Protein AF-A0A954SN16-F1 (afdb_monomer_lite)

Sequence (573 aa):
LQLALKFAKQALELSPQDEELQTVYLTGLLEQAVQNEEGIFAIPEGKGTPYEAGLKSGGDKVSRVLEIALEDRRIPAAVAACRILGKVGSSRQLQQRSGHHPALILALNDPSPRVQYEAAQAIVQMNPSAKFPHSNRVVQILARALVSEETSDWNALIADPSLDRGTGLMGMVRALGAESQLATTGEAAFASASSEAPPDFILMNVGIGRWSLTETLSNLRTDVRTANIPVVLFGPPAAEDVIENNLSDQVLDEKLAMADRIKALEDLHSRVRTSGGSMDKSRLRKLSDLIDTMIDKRQRFENMSPENILNFQARALQEKLAAVGINKGDEIIGKGRLIEEKRKLRKQFETDRKLDKQMEAGLRELMSDLVVKSVRAPGQLVRPEKQSGPIDFRKKFQQELADNSTLFYIEEPQSSEDFKEQIQRFQEKIRSAGMSAQERQRQARLAAITLAEVGTGKLSKVFPLEPEEASLLQASHNLEILYDVLTAMSVLPTPAVQNRLAEISVNEGIAVELRTKATEHLTSQVNQAGNRLLPEAVRRLTTLADTATDEKLQSALQALLGSLKPSGADLVK

Foldseek 3Di:
DVVQLVVLVVVCVVPVPDLVSVLSNLLVQQLVQFDQDLNAGDGDDDPPGSLVVLLVVAQVSLQVSLVVCLQVVSLSSLLSSLQSLLPRNACVLLDDDPQDHRSLLLQCQALDLSSVLSSLNSVLSNVDLAAGPPLQSSLVSLLCLLQDDPQPAAEEEEAALDPVLSVVVQVLSVVVSYHYDYHNALVRSLVQCQDPDHGLAYEHECPHDPQHPVRSLVSLCSDSNRNNHFYEYEEAPCVVVVVPVVVVVVVVVVVVVLVVVLVVLVVVLVVVVPPPDDDPPVVNVVSVVVSVVSVVVVVVVVPDDPVRVVVVVVVVVVVVVVVVPDDDDDDDPCPPVVVVVVVVVVVVVVVVVVVVVVVVVVVVVVVVVVPVPDDDDDDDDDDDDDDDDPVVCVVVVVVCVVSGLRYHYDYSAPDSVSVCVRVVVCCPVSDDDDRRPVRSVVSSQVSLQSLLCCQVHSNCNRHPCAVSQVSLLSSCVPLVSVQSSLSNLLNPLDLSSLQSLLVLLLDPVHDNVSNLSSLQSSLSSCQVPNDSYDLVSVQSLVVCLVVPPDPSSNVSSVSSNVSNPDDPVSNPD

Structure (mmCIF, N/CA/C/O backbone):
data_AF-A0A954SN16-F1
#
_entry.id   AF-A0A954SN16-F1
#
loop_
_atom_site.group_PDB
_atom_site.id
_atom_site.type_symbol
_atom_site.label_atom_id
_atom_site.label_alt_id
_atom_site.label_comp_id
_atom_site.label_asym_id
_atom_site.label_entity_id
_atom_site.label_seq_id
_atom_site.pdbx_PDB_ins_code
_atom_site.Cartn_x
_atom_site.Cartn_y
_atom_site.Cartn_z
_atom_site.occupancy
_atom_site.B_iso_or_equiv
_atom_site.auth_seq_id
_atom_site.auth_comp_id
_atom_site.auth_asym_id
_atom_site.auth_atom_id
_atom_site.pdbx_PDB_model_num
ATOM 1 N N . LEU A 1 1 ? -2.891 -2.237 -28.697 1.00 81.06 1 LEU A N 1
ATOM 2 C CA . LEU A 1 1 ? -3.468 -3.363 -27.924 1.00 81.06 1 LEU A CA 1
ATOM 3 C C . LEU A 1 1 ? -4.225 -4.389 -28.779 1.00 81.06 1 LEU A C 1
ATOM 5 O O . LEU A 1 1 ? -3.766 -5.518 -28.862 1.00 81.06 1 LEU A O 1
ATOM 9 N N . GLN A 1 2 ? -5.326 -4.035 -29.459 1.00 82.69 2 GLN A N 1
ATOM 10 C CA . GLN A 1 2 ? -6.165 -5.006 -30.199 1.00 82.69 2 GLN A CA 1
ATOM 11 C C . GLN A 1 2 ? -5.402 -5.864 -31.231 1.00 82.69 2 GLN A C 1
ATOM 13 O O . GLN A 1 2 ? -5.610 -7.072 -31.309 1.00 82.69 2 GLN A O 1
ATOM 18 N N . LEU A 1 3 ? -4.482 -5.259 -31.991 1.00 85.56 3 LEU A N 1
ATOM 19 C CA . LEU A 1 3 ? -3.603 -5.975 -32.929 1.00 85.56 3 LEU A CA 1
ATOM 20 C C . LEU A 1 3 ? -2.656 -6.955 -32.220 1.00 85.56 3 LEU A C 1
ATOM 22 O O . LEU A 1 3 ? -2.513 -8.089 -32.665 1.00 85.56 3 LEU A O 1
ATOM 26 N N . ALA A 1 4 ? -2.058 -6.543 -31.099 1.00 83.06 4 ALA A N 1
ATOM 27 C CA . ALA A 1 4 ? -1.175 -7.399 -30.307 1.00 83.06 4 ALA A CA 1
ATOM 28 C C . ALA A 1 4 ? -1.934 -8.606 -29.736 1.00 83.06 4 ALA A C 1
ATOM 30 O O . ALA A 1 4 ? -1.471 -9.734 -29.861 1.00 83.06 4 ALA A O 1
ATOM 31 N N . LEU A 1 5 ? -3.141 -8.388 -29.204 1.00 88.00 5 LEU A N 1
ATOM 32 C CA . LEU A 1 5 ? -3.998 -9.466 -28.707 1.00 88.00 5 LEU A CA 1
ATOM 33 C C . LEU A 1 5 ? -4.418 -10.430 -29.825 1.00 88.00 5 LEU A C 1
ATOM 35 O O . LEU A 1 5 ? -4.430 -11.642 -29.625 1.00 88.00 5 LEU A O 1
ATOM 39 N N . LYS A 1 6 ? -4.724 -9.906 -31.019 1.00 89.94 6 LYS A N 1
ATOM 40 C CA . LYS A 1 6 ? -5.027 -10.728 -32.196 1.00 89.94 6 LYS A CA 1
ATOM 41 C C . LYS A 1 6 ? -3.846 -11.628 -32.569 1.00 89.94 6 LYS A C 1
ATOM 43 O O . LYS A 1 6 ? -4.057 -12.817 -32.784 1.00 89.94 6 LYS A O 1
ATOM 48 N N . PHE A 1 7 ? -2.627 -11.091 -32.619 1.00 91.62 7 PHE A N 1
ATOM 49 C CA . PHE A 1 7 ? -1.439 -11.889 -32.934 1.00 91.62 7 PHE A CA 1
ATOM 50 C C . PHE A 1 7 ? -1.093 -12.890 -31.832 1.00 91.62 7 PHE A C 1
ATOM 52 O O . PHE A 1 7 ? -0.807 -14.039 -32.148 1.00 91.62 7 PHE A O 1
ATOM 59 N N . ALA A 1 8 ? -1.203 -12.505 -30.557 1.00 89.31 8 ALA A N 1
ATOM 60 C CA . ALA A 1 8 ? -1.020 -13.425 -29.435 1.00 89.31 8 ALA A CA 1
ATOM 61 C C . ALA A 1 8 ? -2.027 -14.585 -29.492 1.00 89.31 8 ALA A C 1
ATOM 63 O O . ALA A 1 8 ? -1.650 -15.739 -29.310 1.00 89.31 8 ALA A O 1
ATOM 64 N N . LYS A 1 9 ? -3.290 -14.299 -29.838 1.00 91.19 9 LYS A N 1
ATOM 65 C CA . LYS A 1 9 ? -4.315 -15.328 -30.043 1.00 91.19 9 LYS A CA 1
ATOM 66 C C . LYS A 1 9 ? -3.955 -16.277 -31.188 1.00 91.19 9 LYS A C 1
ATOM 68 O O . LYS A 1 9 ? -4.023 -17.484 -31.008 1.00 91.19 9 LYS A O 1
ATOM 73 N N . GLN A 1 10 ? -3.561 -15.744 -32.345 1.00 93.75 10 GLN A N 1
ATOM 74 C CA . GLN A 1 10 ? -3.171 -16.559 -33.503 1.00 93.75 10 GLN A CA 1
ATOM 75 C C . GLN A 1 10 ? -1.937 -17.421 -33.209 1.00 93.75 10 GLN A C 1
ATOM 77 O O . GLN A 1 10 ? -1.897 -18.588 -33.582 1.00 93.75 10 GLN A O 1
ATOM 82 N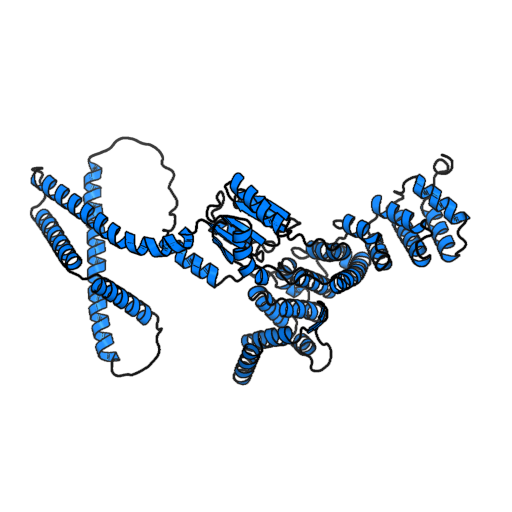 N . ALA A 1 11 ? -0.945 -16.873 -32.505 1.00 92.38 11 ALA A N 1
ATOM 83 C CA . ALA A 1 11 ? 0.228 -17.623 -32.073 1.00 92.38 11 ALA A CA 1
ATOM 84 C C . ALA A 1 11 ? -0.152 -18.751 -31.098 1.00 92.38 11 ALA A C 1
ATOM 86 O O . ALA A 1 11 ? 0.320 -19.876 -31.246 1.00 92.38 11 ALA A O 1
ATOM 87 N N . LEU A 1 12 ? -1.062 -18.480 -30.157 1.00 92.94 12 LEU A N 1
ATOM 88 C CA . LEU A 1 12 ? -1.567 -19.483 -29.222 1.00 92.94 12 LEU A CA 1
ATOM 89 C C . LEU A 1 12 ? -2.403 -20.573 -29.919 1.00 92.94 12 LEU A C 1
ATOM 91 O O . LEU A 1 12 ? -2.331 -21.732 -29.529 1.00 92.94 12 LEU A O 1
ATOM 95 N N . GLU A 1 13 ? -3.158 -20.239 -30.970 1.00 94.19 13 GLU A N 1
ATOM 96 C CA . GLU A 1 13 ? -3.864 -21.226 -31.806 1.00 94.19 13 GLU A CA 1
ATOM 97 C C . GLU A 1 13 ? -2.888 -22.182 -32.517 1.00 94.19 13 GLU A C 1
ATOM 99 O O . GLU A 1 13 ? -3.201 -23.360 -32.688 1.00 94.19 13 GLU A O 1
ATOM 104 N N . LEU A 1 14 ? -1.697 -21.698 -32.892 1.00 95.25 14 LEU A N 1
ATOM 105 C CA . LEU A 1 14 ? -0.639 -22.511 -33.501 1.00 95.25 14 LEU A CA 1
ATOM 106 C C . LEU A 1 14 ? 0.137 -23.348 -32.474 1.00 95.25 14 LEU A C 1
ATOM 108 O O . LEU A 1 14 ? 0.548 -24.463 -32.791 1.00 95.25 14 LEU A O 1
ATOM 112 N N . SER A 1 15 ? 0.334 -22.831 -31.257 1.00 95.25 15 SER A N 1
ATOM 113 C CA . SER A 1 15 ? 1.051 -23.519 -30.176 1.00 95.25 15 SER A CA 1
ATOM 114 C C . SER A 1 15 ? 0.300 -23.418 -28.837 1.00 95.25 15 SER A C 1
ATOM 116 O O . SER A 1 15 ? 0.682 -22.643 -27.958 1.00 95.25 15 SER A O 1
ATOM 118 N N . PRO A 1 16 ? -0.767 -24.217 -28.629 1.00 91.81 16 PRO A N 1
ATOM 119 C CA . PRO A 1 16 ? -1.632 -24.073 -27.455 1.00 91.81 16 PRO A CA 1
ATOM 120 C C . PRO A 1 16 ? -0.971 -24.422 -26.123 1.00 91.81 16 PRO A C 1
ATOM 122 O O . PRO A 1 16 ? -1.492 -24.043 -25.080 1.00 91.81 16 PRO A O 1
ATOM 125 N N . GLN A 1 17 ? 0.132 -25.176 -26.142 1.00 92.62 17 GLN A N 1
ATOM 126 C CA . GLN A 1 17 ? 0.840 -25.642 -24.942 1.00 92.62 17 GLN A CA 1
ATOM 127 C C . GLN A 1 17 ? 1.989 -24.718 -24.522 1.00 92.62 17 GLN A C 1
ATOM 129 O O . GLN A 1 17 ? 2.649 -24.983 -23.523 1.00 92.62 17 GLN A O 1
ATOM 134 N N . ASP A 1 18 ? 2.243 -23.652 -25.280 1.00 93.19 18 ASP A N 1
ATOM 135 C CA . ASP A 1 18 ? 3.298 -22.694 -24.975 1.00 93.19 18 ASP A CA 1
ATOM 136 C C . ASP A 1 18 ? 2.870 -21.776 -23.819 1.00 93.19 18 ASP A C 1
ATOM 138 O O . ASP A 1 18 ? 1.973 -20.938 -23.956 1.00 93.19 18 ASP A O 1
ATOM 142 N N . GLU A 1 19 ? 3.491 -21.963 -22.652 1.00 90.81 19 GLU A N 1
ATOM 143 C CA . GLU A 1 19 ? 3.152 -21.222 -21.434 1.00 90.81 19 GLU A CA 1
ATOM 144 C C . GLU A 1 19 ? 3.455 -19.721 -21.541 1.00 90.81 19 GLU A C 1
ATOM 146 O O . GLU A 1 19 ? 2.725 -18.907 -20.963 1.00 90.81 19 GLU A O 1
ATOM 151 N N . GLU A 1 20 ? 4.482 -19.329 -22.299 1.00 89.88 20 GLU A N 1
ATOM 152 C CA . GLU A 1 20 ? 4.811 -17.918 -22.500 1.00 89.88 20 GLU A CA 1
ATOM 153 C C . GLU A 1 20 ? 3.745 -17.247 -23.364 1.00 89.88 20 GLU A C 1
ATOM 155 O O . GLU A 1 20 ? 3.222 -16.194 -22.989 1.00 89.88 20 GLU A O 1
ATOM 160 N N . LEU A 1 21 ? 3.327 -17.889 -24.461 1.00 91.19 21 LEU A N 1
ATOM 161 C CA . LEU A 1 21 ? 2.246 -17.373 -25.307 1.00 91.19 21 LEU A CA 1
ATOM 162 C C . LEU A 1 21 ? 0.910 -17.302 -24.563 1.00 91.19 21 LEU A C 1
ATOM 164 O O . LEU A 1 21 ? 0.181 -16.317 -24.706 1.00 91.19 21 LEU A O 1
ATOM 168 N N . GLN A 1 22 ? 0.596 -18.303 -23.736 1.00 92.56 22 GLN A N 1
ATOM 169 C CA . GLN A 1 22 ? -0.584 -18.264 -22.867 1.00 92.56 22 GLN A CA 1
ATOM 170 C C . GLN A 1 22 ? -0.538 -17.063 -21.918 1.00 92.56 22 GLN A C 1
ATOM 172 O O . GLN A 1 22 ? -1.554 -16.392 -21.728 1.00 92.56 22 GLN A O 1
ATOM 177 N N . THR A 1 23 ? 0.630 -16.784 -21.337 1.00 94.12 23 THR A N 1
ATOM 178 C CA . THR A 1 23 ? 0.822 -15.667 -20.407 1.00 94.12 23 THR A CA 1
ATOM 179 C C . THR A 1 23 ? 0.676 -14.329 -21.125 1.00 94.12 23 THR A C 1
ATOM 181 O O . THR A 1 23 ? -0.124 -13.505 -20.697 1.00 94.12 23 THR A O 1
ATOM 184 N N . VAL A 1 24 ? 1.364 -14.123 -22.253 1.00 92.31 24 VAL A N 1
ATOM 185 C CA . VAL A 1 24 ? 1.273 -12.884 -23.047 1.00 92.31 24 VAL A CA 1
ATOM 186 C C . VAL A 1 24 ? -0.161 -12.631 -23.517 1.00 92.31 24 VAL A C 1
ATOM 188 O O . VAL A 1 24 ? -0.654 -11.500 -23.447 1.00 92.31 24 VAL A O 1
ATOM 191 N N . TYR A 1 25 ? -0.857 -13.680 -23.963 1.00 94.00 25 TYR A N 1
ATOM 192 C CA . TYR A 1 25 ? -2.262 -13.582 -24.341 1.00 94.00 25 TYR A CA 1
ATOM 193 C C . TYR A 1 25 ? -3.140 -13.177 -23.152 1.00 94.00 25 TYR A C 1
ATOM 195 O O . TYR A 1 25 ? -3.950 -12.257 -23.283 1.00 94.00 25 TYR A O 1
ATOM 203 N N . LEU A 1 26 ? -2.953 -13.806 -21.985 1.00 94.62 26 LEU A N 1
ATOM 204 C CA . LEU A 1 26 ? -3.688 -13.471 -20.766 1.00 94.62 26 LEU A CA 1
ATOM 205 C C . LEU A 1 26 ? -3.407 -12.032 -20.303 1.00 94.62 26 LEU A C 1
ATOM 207 O O . LEU A 1 26 ? -4.351 -11.339 -19.929 1.00 94.62 26 LEU A O 1
ATOM 211 N N . THR A 1 27 ? -2.164 -11.547 -20.394 1.00 94.69 27 THR A N 1
ATOM 212 C CA . THR A 1 27 ? -1.809 -10.151 -20.085 1.00 94.69 27 THR A CA 1
ATOM 213 C C . THR A 1 27 ? -2.628 -9.181 -20.929 1.00 94.69 27 THR A C 1
ATOM 215 O O . THR A 1 27 ? -3.302 -8.309 -20.386 1.00 94.69 27 THR A O 1
ATOM 218 N N . GLY A 1 28 ? -2.631 -9.359 -22.255 1.00 92.56 28 GLY A N 1
ATOM 219 C CA . GLY A 1 28 ? -3.402 -8.494 -23.150 1.00 92.56 28 GLY A CA 1
ATOM 220 C C . GLY A 1 28 ? -4.915 -8.611 -22.939 1.00 92.56 28 GLY A C 1
ATOM 221 O O . GLY A 1 28 ? -5.629 -7.616 -23.059 1.00 92.56 28 GLY A O 1
ATOM 222 N N . LEU A 1 29 ? -5.406 -9.814 -22.615 1.00 93.06 29 LEU A N 1
ATOM 223 C CA . LEU A 1 29 ? -6.821 -10.070 -22.344 1.00 93.06 29 LEU A CA 1
ATOM 224 C C . LEU A 1 29 ? -7.285 -9.303 -21.103 1.00 93.06 29 LEU A C 1
ATOM 226 O O . LEU A 1 29 ? -8.327 -8.655 -21.141 1.00 93.06 29 LEU A O 1
ATOM 230 N N . LEU A 1 30 ? -6.505 -9.359 -20.021 1.00 93.62 30 LEU A N 1
ATOM 231 C CA . LEU A 1 30 ? -6.787 -8.630 -18.787 1.00 93.62 30 LEU A CA 1
ATOM 232 C C . LEU A 1 30 ? -6.655 -7.119 -18.979 1.00 93.62 30 LEU A C 1
ATOM 234 O O . LEU A 1 30 ? -7.520 -6.382 -18.518 1.00 93.62 30 LEU A O 1
ATOM 238 N N . GLU A 1 31 ? -5.635 -6.662 -19.710 1.00 92.31 31 GLU A N 1
ATOM 239 C CA . GLU A 1 31 ? -5.460 -5.245 -20.050 1.00 92.31 31 GLU A CA 1
ATOM 240 C C . GLU A 1 31 ? -6.684 -4.687 -20.783 1.00 92.31 31 GLU A C 1
ATOM 242 O O . GLU A 1 31 ? -7.197 -3.632 -20.425 1.00 92.31 31 GLU A O 1
ATOM 247 N N . GLN A 1 32 ? -7.185 -5.420 -21.784 1.00 90.44 32 GLN A N 1
ATOM 248 C CA . GLN A 1 32 ? -8.358 -5.020 -22.558 1.00 90.44 32 GLN A CA 1
ATOM 249 C C . GLN A 1 32 ? -9.654 -5.077 -21.736 1.00 90.44 32 GLN A C 1
ATOM 251 O O . GLN A 1 32 ? -10.593 -4.337 -22.023 1.00 90.44 32 GLN A O 1
ATOM 256 N N . ALA A 1 33 ? -9.725 -5.978 -20.754 1.00 87.94 33 ALA A N 1
ATOM 257 C CA . ALA A 1 33 ? -10.898 -6.152 -19.905 1.00 87.94 33 ALA A CA 1
ATOM 258 C C . ALA A 1 33 ? -11.076 -5.021 -18.896 1.00 87.94 33 ALA A C 1
ATOM 260 O O . ALA A 1 33 ? -12.192 -4.809 -18.426 1.00 87.94 33 ALA A O 1
ATOM 261 N N . VAL A 1 34 ? -9.988 -4.338 -18.533 1.00 86.62 34 VAL A N 1
ATOM 262 C CA . VAL A 1 34 ? -10.045 -3.237 -17.580 1.00 86.62 34 VAL A CA 1
ATOM 263 C C . VAL A 1 34 ? -10.777 -2.073 -18.231 1.00 86.62 34 VAL A C 1
ATOM 265 O O . VAL A 1 34 ? -10.285 -1.419 -19.149 1.00 86.62 34 VAL A O 1
ATOM 268 N N . GLN A 1 35 ? -11.978 -1.828 -17.737 1.00 80.25 35 GLN A N 1
ATOM 269 C CA . GLN A 1 35 ? -12.776 -0.670 -18.076 1.00 80.25 35 GLN A CA 1
ATOM 270 C C . GLN A 1 35 ? -12.317 0.497 -17.209 1.00 80.25 35 GLN A C 1
ATOM 272 O O . GLN A 1 35 ? -12.055 0.334 -16.017 1.00 80.25 35 GLN A O 1
ATOM 277 N N . ASN A 1 36 ? -12.212 1.670 -17.823 1.00 72.19 36 ASN A N 1
ATOM 278 C CA . ASN A 1 36 ? -11.944 2.919 -17.130 1.00 72.19 36 ASN A CA 1
ATOM 279 C C . ASN A 1 36 ? -13.200 3.792 -17.210 1.00 72.19 36 ASN A C 1
ATOM 281 O O . ASN A 1 36 ? -13.313 4.651 -18.084 1.00 72.19 36 ASN A O 1
ATOM 285 N N . GLU A 1 37 ? -14.170 3.508 -16.343 1.00 66.25 37 GLU A N 1
ATOM 286 C CA . GLU A 1 37 ? -15.398 4.296 -16.214 1.00 66.25 37 GLU A CA 1
ATOM 287 C C . GLU A 1 37 ? -15.196 5.325 -15.098 1.00 66.25 37 GLU A C 1
ATOM 289 O O . GLU A 1 37 ? -14.835 4.968 -13.980 1.00 66.25 37 GLU A O 1
ATOM 294 N N . GLU A 1 38 ? -15.352 6.614 -15.414 1.00 60.09 38 GLU A N 1
ATOM 295 C CA . GLU A 1 38 ? -15.194 7.728 -14.454 1.00 60.09 38 GLU A CA 1
ATOM 296 C C . GLU A 1 38 ? -13.833 7.753 -13.709 1.00 60.09 38 GLU A C 1
ATOM 298 O O . GLU A 1 38 ? -13.692 8.284 -12.603 1.00 60.09 38 GLU A O 1
ATOM 303 N N . GLY A 1 39 ? -12.785 7.198 -14.329 1.00 61.62 39 GLY A N 1
ATOM 304 C CA . GLY A 1 39 ? -11.447 7.109 -13.737 1.00 61.62 39 GLY A CA 1
ATOM 305 C C . GLY A 1 39 ? -11.225 5.868 -12.869 1.00 61.62 39 GLY A C 1
ATOM 306 O O . GLY A 1 39 ? -10.119 5.684 -12.371 1.00 61.62 39 GLY A O 1
ATOM 307 N N . ILE A 1 40 ? -12.238 5.015 -12.688 1.00 69.06 40 ILE A N 1
ATOM 308 C CA . ILE A 1 40 ? -12.167 3.804 -11.871 1.00 69.06 40 ILE A CA 1
ATOM 309 C C . ILE A 1 40 ? -11.788 2.621 -12.754 1.00 69.06 40 ILE A C 1
ATOM 311 O O . ILE A 1 40 ? -12.492 2.276 -13.701 1.00 69.06 40 ILE A O 1
ATOM 315 N N . PHE A 1 41 ? -10.701 1.941 -12.391 1.00 77.38 41 PHE A N 1
ATOM 316 C CA . PHE A 1 41 ? -10.310 0.707 -13.065 1.00 77.38 41 PHE A CA 1
ATOM 317 C C . PHE A 1 41 ? -11.218 -0.418 -12.570 1.00 77.38 41 PHE A C 1
ATOM 319 O O . PHE A 1 41 ? -11.060 -0.904 -11.449 1.00 77.38 41 PHE A O 1
ATOM 326 N N . ALA A 1 42 ? -12.178 -0.836 -13.386 1.00 81.62 42 ALA A N 1
ATOM 327 C CA . ALA A 1 42 ? -13.091 -1.943 -13.119 1.00 81.62 42 ALA A CA 1
ATOM 328 C C . ALA A 1 42 ? -12.789 -3.109 -14.063 1.00 81.62 42 ALA A C 1
ATOM 330 O O . ALA A 1 42 ? -12.325 -2.910 -15.180 1.00 81.62 42 ALA A O 1
ATOM 331 N N . ILE A 1 43 ? -13.014 -4.341 -13.612 1.00 86.06 43 ILE A N 1
ATOM 332 C CA . ILE A 1 43 ? -12.797 -5.534 -14.437 1.00 86.06 43 ILE A CA 1
ATOM 333 C C . ILE A 1 43 ? -14.068 -6.368 -14.355 1.00 86.06 43 ILE A C 1
ATOM 335 O O . ILE A 1 43 ? -14.469 -6.703 -13.241 1.00 86.06 43 ILE A O 1
ATOM 339 N N . PRO A 1 44 ? -14.699 -6.714 -15.487 1.00 87.25 44 PRO A N 1
ATOM 340 C CA . PRO A 1 44 ? -15.892 -7.545 -15.486 1.00 87.25 44 PRO A CA 1
ATOM 341 C C . PRO A 1 44 ? -15.642 -8.903 -14.821 1.00 87.25 44 PRO A C 1
ATOM 343 O O . PRO A 1 44 ? -14.808 -9.698 -15.267 1.00 87.25 44 PRO A O 1
ATOM 346 N N . GLU A 1 45 ? -16.402 -9.186 -13.769 1.00 88.62 45 GLU A N 1
ATOM 347 C CA . GLU A 1 45 ? -16.396 -10.468 -13.067 1.00 88.62 45 GLU A CA 1
ATOM 348 C C . GLU A 1 45 ? -17.526 -11.380 -13.568 1.00 88.62 45 GLU A C 1
ATOM 350 O O . GLU A 1 45 ? -18.519 -10.925 -14.136 1.00 88.62 45 GLU A O 1
ATOM 355 N N . GLY A 1 46 ? -17.381 -12.686 -13.343 1.00 87.75 46 GLY A N 1
ATOM 356 C CA . GLY A 1 46 ? -18.395 -13.684 -13.680 1.00 87.75 46 GLY A CA 1
ATOM 357 C C . GLY A 1 46 ? -17.986 -14.644 -14.794 1.00 87.75 46 GLY A C 1
ATOM 358 O O . GLY A 1 46 ? -16.862 -14.641 -15.293 1.00 87.75 46 GLY A O 1
ATOM 359 N N . LYS A 1 47 ? -18.912 -15.534 -15.157 1.00 89.56 47 LYS A N 1
ATOM 360 C CA . LYS A 1 47 ? -18.630 -16.622 -16.095 1.00 89.56 47 LYS A CA 1
ATOM 361 C C . LYS A 1 47 ? -18.349 -16.088 -17.501 1.00 89.56 47 LYS A C 1
ATOM 363 O O . LYS A 1 47 ? -19.139 -15.325 -18.047 1.00 89.56 47 LYS A O 1
ATOM 368 N N . GLY A 1 48 ? -17.264 -16.558 -18.106 1.00 87.94 48 GLY A N 1
ATOM 369 C CA . GLY A 1 48 ? -16.836 -16.186 -19.452 1.00 87.94 48 GLY A CA 1
ATOM 370 C C . GLY A 1 48 ? -16.054 -14.875 -19.527 1.00 87.94 48 GLY A C 1
ATOM 371 O O . GLY A 1 48 ? -15.712 -14.459 -20.633 1.00 87.94 48 GLY A O 1
ATOM 372 N N . THR A 1 49 ? -15.753 -14.228 -18.397 1.00 93.12 49 THR A N 1
ATOM 373 C CA . THR A 1 49 ? -14.964 -12.993 -18.403 1.00 93.12 49 THR A CA 1
ATOM 374 C C . THR A 1 49 ? -13.456 -13.269 -18.349 1.00 93.12 49 THR A C 1
ATOM 376 O O . THR A 1 49 ? -13.020 -14.329 -17.883 1.00 93.12 49 THR A O 1
ATOM 379 N N . PRO A 1 50 ? -12.621 -12.304 -18.778 1.00 92.75 50 PRO A N 1
ATOM 380 C CA . PRO A 1 50 ? -11.170 -12.356 -18.590 1.00 92.75 50 PRO A CA 1
ATOM 381 C C . PRO A 1 50 ? -10.737 -12.558 -17.134 1.00 92.75 50 PRO A C 1
ATOM 383 O O . PRO A 1 50 ? -9.747 -13.241 -16.879 1.00 92.75 50 PRO A O 1
ATOM 386 N N . TYR A 1 51 ? -11.512 -12.037 -16.178 1.00 93.81 51 TYR A N 1
ATOM 387 C CA . TYR A 1 51 ? -11.278 -12.255 -14.753 1.00 93.81 51 TYR A CA 1
ATOM 388 C C . TYR A 1 51 ? -11.369 -13.742 -14.382 1.00 93.81 51 TYR A C 1
ATOM 390 O O . TYR A 1 51 ? -10.444 -14.288 -13.783 1.00 93.81 51 TYR A O 1
ATOM 398 N N . GLU A 1 52 ? -12.431 -14.440 -14.809 1.00 95.06 52 GLU A N 1
ATOM 399 C CA . GLU A 1 52 ? -12.574 -15.884 -14.574 1.00 95.06 52 GLU A CA 1
ATOM 400 C C . GLU A 1 52 ? -11.459 -16.690 -15.260 1.00 95.06 52 GLU A C 1
ATOM 402 O O . GLU A 1 52 ? -10.959 -17.664 -14.692 1.00 95.06 52 GLU A O 1
ATOM 407 N N . ALA A 1 53 ? -11.034 -16.282 -16.460 1.00 93.56 53 ALA A N 1
ATOM 408 C CA . ALA A 1 53 ? -9.908 -16.912 -17.150 1.00 93.56 53 ALA A CA 1
ATOM 409 C C . ALA A 1 53 ? -8.602 -16.795 -16.343 1.00 93.56 53 ALA A C 1
ATOM 411 O O . ALA A 1 53 ? -7.856 -17.773 -16.231 1.00 93.56 53 ALA A O 1
ATOM 412 N N . GLY A 1 54 ? -8.353 -15.638 -15.724 1.00 94.62 54 GLY A N 1
ATOM 413 C CA . GLY A 1 54 ? -7.227 -15.454 -14.811 1.00 94.62 54 GLY A CA 1
ATOM 414 C C . GLY A 1 54 ? -7.343 -16.306 -13.545 1.00 94.62 54 GLY A C 1
ATOM 415 O O . GLY A 1 54 ? -6.379 -16.979 -13.187 1.00 94.62 54 GLY A O 1
ATOM 416 N N . LEU A 1 55 ? -8.527 -16.385 -12.921 1.00 95.69 55 LEU A N 1
ATOM 417 C CA . LEU A 1 55 ? -8.744 -17.263 -11.760 1.00 95.69 55 LEU A CA 1
ATOM 418 C C . LEU A 1 55 ? -8.425 -18.733 -12.091 1.00 95.69 55 LEU A C 1
ATOM 420 O O . LEU A 1 55 ? -7.709 -19.405 -11.351 1.00 95.69 55 LEU A O 1
ATOM 424 N N . LYS A 1 56 ? -8.913 -19.228 -13.236 1.00 95.31 56 LYS A N 1
ATOM 425 C CA . LYS A 1 56 ? -8.677 -20.608 -13.700 1.00 95.31 56 LYS A CA 1
ATOM 426 C C . LYS A 1 56 ? -7.218 -20.888 -14.055 1.00 95.31 56 LYS A C 1
ATOM 428 O O . LYS A 1 56 ? -6.799 -22.041 -14.017 1.00 95.31 56 LYS A O 1
ATOM 433 N N . SER A 1 57 ? -6.457 -19.853 -14.401 1.00 93.56 57 SER A N 1
ATOM 434 C CA . SER A 1 57 ? -5.041 -19.967 -14.762 1.00 93.56 57 SER A CA 1
ATOM 435 C C . SER A 1 57 ? -4.127 -20.218 -13.557 1.00 93.56 57 SER A C 1
ATOM 437 O O . SER A 1 57 ? -3.015 -20.714 -13.740 1.00 93.56 57 SER A O 1
ATOM 439 N N . GLY A 1 58 ? -4.599 -19.920 -12.341 1.00 94.12 58 GLY A N 1
ATOM 440 C CA . GLY A 1 58 ? -3.877 -20.146 -11.089 1.00 94.12 58 GLY A CA 1
ATOM 441 C C . GLY A 1 58 ? -2.829 -19.077 -10.761 1.00 94.12 58 GLY A C 1
ATOM 442 O O . GLY A 1 58 ? -2.374 -18.324 -11.622 1.00 94.12 58 GLY A O 1
ATOM 443 N N . GLY A 1 59 ? -2.432 -19.019 -9.485 1.00 94.12 59 GLY A N 1
ATOM 444 C CA . GLY A 1 59 ? -1.586 -17.948 -8.947 1.00 94.12 59 GLY A CA 1
ATOM 445 C C . GLY A 1 59 ? -0.229 -17.782 -9.639 1.00 94.12 59 GLY A C 1
ATOM 446 O O . GLY A 1 59 ? 0.160 -16.657 -9.914 1.00 94.12 59 GLY A O 1
ATOM 447 N N . ASP A 1 60 ? 0.472 -18.869 -9.981 1.00 92.75 60 ASP A N 1
ATOM 448 C CA . ASP A 1 60 ? 1.811 -18.778 -10.593 1.00 92.75 60 ASP A CA 1
ATOM 449 C C . ASP A 1 60 ? 1.770 -18.116 -11.987 1.00 92.75 60 ASP A C 1
ATOM 451 O O . ASP A 1 60 ? 2.597 -17.254 -12.287 1.00 92.75 60 ASP A O 1
ATOM 455 N N . LYS A 1 61 ? 0.764 -18.433 -12.815 1.00 94.25 61 LYS A N 1
ATOM 456 C CA . LYS A 1 61 ? 0.611 -17.811 -14.141 1.00 94.25 61 LYS A CA 1
ATOM 457 C C . LYS A 1 61 ? 0.213 -16.343 -14.033 1.00 94.25 61 LYS A C 1
ATOM 459 O O . LYS A 1 61 ? 0.744 -15.508 -14.757 1.00 94.25 61 LYS A O 1
ATOM 464 N N . VAL A 1 62 ? -0.681 -16.010 -13.101 1.00 96.69 62 VAL A N 1
ATOM 465 C CA . VAL A 1 62 ? -1.087 -14.615 -12.867 1.00 96.69 62 VAL A CA 1
ATOM 466 C C . VAL A 1 62 ? 0.066 -13.795 -12.270 1.00 96.69 62 VAL A C 1
ATOM 468 O O . VAL A 1 62 ? 0.206 -12.624 -12.607 1.00 96.69 62 VAL A O 1
ATOM 471 N N . SER A 1 63 ? 0.950 -14.394 -11.462 1.00 95.50 63 SER A N 1
ATOM 472 C CA . SER A 1 63 ? 2.198 -13.740 -11.044 1.00 95.50 63 SER A CA 1
ATOM 473 C C . SER A 1 63 ? 3.084 -13.408 -12.238 1.00 95.50 63 SER A C 1
ATOM 475 O O . SER A 1 63 ? 3.552 -12.278 -12.320 1.00 95.50 63 SER A O 1
ATOM 477 N N . ARG A 1 64 ? 3.239 -14.320 -13.207 1.00 94.62 64 ARG A N 1
ATOM 478 C CA . ARG A 1 64 ? 3.999 -14.023 -14.431 1.00 94.62 64 ARG A CA 1
ATOM 479 C C . ARG A 1 64 ? 3.338 -12.933 -15.283 1.00 94.62 64 ARG A C 1
ATOM 481 O O . ARG A 1 64 ? 4.035 -12.096 -15.846 1.00 94.62 64 ARG A O 1
ATOM 488 N N . VAL A 1 65 ? 2.003 -12.893 -15.337 1.00 96.31 65 VAL A N 1
ATOM 489 C CA . VAL A 1 65 ? 1.267 -11.778 -15.962 1.00 96.31 65 VAL A CA 1
ATOM 490 C C . VAL A 1 65 ? 1.578 -10.451 -15.267 1.00 96.31 65 VAL A C 1
ATOM 492 O O . VAL A 1 65 ? 1.808 -9.460 -15.956 1.00 96.31 65 VAL A O 1
ATOM 495 N N . LEU A 1 66 ? 1.611 -10.424 -13.928 1.00 96.50 66 LEU A N 1
ATOM 496 C CA . LEU A 1 66 ? 1.978 -9.226 -13.171 1.00 96.50 66 LEU A CA 1
ATOM 497 C C . LEU A 1 66 ? 3.416 -8.789 -13.479 1.00 96.50 66 LEU A C 1
ATOM 499 O O . LEU A 1 66 ? 3.629 -7.607 -13.702 1.00 96.50 66 LEU A O 1
ATOM 503 N N . GLU A 1 67 ? 4.378 -9.712 -13.552 1.00 93.12 67 GLU A N 1
ATOM 504 C CA . GLU A 1 67 ? 5.771 -9.395 -13.919 1.00 93.12 67 GLU A CA 1
ATOM 505 C C . GLU A 1 67 ? 5.848 -8.696 -15.280 1.00 93.12 67 GLU A C 1
ATOM 507 O O . GLU A 1 67 ? 6.349 -7.578 -15.358 1.00 93.12 67 GLU A O 1
ATOM 512 N N . ILE A 1 68 ? 5.254 -9.296 -16.319 1.00 91.56 68 ILE A N 1
ATOM 513 C CA . ILE A 1 68 ? 5.210 -8.701 -17.665 1.00 91.56 68 ILE A CA 1
ATOM 514 C C . ILE A 1 68 ? 4.510 -7.337 -17.629 1.00 91.56 68 ILE A C 1
ATOM 516 O O . ILE A 1 68 ? 4.943 -6.392 -18.281 1.00 91.56 68 ILE A O 1
ATOM 520 N N . ALA A 1 69 ? 3.416 -7.211 -16.873 1.00 92.94 69 ALA A N 1
ATOM 521 C CA . ALA A 1 69 ? 2.679 -5.958 -16.781 1.00 92.94 69 ALA A CA 1
ATOM 522 C C . ALA A 1 69 ? 3.483 -4.840 -16.098 1.00 92.94 69 ALA A C 1
ATOM 524 O O . ALA A 1 69 ? 3.372 -3.690 -16.518 1.00 92.94 69 ALA A O 1
ATOM 525 N N . LEU A 1 70 ? 4.282 -5.159 -15.076 1.00 89.44 70 LEU A N 1
ATOM 526 C CA . LEU A 1 70 ? 5.170 -4.202 -14.412 1.00 89.44 70 LEU A CA 1
ATOM 527 C C . LEU A 1 70 ? 6.339 -3.806 -15.329 1.00 89.44 70 LEU A C 1
ATOM 529 O O . LEU A 1 70 ? 6.603 -2.616 -15.490 1.00 89.44 70 LEU A O 1
ATOM 533 N N . GLU A 1 71 ? 6.981 -4.782 -15.980 1.00 85.19 71 GLU A N 1
ATOM 534 C CA . GLU A 1 71 ? 8.081 -4.563 -16.936 1.00 85.19 71 GLU A CA 1
ATOM 535 C C . GLU A 1 71 ? 7.646 -3.652 -18.102 1.00 85.19 71 GLU A C 1
ATOM 537 O O . GLU A 1 71 ? 8.305 -2.651 -18.406 1.00 85.19 71 GLU A O 1
ATOM 542 N N . ASP A 1 72 ? 6.480 -3.935 -18.693 1.00 84.56 72 ASP A N 1
ATOM 543 C CA . ASP A 1 72 ? 5.911 -3.180 -19.816 1.00 84.56 72 ASP A CA 1
ATOM 544 C C . ASP A 1 72 ? 5.152 -1.903 -19.387 1.00 84.56 72 ASP A C 1
ATOM 546 O O . ASP A 1 72 ? 4.612 -1.194 -20.241 1.00 84.56 72 ASP A O 1
ATOM 550 N N . ARG A 1 73 ? 5.047 -1.609 -18.082 1.00 82.19 73 ARG A N 1
ATOM 551 C CA . ARG A 1 73 ? 4.226 -0.512 -17.515 1.00 82.19 73 ARG A CA 1
ATOM 552 C C . ARG A 1 73 ? 2.752 -0.530 -17.945 1.00 82.19 73 ARG A C 1
ATOM 554 O O . ARG A 1 73 ? 2.106 0.507 -18.122 1.00 82.19 73 ARG A O 1
ATOM 561 N N . ARG A 1 74 ? 2.171 -1.719 -18.072 1.00 86.69 74 ARG A N 1
ATOM 562 C CA . ARG A 1 74 ? 0.749 -1.924 -18.379 1.00 86.69 74 ARG A CA 1
ATOM 563 C C . ARG A 1 74 ? -0.080 -1.853 -17.103 1.00 86.69 74 ARG A C 1
ATOM 565 O O . ARG A 1 74 ? -0.547 -2.870 -16.594 1.00 86.69 74 ARG A O 1
ATOM 572 N N . ILE A 1 75 ? -0.298 -0.633 -16.607 1.00 87.75 75 ILE A N 1
ATOM 573 C CA . ILE A 1 75 ? -1.051 -0.358 -15.367 1.00 87.75 75 ILE A CA 1
ATOM 574 C C . ILE A 1 75 ? -2.391 -1.119 -15.304 1.00 87.75 75 ILE A C 1
ATOM 576 O O . ILE A 1 75 ? -2.645 -1.754 -14.278 1.00 87.75 75 ILE A O 1
ATOM 580 N N . PRO A 1 76 ? -3.241 -1.139 -16.356 1.00 90.25 76 PRO A N 1
ATOM 581 C CA . PRO A 1 76 ? -4.509 -1.868 -16.293 1.00 90.25 76 PRO A CA 1
ATOM 582 C C . PRO A 1 76 ? -4.310 -3.375 -16.072 1.00 90.25 76 PRO A C 1
ATOM 584 O O . PRO A 1 76 ? -4.969 -3.970 -15.220 1.00 90.25 76 PRO A O 1
ATOM 587 N N . ALA A 1 77 ? -3.354 -3.984 -16.779 1.00 93.19 77 ALA A N 1
ATOM 588 C CA . ALA A 1 77 ? -3.028 -5.400 -16.624 1.00 93.19 77 ALA A CA 1
ATOM 589 C C . ALA A 1 77 ? -2.443 -5.710 -15.238 1.00 93.19 77 ALA A C 1
ATOM 591 O O . ALA A 1 77 ? -2.807 -6.721 -14.641 1.00 93.19 77 ALA A O 1
ATOM 592 N N . ALA A 1 78 ? -1.585 -4.835 -14.704 1.00 94.88 78 ALA A N 1
ATOM 593 C CA . ALA A 1 78 ? -0.997 -4.992 -13.375 1.00 94.88 78 ALA A CA 1
ATOM 594 C C . ALA A 1 78 ? -2.072 -4.929 -12.276 1.00 94.88 78 ALA A C 1
ATOM 596 O O . ALA A 1 78 ? -2.143 -5.819 -11.430 1.00 94.88 78 ALA A O 1
ATOM 597 N N . VAL A 1 79 ? -2.976 -3.943 -12.344 1.00 93.62 79 VAL A N 1
ATOM 598 C CA . VAL A 1 79 ? -4.149 -3.838 -11.456 1.00 93.62 79 VAL A CA 1
ATOM 599 C C . VAL A 1 79 ? -5.004 -5.107 -11.526 1.00 93.62 79 VAL A C 1
ATOM 601 O O . VAL A 1 79 ? -5.384 -5.661 -10.492 1.00 93.62 79 VAL A O 1
ATOM 604 N N . ALA A 1 80 ? -5.269 -5.610 -12.734 1.00 95.25 80 ALA A N 1
ATOM 605 C CA . ALA A 1 80 ? -6.021 -6.844 -12.930 1.00 95.25 80 ALA A CA 1
ATOM 606 C C . ALA A 1 80 ? -5.345 -8.065 -12.314 1.00 95.25 80 ALA A C 1
ATOM 608 O O . ALA A 1 80 ? -5.991 -8.844 -11.609 1.00 95.25 80 ALA A O 1
ATOM 609 N N . ALA A 1 81 ? -4.046 -8.216 -12.551 1.00 97.19 81 ALA A N 1
ATOM 610 C CA . ALA A 1 81 ? -3.271 -9.322 -12.027 1.00 97.19 81 ALA A CA 1
ATOM 611 C C . ALA A 1 81 ? -3.222 -9.297 -10.493 1.00 97.19 81 ALA A C 1
ATOM 613 O O . ALA A 1 81 ? -3.463 -10.334 -9.878 1.00 97.19 81 ALA A O 1
ATOM 614 N N . CYS A 1 82 ? -3.019 -8.130 -9.866 1.00 97.25 82 CYS A N 1
ATOM 615 C CA . CYS A 1 82 ? -3.085 -7.977 -8.409 1.00 97.25 82 CYS A CA 1
ATOM 616 C C . CYS A 1 82 ? -4.442 -8.433 -7.853 1.00 97.25 82 CYS A C 1
ATOM 618 O O . CYS A 1 82 ? -4.489 -9.301 -6.982 1.00 97.25 82 CYS A O 1
ATOM 620 N N . ARG A 1 83 ? -5.559 -7.939 -8.404 1.00 95.62 83 ARG A N 1
ATOM 621 C CA . ARG A 1 83 ? -6.909 -8.333 -7.953 1.00 95.62 83 ARG A CA 1
ATOM 622 C C . ARG A 1 83 ? -7.158 -9.833 -8.038 1.00 95.62 83 ARG A C 1
ATOM 624 O O . ARG A 1 83 ? -7.744 -10.417 -7.128 1.00 95.62 83 ARG A O 1
ATOM 631 N N . ILE A 1 84 ? -6.726 -10.456 -9.130 1.00 96.75 84 ILE A N 1
ATOM 632 C CA . ILE A 1 84 ? -6.877 -11.899 -9.339 1.00 96.75 84 ILE A CA 1
ATOM 633 C C . ILE A 1 84 ? -5.973 -12.667 -8.365 1.00 96.75 84 ILE A C 1
ATOM 635 O O . ILE A 1 84 ? -6.430 -13.623 -7.737 1.00 96.75 84 ILE A O 1
ATOM 639 N N . LEU A 1 85 ? -4.727 -12.223 -8.156 1.00 97.25 85 LEU A N 1
ATOM 640 C CA . LEU A 1 85 ? -3.811 -12.804 -7.166 1.00 97.25 85 LEU A CA 1
ATOM 641 C C . LEU A 1 85 ? -4.359 -12.732 -5.740 1.00 97.25 85 LEU A C 1
ATOM 643 O O . LEU A 1 85 ? -4.146 -13.672 -4.982 1.00 97.25 85 LEU A O 1
ATOM 647 N N . GLY A 1 86 ? -5.134 -11.705 -5.390 1.00 95.88 86 GLY A N 1
ATOM 648 C CA . GLY A 1 86 ? -5.838 -11.657 -4.105 1.00 95.88 86 GLY A CA 1
ATOM 649 C C . GLY A 1 86 ? -6.802 -12.831 -3.883 1.00 95.88 86 GLY A C 1
ATOM 650 O O . GLY A 1 86 ? -7.054 -13.207 -2.742 1.00 95.88 86 GLY A O 1
ATOM 651 N N . LYS A 1 87 ? -7.322 -13.445 -4.958 1.00 95.81 87 LYS A N 1
ATOM 652 C CA . LYS A 1 87 ? -8.266 -14.576 -4.892 1.00 95.81 87 LYS A CA 1
ATOM 653 C C . LYS A 1 87 ? -7.622 -15.947 -5.073 1.00 95.81 87 LYS A C 1
ATOM 655 O O . LYS A 1 87 ? -8.080 -16.902 -4.452 1.00 95.81 87 LYS A O 1
ATOM 660 N N . VAL A 1 88 ? -6.616 -16.069 -5.942 1.00 95.25 88 VAL A N 1
ATOM 661 C CA . VAL A 1 88 ? -5.993 -17.371 -6.284 1.00 95.25 88 VAL A CA 1
ATOM 662 C C . VAL A 1 88 ? -4.532 -17.497 -5.863 1.00 95.25 88 VAL A C 1
ATOM 664 O O . VAL A 1 88 ? -3.925 -18.554 -6.042 1.00 95.25 88 VAL A O 1
ATOM 667 N N . GLY A 1 89 ? -3.946 -16.423 -5.340 1.00 92.00 89 GLY A N 1
ATOM 668 C CA . GLY A 1 89 ? -2.585 -16.401 -4.828 1.00 92.00 89 GLY A CA 1
ATOM 669 C C . GLY A 1 89 ? -2.456 -17.099 -3.475 1.00 92.00 89 GLY A C 1
ATOM 670 O O . GLY A 1 89 ? -3.423 -17.327 -2.754 1.00 92.00 89 GLY A O 1
ATOM 671 N N . SER A 1 90 ? -1.218 -17.434 -3.123 1.00 91.38 90 SER A N 1
ATOM 672 C CA . SER A 1 90 ? -0.843 -18.033 -1.842 1.00 91.38 90 SER A CA 1
ATOM 673 C C . SER A 1 90 ? 0.403 -17.352 -1.271 1.00 91.38 90 SER A C 1
ATOM 675 O O . SER A 1 90 ? 1.121 -16.641 -1.974 1.00 91.38 90 SER A O 1
ATOM 677 N N . SER A 1 91 ? 0.756 -17.617 -0.012 1.00 87.31 91 SER A N 1
ATOM 678 C CA . SER A 1 91 ? 1.974 -17.040 0.583 1.00 87.31 91 SER A CA 1
ATOM 679 C C . SER A 1 91 ? 3.266 -17.392 -0.177 1.00 87.31 91 SER A C 1
ATOM 681 O O . SER A 1 91 ? 4.265 -16.692 -0.036 1.00 87.31 91 SER A O 1
ATOM 683 N N . ARG A 1 92 ? 3.259 -18.428 -1.032 1.00 88.94 92 ARG A N 1
ATOM 684 C CA . ARG A 1 92 ? 4.391 -18.800 -1.897 1.00 88.94 92 ARG A CA 1
ATOM 685 C C . ARG A 1 92 ? 4.747 -17.705 -2.913 1.00 88.94 92 ARG A C 1
ATOM 687 O O . ARG A 1 92 ? 5.909 -17.611 -3.298 1.00 88.94 92 ARG A O 1
ATOM 694 N N . GLN A 1 93 ? 3.779 -16.893 -3.341 1.00 90.19 93 GLN A N 1
ATOM 695 C CA . GLN A 1 93 ? 3.986 -15.755 -4.247 1.00 90.19 93 GLN A CA 1
ATOM 696 C C . GLN A 1 93 ? 4.583 -14.523 -3.540 1.00 90.19 93 GLN A C 1
ATOM 698 O O . GLN A 1 93 ? 4.935 -13.557 -4.204 1.00 90.19 93 GLN A O 1
ATOM 703 N N . LEU A 1 94 ? 4.722 -14.551 -2.209 1.00 90.00 94 LEU A N 1
ATOM 704 C CA . LEU A 1 94 ? 5.366 -13.489 -1.418 1.00 90.00 94 LEU A CA 1
ATOM 705 C C . LEU A 1 94 ? 6.801 -13.848 -1.011 1.00 90.00 94 LEU A C 1
ATOM 707 O O . LEU A 1 94 ? 7.522 -13.024 -0.454 1.00 90.00 94 LEU A O 1
ATOM 711 N N . GLN A 1 95 ? 7.219 -15.090 -1.259 1.00 85.06 95 GLN A N 1
ATOM 712 C CA . GLN A 1 95 ? 8.544 -15.584 -0.907 1.00 85.06 95 GLN A CA 1
ATOM 713 C C . GLN A 1 95 ? 9.514 -15.363 -2.063 1.00 85.06 95 GLN A C 1
ATOM 715 O O . GLN A 1 95 ? 9.252 -15.779 -3.192 1.00 85.06 95 GLN A O 1
ATOM 720 N N . GLN A 1 96 ? 10.655 -14.742 -1.767 1.00 77.25 96 GLN A N 1
ATOM 721 C CA . GLN A 1 96 ? 11.727 -14.548 -2.736 1.00 77.25 96 GLN A CA 1
ATOM 722 C C . GLN A 1 96 ? 12.246 -15.903 -3.235 1.00 77.25 96 GLN A C 1
ATOM 724 O O . GLN A 1 96 ? 12.543 -16.800 -2.442 1.00 77.25 96 GLN A O 1
ATOM 729 N N . ARG A 1 97 ? 12.372 -16.047 -4.558 1.00 70.12 97 ARG A N 1
ATOM 730 C CA . ARG A 1 97 ? 13.025 -17.193 -5.202 1.00 70.12 97 ARG A CA 1
ATOM 731 C C . ARG A 1 97 ? 14.271 -16.696 -5.924 1.00 70.12 97 ARG A C 1
ATOM 733 O O . ARG A 1 97 ? 14.279 -15.585 -6.438 1.00 70.12 97 ARG A O 1
ATOM 740 N N . SER A 1 98 ? 15.321 -17.511 -5.912 1.00 59.34 98 SER A N 1
ATOM 741 C CA . SER A 1 98 ? 16.656 -17.276 -6.481 1.00 59.34 98 SER A CA 1
ATOM 742 C C . SER A 1 98 ? 16.774 -16.079 -7.441 1.00 59.34 98 SER A C 1
ATOM 744 O O . SER A 1 98 ? 16.414 -16.168 -8.615 1.00 59.34 98 SER A O 1
ATOM 746 N N . GLY A 1 99 ? 17.310 -14.965 -6.934 1.00 63.41 99 GLY A N 1
ATOM 747 C CA . GLY A 1 99 ? 17.710 -13.801 -7.733 1.00 63.41 99 GLY A CA 1
ATOM 748 C C . GLY A 1 99 ? 16.592 -12.889 -8.251 1.00 63.41 99 GLY A C 1
ATOM 749 O O . GLY A 1 99 ? 16.926 -11.871 -8.842 1.00 63.41 99 GLY A O 1
ATOM 750 N N . HIS A 1 100 ? 15.310 -13.196 -8.019 1.00 71.19 100 HIS A N 1
ATOM 751 C CA . HIS A 1 100 ? 14.189 -12.380 -8.503 1.00 71.19 100 HIS A CA 1
ATOM 752 C C . HIS A 1 100 ? 13.259 -11.966 -7.358 1.00 71.19 100 HIS A C 1
ATOM 754 O O . HIS A 1 100 ? 12.912 -12.769 -6.484 1.00 71.19 100 HIS A O 1
ATOM 760 N N . HIS A 1 101 ? 12.860 -10.693 -7.357 1.00 81.81 101 HIS A N 1
ATOM 761 C CA . HIS A 1 101 ? 11.879 -10.165 -6.410 1.00 81.81 101 HIS A CA 1
ATOM 762 C C . HIS A 1 101 ? 10.477 -10.643 -6.804 1.00 81.81 101 HIS A C 1
ATOM 764 O O . HIS A 1 101 ? 10.148 -10.609 -7.989 1.00 81.81 101 HIS A O 1
ATOM 770 N N . PRO A 1 102 ? 9.628 -11.085 -5.857 1.00 90.31 102 PRO A N 1
ATOM 771 C CA . PRO A 1 102 ? 8.282 -11.515 -6.208 1.00 90.31 102 PRO A CA 1
ATOM 772 C C . PRO A 1 102 ? 7.464 -10.360 -6.794 1.00 90.31 102 PRO A C 1
ATOM 774 O O . PRO A 1 102 ? 7.506 -9.244 -6.276 1.00 90.31 102 PRO A O 1
ATOM 777 N N . ALA A 1 103 ? 6.669 -10.646 -7.825 1.00 92.44 103 ALA A N 1
ATOM 778 C CA . ALA A 1 103 ? 5.913 -9.644 -8.579 1.00 92.44 103 ALA A CA 1
ATOM 779 C C . ALA A 1 103 ? 5.035 -8.735 -7.700 1.00 92.44 103 ALA A C 1
ATOM 781 O O . ALA A 1 103 ? 4.988 -7.526 -7.897 1.00 92.44 103 ALA A O 1
ATOM 782 N N . LEU A 1 104 ? 4.386 -9.297 -6.672 1.00 93.81 104 LEU A N 1
ATOM 783 C CA . LEU A 1 104 ? 3.578 -8.522 -5.722 1.00 93.81 104 LEU A CA 1
ATOM 784 C C . LEU A 1 104 ? 4.421 -7.570 -4.864 1.00 93.81 104 LEU A C 1
ATOM 786 O O . LEU A 1 104 ? 3.961 -6.482 -4.536 1.00 93.81 104 LEU A O 1
ATOM 790 N N . ILE A 1 105 ? 5.656 -7.947 -4.521 1.00 92.00 105 ILE A N 1
ATOM 791 C CA . ILE A 1 105 ? 6.568 -7.082 -3.759 1.00 92.00 105 ILE A CA 1
ATOM 792 C C . ILE A 1 105 ? 7.084 -5.945 -4.646 1.00 92.00 105 ILE A C 1
ATOM 794 O O . ILE A 1 105 ? 7.175 -4.811 -4.184 1.00 92.00 105 ILE A O 1
ATOM 798 N N . LEU A 1 106 ? 7.351 -6.219 -5.926 1.00 89.44 106 LEU A N 1
ATOM 799 C CA . LEU A 1 106 ? 7.660 -5.180 -6.913 1.00 89.44 106 LEU A CA 1
ATOM 800 C C . LEU A 1 106 ? 6.478 -4.219 -7.108 1.00 89.44 106 LEU A C 1
ATOM 802 O O . LEU A 1 106 ? 6.680 -3.008 -7.152 1.00 89.44 106 LEU A O 1
ATOM 806 N N . ALA A 1 107 ? 5.250 -4.742 -7.148 1.00 93.12 107 ALA A N 1
ATOM 807 C CA . ALA A 1 107 ? 4.033 -3.947 -7.297 1.00 93.12 107 ALA A CA 1
ATOM 808 C C . ALA A 1 107 ? 3.768 -3.003 -6.105 1.00 93.12 107 ALA A C 1
ATOM 810 O O . ALA A 1 107 ? 3.272 -1.896 -6.303 1.00 93.12 107 ALA A O 1
ATOM 811 N N . LEU A 1 108 ? 4.148 -3.377 -4.873 1.00 91.50 108 LEU A N 1
ATOM 812 C CA . LEU A 1 108 ? 4.077 -2.480 -3.703 1.00 91.50 108 LEU A CA 1
ATOM 813 C C . LEU A 1 108 ? 4.967 -1.229 -3.836 1.00 91.50 108 LEU A C 1
ATOM 815 O O . LEU A 1 108 ? 4.723 -0.227 -3.159 1.00 91.50 108 LEU A O 1
ATOM 819 N N . ASN A 1 109 ? 5.988 -1.284 -4.693 1.00 85.75 109 ASN A N 1
ATOM 820 C CA . ASN A 1 109 ? 6.903 -0.178 -4.979 1.00 85.75 109 ASN A CA 1
ATOM 821 C C . ASN A 1 109 ? 6.738 0.347 -6.417 1.00 85.75 109 ASN A C 1
ATOM 823 O O . ASN A 1 109 ? 7.611 1.050 -6.921 1.00 85.75 109 ASN A O 1
ATOM 827 N N . ASP A 1 110 ? 5.639 0.000 -7.093 1.00 85.62 110 ASP A N 1
ATOM 828 C CA . ASP A 1 110 ? 5.350 0.504 -8.436 1.00 85.62 110 ASP A CA 1
ATOM 829 C C . ASP A 1 110 ? 5.092 2.019 -8.405 1.00 85.62 110 ASP A C 1
ATOM 831 O O . ASP A 1 110 ? 4.471 2.490 -7.457 1.00 85.62 110 ASP A O 1
ATOM 835 N N . PRO A 1 111 ? 5.497 2.809 -9.411 1.00 76.69 111 PRO A N 1
ATOM 836 C CA . PRO A 1 111 ? 5.232 4.250 -9.423 1.00 76.69 111 PRO A CA 1
ATOM 837 C C . PRO A 1 111 ? 3.739 4.604 -9.457 1.00 76.69 111 PRO A C 1
ATOM 839 O O . PRO A 1 111 ? 3.360 5.711 -9.089 1.00 76.69 111 PRO A O 1
ATOM 842 N N . SER A 1 112 ? 2.865 3.695 -9.902 1.00 81.31 112 SER A N 1
ATOM 843 C CA . SER A 1 112 ? 1.427 3.928 -9.915 1.00 81.31 112 SER A CA 1
ATOM 844 C C . SER A 1 112 ? 0.795 3.657 -8.544 1.00 81.31 112 SER A C 1
ATOM 846 O O . SER A 1 112 ? 0.766 2.506 -8.094 1.00 81.31 112 SER A O 1
ATOM 848 N N . PRO A 1 113 ? 0.134 4.654 -7.919 1.00 83.44 113 PRO A N 1
ATOM 849 C CA . PRO A 1 113 ? -0.610 4.442 -6.678 1.00 83.44 113 PRO A CA 1
ATOM 850 C C . PRO A 1 113 ? -1.715 3.386 -6.809 1.00 83.44 113 PRO A C 1
ATOM 852 O O . PRO A 1 113 ? -1.999 2.682 -5.843 1.00 83.44 113 PRO A O 1
ATOM 855 N N . ARG A 1 114 ? -2.303 3.226 -8.007 1.00 87.75 114 ARG A N 1
ATOM 856 C CA . ARG A 1 114 ? -3.301 2.179 -8.282 1.00 87.75 114 ARG A CA 1
ATOM 857 C C . ARG A 1 114 ? -2.702 0.783 -8.150 1.00 87.75 114 ARG A C 1
ATOM 859 O O . ARG A 1 114 ? -3.301 -0.077 -7.516 1.00 87.75 114 ARG A O 1
ATOM 866 N N . VAL A 1 115 ? -1.524 0.562 -8.731 1.00 91.56 115 VAL A N 1
ATOM 867 C CA . VAL A 1 115 ? -0.842 -0.738 -8.666 1.00 91.56 115 VAL A CA 1
ATOM 868 C C . VAL A 1 115 ? -0.414 -1.033 -7.232 1.00 91.56 115 VAL A C 1
ATOM 870 O O . VAL A 1 115 ? -0.696 -2.123 -6.738 1.00 91.56 115 VAL A O 1
ATOM 873 N N . GLN A 1 116 ? 0.162 -0.043 -6.539 1.00 91.69 116 GLN A N 1
ATOM 874 C CA . GLN A 1 116 ? 0.526 -0.155 -5.123 1.00 91.69 116 GLN A CA 1
ATOM 875 C C . GLN A 1 116 ? -0.680 -0.552 -4.259 1.00 91.69 116 GLN A C 1
ATOM 877 O O . GLN A 1 116 ? -0.600 -1.498 -3.474 1.00 91.69 116 GLN A O 1
ATOM 882 N N . TYR A 1 117 ? -1.805 0.155 -4.417 1.00 93.25 117 TYR A N 1
ATOM 883 C CA . TYR A 1 117 ? -3.032 -0.089 -3.661 1.00 93.25 117 TYR A CA 1
ATOM 884 C C . TYR A 1 117 ? -3.582 -1.498 -3.893 1.00 93.25 117 TYR A C 1
ATOM 886 O O . TYR A 1 117 ? -3.867 -2.228 -2.943 1.00 93.25 117 TYR A O 1
ATOM 894 N N . GLU A 1 118 ? -3.695 -1.905 -5.156 1.00 95.12 118 GLU A N 1
ATOM 895 C CA . GLU A 1 118 ? -4.237 -3.214 -5.522 1.00 95.12 118 GLU A CA 1
ATOM 896 C C . GLU A 1 118 ? -3.304 -4.353 -5.094 1.00 95.12 118 GLU A C 1
ATOM 898 O O . GLU A 1 118 ? -3.776 -5.411 -4.682 1.00 95.12 118 GLU A O 1
ATOM 903 N N . ALA A 1 119 ? -1.985 -4.137 -5.113 1.00 96.56 119 ALA A N 1
ATOM 904 C CA . ALA A 1 119 ? -1.020 -5.081 -4.558 1.00 96.56 119 ALA A CA 1
ATOM 905 C C . ALA A 1 119 ? -1.183 -5.230 -3.038 1.00 96.56 119 ALA A C 1
ATOM 907 O O . ALA A 1 119 ? -1.224 -6.353 -2.535 1.00 96.56 119 ALA A O 1
ATOM 908 N N . ALA A 1 120 ? -1.334 -4.123 -2.302 1.00 96.81 120 ALA A N 1
ATOM 909 C CA . ALA A 1 120 ? -1.566 -4.155 -0.858 1.00 96.81 120 ALA A CA 1
ATOM 910 C C . ALA A 1 120 ? -2.869 -4.898 -0.509 1.00 96.81 120 ALA A C 1
ATOM 912 O O . ALA A 1 120 ? -2.862 -5.789 0.342 1.00 96.81 120 ALA A O 1
ATOM 913 N N . GLN A 1 121 ? -3.959 -4.602 -1.224 1.00 96.62 121 GLN A N 1
ATOM 914 C CA . GLN A 1 121 ? -5.241 -5.305 -1.107 1.00 96.62 121 GLN A CA 1
ATOM 915 C C . GLN A 1 121 ? -5.105 -6.808 -1.371 1.00 96.62 121 GLN A C 1
ATOM 917 O O . GLN A 1 121 ? -5.555 -7.628 -0.569 1.00 96.62 121 GLN A O 1
ATOM 922 N N . ALA A 1 122 ? -4.449 -7.182 -2.472 1.00 96.62 122 ALA A N 1
ATOM 923 C CA . ALA A 1 122 ? -4.234 -8.576 -2.836 1.00 96.62 122 ALA A CA 1
ATOM 924 C C . ALA A 1 122 ? -3.484 -9.340 -1.740 1.00 96.62 122 ALA A C 1
ATOM 926 O O . ALA A 1 122 ? -3.891 -10.431 -1.346 1.00 96.62 122 ALA A O 1
ATOM 927 N N . ILE A 1 123 ? -2.424 -8.739 -1.201 1.00 96.44 123 ILE A N 1
ATOM 928 C CA . ILE A 1 123 ? -1.597 -9.348 -0.162 1.00 96.44 123 ILE A CA 1
ATOM 929 C C . ILE A 1 123 ? -2.378 -9.564 1.139 1.00 96.44 123 ILE A C 1
ATOM 931 O O . ILE A 1 123 ? -2.219 -10.616 1.760 1.00 96.44 123 ILE A O 1
ATOM 935 N N . VAL A 1 124 ? -3.233 -8.622 1.551 1.00 95.69 124 VAL A N 1
ATOM 936 C CA . VAL A 1 124 ? -4.097 -8.819 2.728 1.00 95.69 124 VAL A CA 1
ATOM 937 C C . VAL A 1 124 ? -5.100 -9.949 2.479 1.00 95.69 124 VAL A C 1
ATOM 939 O O . VAL A 1 124 ? -5.231 -10.838 3.321 1.00 95.69 124 VAL A O 1
ATOM 942 N N . GLN A 1 125 ? -5.736 -9.982 1.301 1.00 94.69 125 GLN A N 1
ATOM 943 C CA . GLN A 1 125 ? -6.706 -11.024 0.930 1.00 94.69 125 GLN A CA 1
ATOM 944 C C . GLN A 1 125 ? -6.093 -12.431 0.873 1.00 94.69 125 GLN A C 1
ATOM 946 O O . GLN A 1 125 ? -6.752 -13.404 1.238 1.00 94.69 125 GLN A O 1
ATOM 951 N N . MET A 1 126 ? -4.816 -12.547 0.498 1.00 94.19 126 MET A N 1
ATOM 952 C CA . MET A 1 126 ? -4.072 -13.813 0.536 1.00 94.19 126 MET A CA 1
ATOM 953 C C . MET A 1 126 ? -3.860 -14.352 1.961 1.00 94.19 126 MET A C 1
ATOM 955 O O . MET A 1 126 ? -3.439 -15.500 2.116 1.00 94.19 126 MET A O 1
ATOM 959 N N . ASN A 1 127 ? -4.132 -13.542 2.991 1.00 93.06 127 ASN A N 1
ATOM 960 C CA . ASN A 1 127 ? -4.077 -13.895 4.409 1.00 93.06 127 ASN A CA 1
ATOM 961 C C . ASN A 1 127 ? -2.764 -14.602 4.820 1.00 93.06 127 ASN A C 1
ATOM 963 O O . ASN A 1 127 ? -2.782 -15.753 5.275 1.00 93.06 127 ASN A O 1
ATOM 967 N N . PRO A 1 128 ? -1.595 -13.959 4.625 1.00 93.06 128 PRO A N 1
ATOM 968 C CA . PRO A 1 128 ? -0.310 -14.567 4.939 1.00 93.06 128 PRO A CA 1
ATOM 969 C C . PRO A 1 128 ? -0.190 -14.882 6.431 1.00 93.06 128 PRO A C 1
ATOM 971 O O . PRO A 1 128 ? -0.535 -14.077 7.291 1.00 93.06 128 PRO A O 1
ATOM 974 N N . SER A 1 129 ? 0.366 -16.052 6.751 1.00 89.25 129 SER A N 1
ATOM 975 C CA . SER A 1 129 ? 0.542 -16.498 8.139 1.00 89.25 129 SER A CA 1
ATOM 976 C C . SER A 1 129 ? 1.842 -16.015 8.792 1.00 89.25 129 SER A C 1
ATOM 978 O O . SER A 1 129 ? 2.041 -16.226 9.988 1.00 89.25 129 SER A O 1
ATOM 980 N N . ALA A 1 130 ? 2.756 -15.424 8.020 1.00 89.06 130 ALA A N 1
ATOM 981 C CA . ALA A 1 130 ? 4.066 -14.978 8.480 1.00 89.06 130 ALA A CA 1
ATOM 982 C C . ALA A 1 130 ? 4.479 -13.672 7.792 1.00 89.06 130 ALA A C 1
ATOM 984 O O . ALA A 1 130 ? 4.047 -13.385 6.674 1.00 89.06 130 ALA A O 1
ATOM 985 N N . LYS A 1 131 ? 5.348 -12.905 8.462 1.00 89.50 131 LYS A N 1
ATOM 986 C CA . LYS A 1 131 ? 5.980 -11.718 7.876 1.00 89.50 131 LYS A CA 1
ATOM 987 C C . LYS A 1 131 ? 6.831 -12.104 6.668 1.00 89.50 131 LYS A C 1
ATOM 989 O O . LYS A 1 131 ? 7.452 -13.165 6.637 1.00 89.50 131 LYS A O 1
ATOM 994 N N . PHE A 1 132 ? 6.875 -11.200 5.705 1.00 88.12 132 PHE A N 1
ATOM 995 C CA . PHE A 1 132 ? 7.675 -11.290 4.490 1.00 88.12 132 PHE A CA 1
ATOM 996 C C . PHE A 1 132 ? 8.371 -9.935 4.264 1.00 88.12 132 PHE A C 1
ATOM 998 O O . PHE A 1 132 ? 7.999 -8.947 4.912 1.00 88.12 132 PHE A O 1
ATOM 1005 N N . PRO A 1 133 ? 9.400 -9.862 3.401 1.00 81.81 133 PRO A N 1
ATOM 1006 C CA . PRO A 1 133 ? 10.081 -8.604 3.109 1.00 81.81 133 PRO A CA 1
ATOM 1007 C C . PRO A 1 133 ? 9.086 -7.506 2.717 1.00 81.81 133 PRO A C 1
ATOM 1009 O O . PRO A 1 133 ? 8.210 -7.732 1.890 1.00 81.81 133 PRO A O 1
ATOM 1012 N N . HIS A 1 134 ? 9.224 -6.317 3.306 1.00 80.06 134 HIS A N 1
ATOM 1013 C CA . HIS A 1 134 ? 8.348 -5.164 3.051 1.00 80.06 134 HIS A CA 1
ATOM 1014 C C . HIS A 1 134 ? 6.881 -5.332 3.488 1.00 80.06 134 HIS A C 1
ATOM 1016 O O . HIS A 1 134 ? 6.028 -4.569 3.042 1.00 80.06 134 HIS A O 1
ATOM 1022 N N . SER A 1 135 ? 6.563 -6.243 4.419 1.00 87.31 135 SER A N 1
ATOM 1023 C CA . SER A 1 135 ? 5.187 -6.388 4.931 1.00 87.31 135 SER A CA 1
ATOM 1024 C C . SER A 1 135 ? 4.612 -5.097 5.533 1.00 87.31 135 SER A C 1
ATOM 1026 O O . SER A 1 135 ? 3.416 -4.857 5.414 1.00 87.31 135 SER A O 1
ATOM 1028 N N . ASN A 1 136 ? 5.448 -4.227 6.114 1.00 88.00 136 ASN A N 1
ATOM 1029 C CA . ASN A 1 136 ? 5.014 -2.930 6.654 1.00 88.00 136 ASN A CA 1
ATOM 1030 C C . ASN A 1 136 ? 4.488 -1.974 5.565 1.00 88.00 136 ASN A C 1
ATOM 1032 O O . ASN A 1 136 ? 3.576 -1.193 5.823 1.00 88.00 136 ASN A O 1
ATOM 1036 N N . ARG A 1 137 ? 5.009 -2.070 4.332 1.00 90.44 137 ARG A N 1
ATOM 1037 C CA . ARG A 1 137 ? 4.606 -1.211 3.205 1.00 90.44 137 ARG A CA 1
ATOM 1038 C C . ARG A 1 137 ? 3.132 -1.398 2.842 1.00 90.44 137 ARG A C 1
ATOM 1040 O O . ARG A 1 137 ? 2.497 -0.461 2.374 1.00 90.44 137 ARG A O 1
ATOM 1047 N N . VAL A 1 138 ? 2.578 -2.586 3.097 1.00 94.81 138 VAL A N 1
ATOM 1048 C CA . VAL A 1 138 ? 1.154 -2.886 2.891 1.00 94.81 138 VAL A CA 1
ATOM 1049 C C . VAL A 1 138 ? 0.278 -1.946 3.717 1.00 94.81 138 VAL A C 1
ATOM 1051 O O . VAL A 1 138 ? -0.613 -1.305 3.167 1.00 94.81 138 VAL A O 1
ATOM 1054 N N . VAL A 1 139 ? 0.556 -1.823 5.018 1.00 94.50 139 VAL A N 1
ATOM 1055 C CA . VAL A 1 139 ? -0.228 -0.962 5.916 1.00 94.50 139 VAL A CA 1
ATOM 1056 C C . VAL A 1 139 ? -0.035 0.500 5.545 1.00 94.50 139 VAL A C 1
ATOM 1058 O O . VAL A 1 139 ? -1.021 1.218 5.442 1.00 94.50 139 VAL A O 1
ATOM 1061 N N . GLN A 1 140 ? 1.196 0.910 5.239 1.00 92.06 140 GLN A N 1
ATOM 1062 C CA . GLN A 1 140 ? 1.506 2.273 4.808 1.00 92.06 140 GLN A CA 1
ATOM 1063 C C . GLN A 1 140 ? 0.705 2.695 3.564 1.00 92.06 140 GLN A C 1
ATOM 1065 O O . GLN A 1 140 ? 0.129 3.781 3.520 1.00 92.06 140 GLN A O 1
ATOM 1070 N N . ILE A 1 141 ? 0.618 1.829 2.547 1.00 92.44 141 ILE A N 1
ATOM 1071 C CA . ILE A 1 141 ? -0.153 2.106 1.325 1.00 92.44 141 ILE A CA 1
ATOM 1072 C C . ILE A 1 141 ? -1.647 2.241 1.632 1.00 92.44 141 ILE A C 1
ATOM 1074 O O . ILE A 1 141 ? -2.293 3.160 1.123 1.00 92.44 141 ILE A O 1
ATOM 1078 N N . LEU A 1 142 ? -2.196 1.341 2.454 1.00 95.75 142 LEU A N 1
ATOM 1079 C CA . LEU A 1 142 ? -3.607 1.373 2.842 1.00 95.75 142 LEU A CA 1
ATOM 1080 C C . LEU A 1 142 ? -3.923 2.604 3.701 1.00 95.75 142 LEU A C 1
ATOM 1082 O O . LEU A 1 142 ? -4.922 3.273 3.460 1.00 95.75 142 LEU A O 1
ATOM 1086 N N . ALA A 1 143 ? -3.057 2.941 4.655 1.00 93.31 143 ALA A N 1
ATOM 1087 C CA . ALA A 1 143 ? -3.195 4.105 5.521 1.00 93.31 143 ALA A CA 1
ATOM 1088 C C . ALA A 1 143 ? -3.140 5.413 4.723 1.00 93.31 143 ALA A C 1
ATOM 1090 O O . ALA A 1 143 ? -3.996 6.279 4.898 1.00 93.31 143 ALA A O 1
ATOM 1091 N N . ARG A 1 144 ? -2.216 5.521 3.761 1.00 90.56 144 ARG A N 1
ATOM 1092 C CA . ARG A 1 144 ? -2.157 6.655 2.828 1.00 90.56 144 ARG A CA 1
ATOM 1093 C C . ARG A 1 144 ? -3.457 6.812 2.034 1.00 90.56 144 ARG A C 1
ATOM 1095 O O . ARG A 1 144 ? -3.901 7.936 1.814 1.00 90.56 144 ARG A O 1
ATOM 1102 N N . ALA A 1 145 ? -4.093 5.710 1.631 1.00 91.75 145 ALA A N 1
ATOM 1103 C CA . ALA A 1 145 ? -5.370 5.763 0.920 1.00 91.75 145 ALA A CA 1
ATOM 1104 C C . ALA A 1 145 ? -6.525 6.315 1.781 1.00 91.75 145 ALA A C 1
ATOM 1106 O O . ALA A 1 145 ? -7.485 6.826 1.214 1.00 91.75 145 ALA A O 1
ATOM 1107 N N . LEU A 1 146 ? -6.436 6.269 3.119 1.00 92.31 146 LEU A N 1
ATOM 1108 C CA . LEU A 1 146 ? -7.435 6.882 4.010 1.00 92.31 146 LEU A CA 1
ATOM 1109 C C . LEU A 1 146 ? -7.381 8.413 4.006 1.00 92.31 146 LEU A C 1
ATOM 1111 O O . LEU A 1 146 ? -8.394 9.067 4.244 1.00 92.31 146 LEU A O 1
ATOM 1115 N N . VAL A 1 147 ? -6.183 8.959 3.800 1.00 85.00 147 VAL A N 1
ATOM 1116 C CA . VAL A 1 147 ? -5.858 10.373 4.024 1.00 85.00 147 VAL A CA 1
ATOM 1117 C C . VAL A 1 147 ? -5.742 11.157 2.716 1.00 85.00 147 VAL A C 1
ATOM 1119 O O . VAL A 1 147 ? -5.687 12.380 2.743 1.00 85.00 147 VAL A O 1
ATOM 1122 N N . SER A 1 148 ? -5.700 10.477 1.566 1.00 67.88 148 SER A N 1
ATOM 1123 C CA . SER A 1 148 ? -5.406 11.094 0.268 1.00 67.88 148 SER A CA 1
ATOM 1124 C C . SER A 1 148 ? -6.443 12.151 -0.144 1.00 67.88 148 SER A C 1
ATOM 1126 O O . SER A 1 148 ? -7.411 11.875 -0.855 1.00 67.88 148 SER A O 1
ATOM 1128 N N . GLU A 1 149 ? -6.186 13.394 0.252 1.00 59.94 149 GLU A N 1
ATOM 1129 C CA . GLU A 1 149 ? -6.801 14.592 -0.304 1.00 59.94 149 GLU A CA 1
ATOM 1130 C C . GLU A 1 149 ? -6.199 14.923 -1.676 1.00 59.94 149 GLU A C 1
ATOM 1132 O O . GLU A 1 149 ? -5.355 14.210 -2.220 1.00 59.94 149 GLU A O 1
ATOM 1137 N N . GLU A 1 150 ? -6.739 15.961 -2.306 1.00 51.62 150 GLU A N 1
ATOM 1138 C CA . GLU A 1 150 ? -6.426 16.413 -3.660 1.00 51.62 150 GLU A CA 1
ATOM 1139 C C . GLU A 1 150 ? -5.098 17.174 -3.717 1.00 51.62 150 GLU A C 1
ATOM 1141 O O . GLU A 1 150 ? -5.011 18.238 -4.310 1.00 51.62 150 GLU A O 1
ATOM 1146 N N . THR A 1 151 ? -4.047 16.647 -3.097 1.00 47.53 151 THR A N 1
ATOM 1147 C CA . THR A 1 151 ? -2.695 17.170 -3.284 1.00 47.53 151 THR A CA 1
ATOM 1148 C C . THR A 1 151 ? -2.015 16.353 -4.362 1.00 47.53 151 THR A C 1
ATOM 1150 O O . THR A 1 151 ? -1.386 15.318 -4.142 1.00 47.53 151 THR A O 1
ATOM 1153 N N . SER A 1 152 ? -2.212 16.816 -5.593 1.00 51.94 152 SER A N 1
ATOM 1154 C CA . SER A 1 152 ? -1.347 16.476 -6.708 1.00 51.94 152 SER A CA 1
ATOM 1155 C C . SER A 1 152 ? 0.007 17.152 -6.508 1.00 51.94 152 SER A C 1
ATOM 1157 O O . SER A 1 152 ? 0.287 18.130 -7.187 1.00 51.94 152 SER A O 1
ATOM 1159 N N . ASP A 1 153 ? 0.830 16.644 -5.601 1.00 61.09 153 ASP A N 1
ATOM 1160 C CA . ASP A 1 153 ? 2.247 16.981 -5.574 1.00 61.09 153 ASP A CA 1
ATOM 1161 C C . ASP A 1 153 ? 3.014 15.667 -5.686 1.00 61.09 153 ASP A C 1
ATOM 1163 O O . ASP A 1 153 ? 3.105 14.863 -4.763 1.00 61.09 153 ASP A O 1
ATOM 1167 N N . TRP A 1 154 ? 3.457 15.401 -6.906 1.00 72.44 154 TRP A N 1
ATOM 1168 C CA . TRP A 1 154 ? 4.368 14.317 -7.217 1.00 72.44 154 TRP A CA 1
ATOM 1169 C C . TRP A 1 154 ? 5.725 14.690 -6.622 1.00 72.44 154 TRP A C 1
ATOM 1171 O O . TRP A 1 154 ? 6.134 15.848 -6.666 1.00 72.44 154 TRP A O 1
ATOM 1181 N N . ASN A 1 155 ? 6.411 13.722 -6.032 1.00 81.69 155 ASN A N 1
ATOM 1182 C CA . ASN A 1 155 ? 7.671 13.937 -5.341 1.00 81.69 155 ASN A CA 1
ATOM 1183 C C . ASN A 1 155 ? 8.826 13.565 -6.263 1.00 81.69 155 ASN A C 1
ATOM 1185 O O . ASN A 1 155 ? 9.008 12.400 -6.611 1.00 81.69 155 ASN A O 1
ATOM 1189 N N . ALA A 1 156 ? 9.639 14.543 -6.644 1.00 88.62 156 ALA A N 1
ATOM 1190 C CA . ALA A 1 156 ? 10.852 14.308 -7.410 1.00 88.62 156 ALA A CA 1
ATOM 1191 C C . ALA A 1 156 ? 12.075 14.193 -6.495 1.00 88.62 156 ALA A C 1
ATOM 1193 O O . ALA A 1 156 ? 12.224 14.928 -5.517 1.00 88.62 156 ALA A O 1
ATOM 1194 N N . LEU A 1 157 ? 13.024 13.346 -6.870 1.00 93.44 157 LEU A N 1
ATOM 1195 C CA . LEU A 1 157 ? 14.382 13.425 -6.342 1.00 93.44 157 LEU A CA 1
ATOM 1196 C C . LEU A 1 157 ? 15.310 13.946 -7.430 1.00 93.44 157 LEU A C 1
ATOM 1198 O O . LEU A 1 157 ? 15.468 13.316 -8.469 1.00 93.44 157 LEU A O 1
ATOM 1202 N N . ILE A 1 158 ? 15.951 15.080 -7.187 1.00 95.69 158 ILE A N 1
ATOM 1203 C CA . ILE A 1 158 ? 16.980 15.626 -8.065 1.00 95.69 158 ILE A CA 1
ATOM 1204 C C . ILE A 1 158 ? 18.332 15.156 -7.536 1.00 95.69 158 ILE A C 1
ATOM 1206 O O . ILE A 1 158 ? 18.696 15.442 -6.401 1.00 95.69 158 ILE A O 1
ATOM 1210 N N . ALA A 1 159 ? 19.071 14.416 -8.352 1.00 96.25 159 ALA A N 1
ATOM 1211 C CA . ALA A 1 159 ? 20.418 13.944 -8.083 1.00 96.25 159 ALA A CA 1
ATOM 1212 C C . ALA A 1 159 ? 21.405 14.726 -8.959 1.00 96.25 159 ALA A C 1
ATOM 1214 O O . ALA A 1 159 ? 21.599 14.395 -10.130 1.00 96.25 159 ALA A O 1
ATOM 1215 N N . ASP A 1 160 ? 22.020 15.775 -8.410 1.00 95.44 160 ASP A N 1
ATOM 1216 C CA . ASP A 1 160 ? 22.911 16.668 -9.156 1.00 95.44 160 ASP A CA 1
ATOM 1217 C C . ASP A 1 160 ? 24.120 17.110 -8.310 1.00 95.44 160 ASP A C 1
ATOM 1219 O O . ASP A 1 160 ? 23.930 17.612 -7.202 1.00 95.44 160 ASP A O 1
ATOM 1223 N N . PRO A 1 161 ? 25.369 16.972 -8.805 1.00 92.31 161 PRO A N 1
ATOM 1224 C CA . PRO A 1 161 ? 26.555 17.408 -8.064 1.00 92.31 161 PRO A CA 1
ATOM 1225 C C . PRO A 1 161 ? 26.635 18.932 -7.837 1.00 92.31 161 PRO A C 1
ATOM 1227 O O . PRO A 1 161 ? 27.353 19.377 -6.942 1.00 92.31 161 PRO A O 1
ATOM 1230 N N . SER A 1 162 ? 25.934 19.743 -8.634 1.00 94.69 162 SER A N 1
ATOM 1231 C CA . SER A 1 162 ? 25.844 21.199 -8.495 1.00 94.69 162 SER A CA 1
ATOM 1232 C C . SER A 1 162 ? 24.620 21.588 -7.667 1.00 94.69 162 SER A C 1
ATOM 1234 O O . SER A 1 162 ? 23.479 21.415 -8.095 1.00 94.69 162 SER A O 1
ATOM 1236 N N . LEU A 1 163 ? 24.862 22.188 -6.499 1.00 94.75 163 LEU A N 1
ATOM 1237 C CA . LEU A 1 163 ? 23.801 22.716 -5.636 1.00 94.75 163 LEU A CA 1
ATOM 1238 C C . LEU A 1 163 ? 22.977 23.810 -6.327 1.00 94.75 163 LEU A C 1
ATOM 1240 O O . LEU A 1 163 ? 21.751 23.814 -6.215 1.00 94.75 163 LEU A O 1
ATOM 1244 N N . ASP A 1 164 ? 23.636 24.705 -7.063 1.00 93.75 164 ASP A N 1
ATOM 1245 C CA . ASP A 1 164 ? 22.980 25.840 -7.716 1.00 93.75 164 ASP A CA 1
ATOM 1246 C C . ASP A 1 164 ? 22.029 25.366 -8.820 1.00 93.75 164 ASP A C 1
ATOM 1248 O O . ASP A 1 164 ? 20.849 25.725 -8.830 1.00 93.75 164 ASP A O 1
ATOM 1252 N N . ARG A 1 165 ? 22.507 24.487 -9.712 1.00 92.38 165 ARG A N 1
ATOM 1253 C CA . ARG A 1 165 ? 21.666 23.911 -10.770 1.00 92.38 165 ARG A CA 1
ATOM 1254 C C . ARG A 1 165 ? 20.571 23.021 -10.202 1.00 92.38 165 ARG A C 1
ATOM 1256 O O . ARG A 1 165 ? 19.424 23.138 -10.627 1.00 92.38 165 ARG A O 1
ATOM 1263 N N . GLY A 1 166 ? 20.903 22.174 -9.227 1.00 93.50 166 GLY A N 1
ATOM 1264 C CA . GLY A 1 166 ? 19.928 21.337 -8.535 1.00 93.50 166 GLY A CA 1
ATOM 1265 C C . GLY A 1 166 ? 18.784 22.165 -7.948 1.00 93.50 166 GLY A C 1
ATOM 1266 O O . GLY A 1 166 ? 17.620 21.843 -8.164 1.00 93.50 166 GLY A O 1
ATOM 1267 N N . THR A 1 167 ? 19.097 23.293 -7.304 1.00 94.50 167 THR A N 1
ATOM 1268 C CA . THR A 1 167 ? 18.092 24.231 -6.771 1.00 94.50 167 THR A CA 1
ATOM 1269 C C . THR A 1 167 ? 17.260 24.882 -7.881 1.00 94.50 167 THR A C 1
ATOM 1271 O O . THR A 1 167 ? 16.046 25.032 -7.736 1.00 94.50 167 THR A O 1
ATOM 1274 N N . GLY A 1 168 ? 17.877 25.227 -9.016 1.00 93.31 168 GLY A N 1
ATOM 1275 C CA . GLY A 1 168 ? 17.158 25.704 -10.202 1.00 93.31 168 GLY A CA 1
ATOM 1276 C C . GLY A 1 168 ? 16.137 24.684 -10.718 1.00 93.31 168 GLY A C 1
ATOM 1277 O O . GLY A 1 168 ? 14.972 25.026 -10.925 1.00 93.31 168 GLY A O 1
ATOM 1278 N N . LEU A 1 169 ? 16.543 23.415 -10.834 1.00 92.81 169 LEU A N 1
ATOM 1279 C CA . LEU A 1 169 ? 15.667 22.307 -11.229 1.00 92.81 169 LEU A CA 1
ATOM 1280 C C . LEU A 1 169 ? 14.528 22.080 -10.230 1.00 92.81 169 LEU A C 1
ATOM 1282 O O . LEU A 1 169 ? 13.401 21.843 -10.655 1.00 92.81 169 LEU A O 1
ATOM 1286 N N . MET A 1 170 ? 14.773 22.222 -8.921 1.00 92.50 170 MET A N 1
ATOM 1287 C CA . MET A 1 170 ? 13.706 22.157 -7.908 1.00 92.50 170 MET A CA 1
ATOM 1288 C C . MET A 1 170 ? 12.630 23.221 -8.164 1.00 92.50 170 MET A C 1
ATOM 1290 O O . MET A 1 170 ? 11.437 22.946 -8.046 1.00 92.50 170 MET A O 1
ATOM 1294 N N . GLY A 1 171 ? 13.038 24.435 -8.551 1.00 91.06 171 GLY A N 1
ATOM 1295 C CA . GLY A 1 171 ? 12.114 25.503 -8.938 1.00 91.06 171 GLY A CA 1
ATOM 1296 C C . GLY A 1 171 ? 11.279 25.151 -10.173 1.00 91.06 171 GLY A C 1
ATOM 1297 O O . GLY A 1 171 ? 10.076 25.416 -10.194 1.00 91.06 171 GLY A O 1
ATOM 1298 N N . MET A 1 172 ? 11.889 24.512 -11.176 1.00 90.44 172 MET A N 1
ATOM 1299 C CA . MET A 1 172 ? 11.193 24.061 -12.389 1.00 90.44 172 MET A CA 1
ATOM 1300 C C . MET A 1 172 ? 10.204 22.928 -12.095 1.00 90.44 172 MET A C 1
ATOM 1302 O O . MET A 1 172 ? 9.062 22.985 -12.539 1.00 90.44 172 MET A O 1
ATOM 1306 N N . VAL A 1 173 ? 10.610 21.936 -11.300 1.00 87.94 173 VAL A N 1
ATOM 1307 C CA . VAL A 1 173 ? 9.746 20.835 -10.850 1.00 87.94 173 VAL A CA 1
ATOM 1308 C C . VAL A 1 173 ? 8.555 21.375 -10.051 1.00 87.94 173 VAL A C 1
ATOM 1310 O O . VAL A 1 173 ? 7.413 21.022 -10.338 1.00 87.94 173 VAL A O 1
ATOM 1313 N N . ARG A 1 174 ? 8.788 22.329 -9.142 1.00 86.31 174 ARG A N 1
ATOM 1314 C CA . ARG A 1 174 ? 7.717 23.008 -8.397 1.00 86.31 174 ARG A CA 1
ATOM 1315 C C . ARG A 1 174 ? 6.746 23.764 -9.295 1.00 86.31 174 ARG A C 1
ATOM 1317 O O . ARG A 1 174 ? 5.546 23.745 -9.036 1.00 86.31 174 ARG A O 1
ATOM 1324 N N . ALA A 1 175 ? 7.224 24.392 -10.368 1.00 83.81 175 ALA A N 1
ATOM 1325 C CA . ALA A 1 175 ? 6.354 25.059 -11.339 1.00 83.81 175 ALA A CA 1
ATOM 1326 C C . ALA A 1 175 ? 5.404 24.086 -12.068 1.00 83.81 175 ALA A C 1
ATOM 1328 O O . ALA A 1 175 ? 4.381 24.515 -12.599 1.00 83.81 175 ALA A O 1
ATOM 1329 N N . LEU A 1 176 ? 5.710 22.785 -12.064 1.00 78.38 176 LEU A N 1
ATOM 1330 C CA . LEU A 1 176 ? 4.841 21.726 -12.576 1.00 78.38 176 LEU A CA 1
ATOM 1331 C C . LEU A 1 176 ? 3.934 21.101 -11.495 1.00 78.38 176 LEU A C 1
ATOM 1333 O O . LEU A 1 176 ? 3.302 20.074 -11.756 1.00 78.38 176 LEU A O 1
ATOM 1337 N N . GLY A 1 177 ? 3.869 21.697 -10.299 1.00 77.75 177 GLY A N 1
ATOM 1338 C CA . GLY A 1 177 ? 3.084 21.187 -9.171 1.00 77.75 177 GLY A CA 1
ATOM 1339 C C . GLY A 1 177 ? 3.675 19.913 -8.574 1.00 77.75 177 GLY A C 1
ATOM 1340 O O . GLY A 1 177 ? 2.953 18.947 -8.373 1.00 77.75 177 GLY A O 1
ATOM 1341 N N . ALA A 1 178 ? 5.001 19.853 -8.433 1.00 79.62 178 ALA A N 1
ATOM 1342 C CA . ALA A 1 178 ? 5.697 18.769 -7.747 1.00 79.62 178 ALA A CA 1
ATOM 1343 C C . ALA A 1 178 ? 6.549 19.304 -6.600 1.00 79.62 178 ALA A C 1
ATOM 1345 O O . ALA A 1 178 ? 7.217 20.335 -6.724 1.00 79.62 178 ALA A O 1
ATOM 1346 N N . GLU A 1 179 ? 6.612 18.557 -5.507 1.00 85.50 179 GLU A N 1
ATOM 1347 C CA . GLU A 1 179 ? 7.659 18.763 -4.518 1.00 85.50 179 GLU A CA 1
ATOM 1348 C C . GLU A 1 179 ? 8.940 18.052 -4.956 1.00 85.50 179 GLU A C 1
ATOM 1350 O O . GLU A 1 179 ? 8.938 17.135 -5.777 1.00 85.50 179 GLU A O 1
ATOM 1355 N N . SER A 1 180 ? 10.080 18.501 -4.438 1.00 90.25 180 SER A N 1
ATOM 1356 C CA . SER A 1 180 ? 11.355 17.893 -4.801 1.00 90.25 180 SER A CA 1
ATOM 1357 C C . SER A 1 180 ? 12.362 17.941 -3.669 1.00 90.25 180 SER A C 1
ATOM 1359 O O . SER A 1 180 ? 12.380 18.900 -2.896 1.00 90.25 180 SER A O 1
ATOM 1361 N N . GLN A 1 181 ? 13.228 16.935 -3.623 1.00 93.31 181 GLN A N 1
ATOM 1362 C CA . GLN A 1 181 ? 14.409 16.880 -2.764 1.00 93.31 181 GLN A CA 1
ATOM 1363 C C . GLN A 1 181 ? 15.676 16.904 -3.622 1.00 93.31 181 GLN A C 1
ATOM 1365 O O . GLN A 1 181 ? 15.655 16.461 -4.768 1.00 93.31 181 GLN A O 1
ATOM 1370 N N . LEU A 1 182 ? 16.785 17.398 -3.065 1.00 95.81 182 LEU A N 1
ATOM 1371 C CA . LEU A 1 182 ? 18.084 17.439 -3.737 1.00 95.81 182 LEU A CA 1
ATOM 1372 C C . LEU A 1 182 ? 19.080 16.506 -3.042 1.00 95.81 182 LEU A C 1
ATOM 1374 O O . LEU A 1 182 ? 19.301 16.605 -1.836 1.00 95.81 182 LEU A O 1
ATOM 1378 N N . ALA A 1 183 ? 19.725 15.645 -3.822 1.00 96.62 183 ALA A N 1
ATOM 1379 C CA . ALA A 1 183 ? 20.864 14.831 -3.432 1.00 96.62 183 ALA A CA 1
ATOM 1380 C C . ALA A 1 183 ? 22.071 15.183 -4.310 1.00 96.62 183 ALA A C 1
ATOM 1382 O O . ALA A 1 183 ? 21.970 15.236 -5.531 1.00 96.62 183 ALA A O 1
ATOM 1383 N N . THR A 1 184 ? 23.236 15.402 -3.701 1.00 96.12 184 THR A N 1
ATOM 1384 C CA . THR A 1 184 ? 24.440 15.832 -4.437 1.00 96.12 184 THR A CA 1
ATOM 1385 C C . THR A 1 184 ? 25.365 14.696 -4.861 1.00 96.12 184 THR A C 1
ATOM 1387 O O . THR A 1 184 ? 26.370 14.925 -5.534 1.00 96.12 184 THR A O 1
ATOM 1390 N N . THR A 1 185 ? 25.051 13.459 -4.474 1.00 94.81 185 THR A N 1
ATOM 1391 C CA . THR A 1 185 ? 25.856 12.268 -4.765 1.00 94.81 185 THR A CA 1
ATOM 1392 C C . THR A 1 185 ? 24.976 11.068 -5.085 1.00 94.81 185 THR A C 1
ATOM 1394 O O . THR A 1 185 ? 23.809 11.031 -4.689 1.00 94.81 185 THR A O 1
ATOM 1397 N N . GLY A 1 186 ? 25.537 10.066 -5.765 1.00 90.25 186 GLY A N 1
ATOM 1398 C CA . GLY A 1 186 ? 24.824 8.824 -6.079 1.00 90.25 186 GLY A CA 1
ATOM 1399 C C . GLY A 1 186 ? 24.412 8.052 -4.821 1.00 90.25 186 GLY A C 1
ATOM 1400 O O . GLY A 1 186 ? 23.272 7.606 -4.702 1.00 90.25 186 GLY A O 1
ATOM 1401 N N . GLU A 1 187 ? 25.307 7.982 -3.833 1.00 94.88 187 GLU A N 1
ATOM 1402 C CA . GLU A 1 187 ? 25.039 7.411 -2.504 1.00 94.88 187 GLU A CA 1
ATOM 1403 C C . GLU A 1 187 ? 23.860 8.107 -1.792 1.00 94.88 187 GLU A C 1
ATOM 1405 O O . GLU A 1 187 ? 22.946 7.445 -1.297 1.00 94.88 187 GLU A O 1
ATOM 1410 N N . ALA A 1 188 ? 23.837 9.447 -1.777 1.00 94.94 188 ALA A N 1
ATOM 1411 C CA . ALA A 1 188 ? 22.760 10.214 -1.149 1.00 94.94 188 ALA A CA 1
ATOM 1412 C C . ALA A 1 188 ? 21.438 10.080 -1.916 1.00 94.94 188 ALA A C 1
ATOM 1414 O O . ALA A 1 188 ? 20.374 9.999 -1.301 1.00 94.94 188 ALA A O 1
ATOM 1415 N N . ALA A 1 189 ? 21.504 10.015 -3.249 1.00 94.50 189 ALA A N 1
ATOM 1416 C CA . ALA A 1 189 ? 20.333 9.797 -4.083 1.00 94.50 189 ALA A CA 1
ATOM 1417 C C . ALA A 1 189 ? 19.701 8.431 -3.788 1.00 94.50 189 ALA A C 1
ATOM 1419 O O . ALA A 1 189 ? 18.495 8.343 -3.579 1.00 94.50 189 ALA A O 1
ATOM 1420 N N . PHE A 1 190 ? 20.506 7.373 -3.673 1.00 94.56 190 PHE A N 1
ATOM 1421 C CA . PHE A 1 190 ? 20.013 6.057 -3.272 1.00 94.56 190 PHE A CA 1
ATOM 1422 C C . PHE A 1 190 ? 19.407 6.063 -1.860 1.00 94.56 190 PHE A C 1
ATOM 1424 O O . PHE A 1 190 ? 18.332 5.501 -1.646 1.00 94.56 190 PHE A O 1
ATOM 1431 N N . ALA A 1 191 ? 20.059 6.714 -0.893 1.00 92.75 191 ALA A N 1
ATOM 1432 C CA . ALA A 1 191 ? 19.548 6.811 0.474 1.00 92.75 191 ALA A CA 1
ATOM 1433 C C . ALA A 1 191 ? 18.185 7.529 0.538 1.00 92.75 191 ALA A C 1
ATOM 1435 O O . ALA A 1 191 ? 17.275 7.047 1.208 1.00 92.75 191 ALA A O 1
ATOM 1436 N N . SER A 1 192 ? 18.019 8.634 -0.197 1.00 90.50 192 SER A N 1
ATOM 1437 C CA . SER A 1 192 ? 16.740 9.355 -0.294 1.00 90.50 192 SER A CA 1
ATOM 1438 C C . SER A 1 192 ? 15.680 8.531 -1.034 1.00 90.50 192 SER A C 1
ATOM 1440 O O . SER A 1 192 ? 14.570 8.355 -0.528 1.00 90.50 192 SER A O 1
ATOM 1442 N N . ALA A 1 193 ? 16.036 7.935 -2.177 1.00 90.25 193 ALA A N 1
ATOM 1443 C CA . ALA A 1 193 ? 15.117 7.129 -2.978 1.00 90.25 193 ALA A CA 1
ATOM 1444 C C . ALA A 1 193 ? 14.601 5.891 -2.233 1.00 90.25 193 ALA A C 1
ATOM 1446 O O . ALA A 1 193 ? 13.477 5.454 -2.454 1.00 90.25 193 ALA A O 1
ATOM 1447 N N . SER A 1 194 ? 15.416 5.331 -1.341 1.00 89.12 194 SER A N 1
ATOM 1448 C CA . SER A 1 194 ? 15.084 4.138 -0.559 1.00 89.12 194 SER A CA 1
ATOM 1449 C C . SER A 1 194 ? 14.410 4.435 0.791 1.00 89.12 194 SER A C 1
ATOM 1451 O O . SER A 1 194 ? 14.196 3.512 1.586 1.00 89.12 194 SER A O 1
ATOM 1453 N N . SER A 1 195 ? 14.074 5.702 1.056 1.00 82.62 195 SER A N 1
ATOM 1454 C CA . SER A 1 195 ? 13.387 6.144 2.275 1.00 82.62 195 SER A CA 1
ATOM 1455 C C . SER A 1 195 ? 11.909 5.713 2.322 1.00 82.62 195 SER A C 1
ATOM 1457 O O . SER A 1 195 ? 11.388 5.086 1.401 1.00 82.62 195 SER A O 1
ATOM 1459 N N . GLU A 1 196 ? 11.217 6.027 3.422 1.00 65.31 196 GLU A N 1
ATOM 1460 C CA . GLU A 1 196 ? 9.802 5.663 3.618 1.00 65.31 196 GLU A CA 1
ATOM 1461 C C . GLU A 1 196 ? 8.843 6.401 2.669 1.00 65.31 196 GLU A C 1
ATOM 1463 O O . GLU A 1 196 ? 7.762 5.886 2.363 1.00 65.31 196 GLU A O 1
ATOM 1468 N N . ALA A 1 197 ? 9.255 7.567 2.166 1.00 69.81 197 ALA A N 1
ATOM 1469 C CA . ALA A 1 197 ? 8.551 8.352 1.159 1.00 69.81 197 ALA A CA 1
ATOM 1470 C C . ALA A 1 197 ? 9.385 8.383 -0.137 1.00 69.81 197 ALA A C 1
ATOM 1472 O O . ALA A 1 197 ? 10.048 9.385 -0.415 1.00 69.81 197 ALA A O 1
ATOM 1473 N N . PRO A 1 198 ? 9.410 7.280 -0.911 1.00 76.19 198 PRO A N 1
ATOM 1474 C CA . PRO A 1 198 ? 10.181 7.223 -2.145 1.00 76.19 198 PRO A CA 1
ATOM 1475 C C . PRO A 1 198 ? 9.650 8.247 -3.161 1.00 76.19 198 PRO A C 1
ATOM 1477 O O . PRO A 1 198 ? 8.441 8.503 -3.191 1.00 76.19 198 PRO A O 1
ATOM 1480 N N . PRO A 1 199 ? 10.527 8.822 -3.998 1.00 85.00 199 PRO A N 1
ATOM 1481 C CA . PRO A 1 199 ? 10.121 9.740 -5.048 1.00 85.00 199 PRO A CA 1
ATOM 1482 C C . PRO A 1 199 ? 9.366 8.999 -6.158 1.00 85.00 199 PRO A C 1
ATOM 1484 O O . PRO A 1 199 ? 9.654 7.840 -6.464 1.00 85.00 199 PRO A O 1
ATOM 1487 N N . ASP A 1 200 ? 8.452 9.704 -6.816 1.00 79.81 200 ASP A N 1
ATOM 1488 C CA . ASP A 1 200 ? 7.728 9.212 -7.988 1.00 79.81 200 ASP A CA 1
ATOM 1489 C C . ASP A 1 200 ? 8.643 9.089 -9.213 1.00 79.81 200 ASP A C 1
ATOM 1491 O O . ASP A 1 200 ? 8.371 8.296 -10.111 1.00 79.81 200 ASP A O 1
ATOM 1495 N N . PHE A 1 201 ? 9.725 9.873 -9.262 1.00 85.94 201 PHE A N 1
ATOM 1496 C CA . PHE A 1 201 ? 10.782 9.794 -10.270 1.00 85.94 201 PHE A CA 1
ATOM 1497 C C . PHE A 1 201 ? 12.073 10.471 -9.786 1.00 85.94 201 PHE A C 1
ATOM 1499 O O . PHE A 1 201 ? 12.062 11.330 -8.902 1.00 85.94 201 PHE A O 1
ATOM 1506 N N . ILE A 1 202 ? 13.198 10.101 -10.397 1.00 91.25 202 ILE A N 1
ATOM 1507 C CA . ILE A 1 202 ? 14.515 10.679 -10.118 1.00 91.25 202 ILE A CA 1
ATOM 1508 C C . ILE A 1 202 ? 14.991 11.449 -11.349 1.00 91.25 202 ILE A C 1
ATOM 1510 O O . ILE A 1 202 ? 15.087 10.868 -12.424 1.00 91.25 202 ILE A O 1
ATOM 1514 N N . LEU A 1 203 ? 15.339 12.725 -11.197 1.00 92.75 203 LEU A N 1
ATOM 1515 C CA . LEU A 1 203 ? 16.097 13.496 -12.184 1.00 92.75 203 LEU A CA 1
ATOM 1516 C C . LEU A 1 203 ? 17.573 13.374 -11.844 1.00 92.75 203 LEU A C 1
ATOM 1518 O O . LEU A 1 203 ? 17.996 13.896 -10.820 1.00 92.75 203 LEU A O 1
ATOM 1522 N N . MET A 1 204 ? 18.367 12.701 -12.667 1.00 93.50 204 MET A N 1
ATOM 1523 C CA . MET A 1 204 ? 19.763 12.415 -12.347 1.00 93.50 204 MET A CA 1
ATOM 1524 C C . MET A 1 204 ? 20.717 12.977 -13.389 1.00 93.50 204 MET A C 1
ATOM 1526 O O . MET A 1 204 ? 20.660 12.637 -14.569 1.00 93.50 204 MET A O 1
ATOM 1530 N N . ASN A 1 205 ? 21.640 13.813 -12.928 1.00 92.62 205 ASN A N 1
ATOM 1531 C CA . ASN A 1 205 ? 22.693 14.349 -13.766 1.00 92.62 205 ASN A CA 1
ATOM 1532 C C . ASN A 1 205 ? 23.662 13.228 -14.166 1.00 92.62 205 ASN A C 1
ATOM 1534 O O . ASN A 1 205 ? 24.123 12.461 -13.316 1.00 92.62 205 ASN A O 1
ATOM 1538 N N . VAL A 1 206 ? 24.037 13.158 -15.442 1.00 84.88 206 VAL A N 1
ATOM 1539 C CA . VAL A 1 206 ? 25.010 12.162 -15.933 1.00 84.88 206 VAL A CA 1
ATOM 1540 C C . VAL A 1 206 ? 26.397 12.288 -15.287 1.00 84.88 206 VAL A C 1
ATOM 1542 O O . VAL A 1 206 ? 27.150 11.319 -15.244 1.00 84.88 206 VAL A O 1
ATOM 1545 N N . GLY A 1 207 ? 26.730 13.467 -14.757 1.00 82.38 207 GLY A N 1
ATOM 1546 C CA . GLY A 1 207 ? 27.959 13.766 -14.027 1.00 82.38 207 GLY A CA 1
ATOM 1547 C C . GLY A 1 207 ? 27.903 13.486 -12.522 1.00 82.38 207 GLY A C 1
ATOM 1548 O O . GLY A 1 207 ? 28.787 13.954 -11.803 1.00 82.38 207 GLY A O 1
ATOM 1549 N N . ILE A 1 208 ? 26.882 12.777 -12.020 1.00 86.75 208 ILE A N 1
ATOM 1550 C CA . ILE A 1 208 ? 26.778 12.425 -10.597 1.00 86.75 208 ILE A CA 1
ATOM 1551 C C . ILE A 1 208 ? 28.025 11.656 -10.120 1.00 86.75 208 ILE A C 1
ATOM 1553 O O . ILE A 1 208 ? 28.549 10.776 -10.807 1.00 86.75 208 ILE A O 1
ATOM 1557 N N . GLY A 1 209 ? 28.522 12.026 -8.938 1.00 78.06 209 GLY A N 1
ATOM 1558 C CA . GLY A 1 209 ? 29.725 11.453 -8.334 1.00 78.06 209 GLY A CA 1
ATOM 1559 C C . GLY A 1 209 ? 29.468 10.830 -6.962 1.00 78.06 209 GLY A C 1
ATOM 1560 O O . GLY A 1 209 ? 28.377 10.955 -6.406 1.00 78.06 209 GLY A O 1
ATOM 1561 N N . ARG A 1 210 ? 30.517 10.199 -6.402 1.00 72.12 210 ARG A N 1
ATOM 1562 C CA . ARG A 1 210 ? 30.486 9.413 -5.150 1.00 72.12 210 ARG A CA 1
ATOM 1563 C C . ARG A 1 210 ? 29.374 8.346 -5.214 1.00 72.12 210 ARG A C 1
ATOM 1565 O O . ARG A 1 210 ? 28.264 8.538 -4.722 1.00 72.12 210 ARG A O 1
ATOM 1572 N N . TRP A 1 211 ? 29.768 7.228 -5.827 1.00 84.81 211 TRP A N 1
ATOM 1573 C CA . TRP A 1 211 ? 29.037 6.377 -6.778 1.00 84.81 211 TRP A CA 1
ATOM 1574 C C . TRP A 1 211 ? 28.935 6.994 -8.171 1.00 84.81 211 TRP A C 1
ATOM 1576 O O . TRP A 1 211 ? 28.461 8.114 -8.340 1.00 84.81 211 TRP A O 1
ATOM 1586 N N . SER A 1 212 ? 29.436 6.264 -9.170 1.00 79.75 212 SER A N 1
ATOM 1587 C CA . SER A 1 212 ? 29.278 6.642 -10.584 1.00 79.75 212 SER A CA 1
ATOM 1588 C C . SER A 1 212 ? 27.816 6.512 -11.025 1.00 79.75 212 SER A C 1
ATOM 1590 O O . SER A 1 212 ? 27.022 5.866 -10.338 1.00 79.75 212 SER A O 1
ATOM 1592 N N . LEU A 1 213 ? 27.451 7.056 -12.191 1.00 80.00 213 LEU A N 1
ATOM 1593 C CA . LEU A 1 213 ? 26.106 6.878 -12.754 1.00 80.00 213 LEU A CA 1
ATOM 1594 C C . LEU A 1 213 ? 25.714 5.393 -12.844 1.00 80.00 213 LEU A C 1
ATOM 1596 O O . LEU A 1 213 ? 24.669 5.001 -12.336 1.00 80.00 213 LEU A O 1
ATOM 1600 N N . THR A 1 214 ? 26.572 4.553 -13.431 1.00 77.62 214 THR A N 1
ATOM 1601 C CA . THR A 1 214 ? 26.308 3.113 -13.597 1.00 77.62 214 THR A CA 1
ATOM 1602 C C . THR A 1 214 ? 26.185 2.394 -12.258 1.00 77.62 214 THR A C 1
ATOM 1604 O O . THR A 1 214 ? 25.306 1.558 -12.089 1.00 77.62 214 THR A O 1
ATOM 1607 N N . GLU A 1 215 ? 27.034 2.731 -11.287 1.00 80.06 215 GLU A N 1
ATOM 1608 C CA . GLU A 1 215 ? 26.962 2.160 -9.938 1.00 80.06 215 GLU A CA 1
ATOM 1609 C C . GLU A 1 215 ? 25.671 2.575 -9.222 1.00 80.06 215 GLU A C 1
ATOM 1611 O O . GLU A 1 215 ? 24.987 1.737 -8.639 1.00 80.06 215 GLU A O 1
ATOM 1616 N N . THR A 1 216 ? 25.287 3.847 -9.337 1.00 84.81 216 THR A N 1
ATOM 1617 C CA . THR A 1 216 ? 24.046 4.379 -8.761 1.00 84.81 216 THR A CA 1
ATOM 1618 C C . THR A 1 216 ? 22.828 3.699 -9.378 1.00 84.81 216 THR A C 1
ATOM 1620 O O . THR A 1 216 ? 21.969 3.209 -8.648 1.00 84.81 216 THR A O 1
ATOM 1623 N N . LEU A 1 217 ? 22.772 3.599 -10.711 1.00 84.62 217 LEU A N 1
ATOM 1624 C CA . LEU A 1 217 ? 21.706 2.892 -11.420 1.00 84.62 217 LEU A CA 1
ATOM 1625 C C . LEU A 1 217 ? 21.671 1.409 -11.037 1.00 84.62 217 LEU A C 1
ATOM 1627 O O . LEU A 1 217 ? 20.601 0.894 -10.735 1.00 84.62 217 LEU A O 1
ATOM 1631 N N . SER A 1 218 ? 22.820 0.733 -10.972 1.00 81.12 218 SER A N 1
ATOM 1632 C CA . SER A 1 218 ? 22.898 -0.670 -10.550 1.00 81.12 218 SER A CA 1
ATOM 1633 C C . SER A 1 218 ? 22.344 -0.866 -9.137 1.00 81.12 218 SER A C 1
ATOM 1635 O O . SER A 1 218 ? 21.562 -1.789 -8.907 1.00 81.12 218 SER A O 1
ATOM 1637 N N . ASN A 1 219 ? 22.702 0.008 -8.193 1.00 86.31 219 ASN A N 1
ATOM 1638 C CA . ASN A 1 219 ? 22.209 -0.061 -6.817 1.00 86.31 219 ASN A CA 1
ATOM 1639 C C . ASN A 1 219 ? 20.702 0.216 -6.742 1.00 86.31 219 ASN A C 1
ATOM 1641 O O . ASN A 1 219 ? 19.983 -0.543 -6.094 1.00 86.31 219 ASN A O 1
ATOM 1645 N N . LEU A 1 220 ? 20.208 1.231 -7.463 1.00 86.62 220 LEU A N 1
ATOM 1646 C CA . LEU A 1 220 ? 18.773 1.514 -7.568 1.00 86.62 220 LEU A CA 1
ATOM 1647 C C . LEU A 1 220 ? 18.002 0.324 -8.159 1.00 86.62 220 LEU A C 1
ATOM 1649 O O . LEU A 1 220 ? 16.970 -0.063 -7.634 1.00 86.62 220 LEU A O 1
ATOM 1653 N N . ARG A 1 221 ? 18.506 -0.309 -9.224 1.00 83.81 221 ARG A N 1
ATOM 1654 C CA . ARG A 1 221 ? 17.835 -1.458 -9.859 1.00 83.81 221 ARG A CA 1
ATOM 1655 C C . ARG A 1 221 ? 17.906 -2.745 -9.037 1.00 83.81 221 ARG A C 1
ATOM 1657 O O . ARG A 1 221 ? 17.058 -3.614 -9.204 1.00 83.81 221 ARG A O 1
ATOM 1664 N N . THR A 1 222 ? 18.890 -2.871 -8.150 1.00 82.62 222 THR A N 1
ATOM 1665 C CA . THR A 1 222 ? 19.047 -4.054 -7.290 1.00 82.62 222 THR A CA 1
ATOM 1666 C C . THR A 1 222 ? 18.117 -4.007 -6.071 1.00 82.62 222 THR A C 1
ATOM 1668 O O . THR A 1 222 ? 17.611 -5.048 -5.635 1.00 82.62 222 THR A O 1
ATOM 1671 N N . ASP A 1 223 ? 17.870 -2.817 -5.515 1.00 84.25 223 ASP A N 1
ATOM 1672 C CA . ASP A 1 223 ? 17.002 -2.637 -4.348 1.00 84.25 223 ASP A CA 1
ATOM 1673 C C . ASP A 1 223 ? 15.525 -2.581 -4.758 1.00 84.25 223 ASP A C 1
ATOM 1675 O O . ASP A 1 223 ? 15.096 -1.729 -5.527 1.00 84.25 223 ASP A O 1
ATOM 1679 N N . VAL A 1 224 ? 14.709 -3.478 -4.203 1.00 81.38 224 VAL A N 1
ATOM 1680 C CA . VAL A 1 224 ? 13.285 -3.613 -4.555 1.00 81.38 224 VAL A CA 1
ATOM 1681 C C . VAL A 1 224 ? 12.453 -2.351 -4.299 1.00 81.38 224 VAL A C 1
ATOM 1683 O O . VAL A 1 224 ? 11.407 -2.183 -4.924 1.00 81.38 224 VAL A O 1
ATOM 1686 N N . ARG A 1 225 ? 12.896 -1.461 -3.399 1.00 82.81 225 ARG A N 1
ATOM 1687 C CA . ARG A 1 225 ? 12.211 -0.193 -3.096 1.00 82.81 225 ARG A CA 1
ATOM 1688 C C . ARG A 1 225 ? 12.409 0.843 -4.195 1.00 82.81 225 ARG A C 1
ATOM 1690 O O . ARG A 1 225 ? 11.562 1.710 -4.363 1.00 82.81 225 ARG A O 1
ATOM 1697 N N . THR A 1 226 ? 13.526 0.764 -4.914 1.00 86.00 226 THR A N 1
ATOM 1698 C CA . THR A 1 226 ? 13.932 1.765 -5.906 1.00 86.00 226 THR A CA 1
ATOM 1699 C C . THR A 1 226 ? 13.988 1.216 -7.329 1.00 86.00 226 THR A C 1
ATOM 1701 O O . THR A 1 226 ? 14.007 1.996 -8.282 1.00 86.00 226 THR A O 1
ATOM 1704 N N . ALA A 1 227 ? 13.906 -0.108 -7.495 1.00 82.12 227 ALA A N 1
ATOM 1705 C CA . ALA A 1 227 ? 14.069 -0.795 -8.771 1.00 82.12 227 ALA A CA 1
ATOM 1706 C C . ALA A 1 227 ? 13.097 -0.340 -9.860 1.00 82.12 227 ALA A C 1
ATOM 1708 O O . ALA A 1 227 ? 13.484 -0.298 -11.027 1.00 82.12 227 ALA A O 1
ATOM 1709 N N . ASN A 1 228 ? 11.879 0.055 -9.483 1.00 77.88 228 ASN A N 1
ATOM 1710 C CA . ASN A 1 228 ? 10.841 0.484 -10.420 1.00 77.88 228 ASN A CA 1
ATOM 1711 C C . ASN A 1 228 ? 10.712 2.008 -10.539 1.00 77.88 228 ASN A C 1
ATOM 1713 O O . ASN A 1 228 ? 9.927 2.485 -11.363 1.00 77.88 228 ASN A O 1
ATOM 1717 N N . ILE A 1 229 ? 11.492 2.780 -9.771 1.00 83.81 229 ILE A N 1
ATOM 1718 C CA . ILE A 1 229 ? 11.431 4.240 -9.837 1.00 83.81 229 ILE A CA 1
ATOM 1719 C C . ILE A 1 229 ? 11.903 4.683 -11.238 1.00 83.81 229 ILE A C 1
ATOM 1721 O O . ILE A 1 229 ? 12.970 4.252 -11.700 1.00 83.81 229 ILE A O 1
ATOM 1725 N N . PRO A 1 230 ? 11.115 5.502 -11.960 1.00 83.44 230 PRO A N 1
ATOM 1726 C CA . PRO A 1 230 ? 11.535 6.112 -13.208 1.00 83.44 230 PRO A CA 1
ATOM 1727 C C . PRO A 1 230 ? 12.747 7.013 -12.968 1.00 83.44 230 PRO A C 1
ATOM 1729 O O . PRO A 1 230 ? 12.729 7.858 -12.076 1.00 83.44 230 PRO A O 1
ATOM 1732 N N . VAL A 1 231 ? 13.783 6.866 -13.785 1.00 87.00 231 VAL A N 1
ATOM 1733 C CA . VAL A 1 231 ? 14.973 7.715 -13.740 1.00 87.00 231 VAL A CA 1
ATOM 1734 C C . VAL A 1 231 ? 15.059 8.488 -15.048 1.00 87.00 231 VAL A C 1
ATOM 1736 O O . VAL A 1 231 ? 15.140 7.901 -16.122 1.00 87.00 231 VAL A O 1
ATOM 1739 N N . VAL A 1 232 ? 15.028 9.810 -14.956 1.00 88.25 232 VAL A N 1
ATOM 1740 C CA . VAL A 1 232 ? 15.232 10.746 -16.056 1.00 88.25 232 VAL A CA 1
ATOM 1741 C C . VAL A 1 232 ? 16.653 11.272 -15.946 1.00 88.25 232 VAL A C 1
ATOM 1743 O O . VAL A 1 232 ? 16.996 12.010 -15.025 1.00 88.25 232 VAL A O 1
ATOM 1746 N N . LEU A 1 233 ? 17.498 10.857 -16.873 1.00 88.38 233 LEU A N 1
ATOM 1747 C CA . LEU A 1 233 ? 18.868 11.314 -16.970 1.00 88.38 233 LEU A CA 1
ATOM 1748 C C . LEU A 1 233 ? 18.916 12.649 -17.694 1.00 88.38 233 LEU A C 1
ATOM 1750 O O . LEU A 1 233 ? 18.209 12.836 -18.680 1.00 88.38 233 LEU A O 1
ATOM 1754 N N . PHE A 1 234 ? 19.754 13.561 -17.215 1.00 87.75 234 PHE A N 1
ATOM 1755 C CA . PHE A 1 234 ? 19.966 14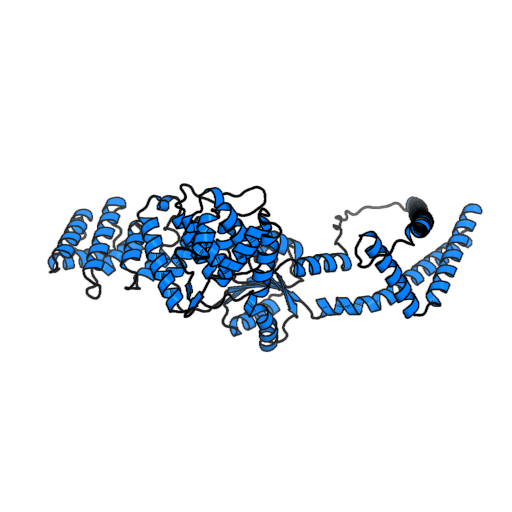.838 -17.882 1.00 87.75 234 PHE A CA 1
ATOM 1756 C C . PHE A 1 234 ? 21.437 15.232 -17.925 1.00 87.75 234 PHE A C 1
ATOM 1758 O O . PHE A 1 234 ? 22.240 14.863 -17.061 1.00 87.75 234 PHE A O 1
ATOM 1765 N N . GLY A 1 235 ? 21.797 15.971 -18.964 1.00 82.62 235 GLY A N 1
ATOM 1766 C CA . GLY A 1 235 ? 23.163 16.390 -19.228 1.00 82.62 235 GLY A CA 1
ATOM 1767 C C . GLY A 1 235 ? 23.235 17.349 -20.411 1.00 82.62 235 GLY A C 1
ATOM 1768 O O . GLY A 1 235 ? 22.213 17.637 -21.033 1.00 82.62 235 GLY A O 1
ATOM 1769 N N . PRO A 1 236 ? 24.430 17.868 -20.729 1.00 73.12 236 PRO A N 1
ATOM 1770 C CA . PRO A 1 236 ? 24.585 18.827 -21.814 1.00 73.12 236 PRO A CA 1
ATOM 1771 C C . PRO A 1 236 ? 24.054 18.247 -23.143 1.00 73.12 236 PRO A C 1
ATOM 1773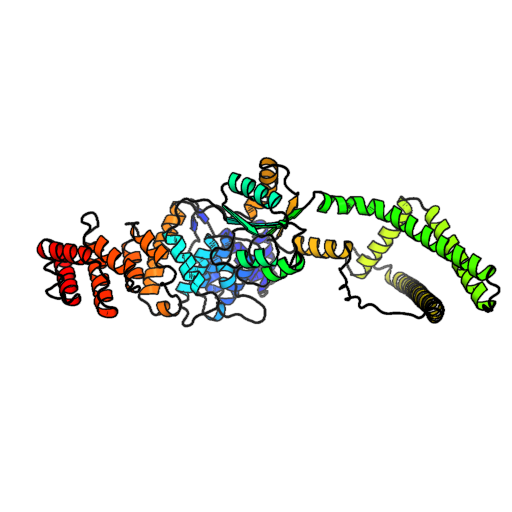 O O . PRO A 1 236 ? 24.171 17.037 -23.345 1.00 73.12 236 PRO A O 1
ATOM 1776 N N . PRO A 1 237 ? 23.537 19.080 -24.074 1.00 51.84 237 PRO A N 1
ATOM 1777 C CA . PRO A 1 237 ? 22.993 18.652 -25.386 1.00 51.84 237 PRO A CA 1
ATOM 1778 C C . PRO A 1 237 ? 23.984 17.777 -26.179 1.00 51.84 237 PRO A C 1
ATOM 1780 O O . PRO A 1 237 ? 23.654 16.845 -26.907 1.00 51.84 237 PRO A O 1
ATOM 1783 N N . ALA A 1 238 ? 25.259 17.997 -25.884 1.00 46.00 238 ALA A N 1
ATOM 1784 C CA . ALA A 1 238 ? 26.398 17.171 -26.216 1.00 46.00 238 ALA A CA 1
ATOM 1785 C C . ALA A 1 238 ? 26.321 15.678 -25.821 1.00 46.00 238 ALA A C 1
ATOM 1787 O O . ALA A 1 238 ? 27.169 14.930 -26.288 1.00 46.00 238 ALA A O 1
ATOM 1788 N N . ALA A 1 239 ? 25.395 15.168 -25.005 1.00 44.59 239 ALA A N 1
ATOM 1789 C CA . ALA A 1 239 ? 25.352 13.718 -24.791 1.00 44.59 239 ALA A CA 1
ATOM 1790 C C . ALA A 1 239 ? 24.917 12.970 -26.058 1.00 44.59 239 ALA A C 1
ATOM 1792 O O . ALA A 1 239 ? 25.405 11.857 -26.237 1.00 44.59 239 ALA A O 1
ATOM 1793 N N . GLU A 1 240 ? 24.108 13.601 -26.928 1.00 37.88 240 GLU A N 1
ATOM 1794 C CA . GLU A 1 240 ? 23.736 13.145 -28.280 1.00 37.88 240 GLU A CA 1
ATOM 1795 C C . GLU A 1 240 ? 24.633 13.771 -29.384 1.00 37.88 240 GLU A C 1
ATOM 1797 O O . GLU A 1 240 ? 25.110 13.063 -30.271 1.00 37.88 240 GLU A O 1
ATOM 1802 N N . ASP A 1 241 ? 25.045 15.038 -29.266 1.00 34.94 241 ASP A N 1
ATOM 1803 C CA . ASP A 1 241 ? 25.866 15.692 -30.310 1.00 34.94 241 ASP A CA 1
ATOM 1804 C C . ASP A 1 241 ? 27.388 15.480 -30.196 1.00 34.94 241 ASP A C 1
ATOM 1806 O O . ASP A 1 241 ? 28.103 15.508 -31.200 1.00 34.94 241 ASP A O 1
ATOM 1810 N N . VAL A 1 242 ? 27.924 15.157 -29.013 1.00 40.31 242 VAL A N 1
ATOM 1811 C CA . VAL A 1 242 ? 29.292 14.600 -28.879 1.00 40.31 242 VAL A CA 1
ATOM 1812 C C . VAL A 1 242 ? 29.286 13.127 -29.315 1.00 40.31 242 VAL A C 1
ATOM 1814 O O . VAL A 1 242 ? 30.335 12.474 -29.328 1.00 40.31 242 VAL A O 1
ATOM 1817 N N . ILE A 1 243 ? 28.123 12.544 -29.668 1.00 38.19 243 ILE A N 1
ATOM 1818 C CA . ILE A 1 243 ? 28.047 11.233 -30.334 1.00 38.19 243 ILE A CA 1
ATOM 1819 C C . ILE A 1 243 ? 28.339 11.331 -31.806 1.00 38.19 243 ILE A C 1
ATOM 1821 O O . ILE A 1 243 ? 29.166 10.561 -32.299 1.00 38.19 243 ILE A O 1
ATOM 1825 N N . GLU A 1 244 ? 27.710 12.281 -32.475 1.00 34.00 244 GLU A N 1
ATOM 1826 C CA . GLU A 1 244 ? 27.817 12.390 -33.920 1.00 34.00 244 GLU A CA 1
ATOM 1827 C C . GLU A 1 244 ? 29.022 13.235 -34.347 1.00 34.00 244 GLU A C 1
ATOM 1829 O O . GLU A 1 244 ? 29.740 12.839 -35.264 1.00 34.00 244 GLU A O 1
ATOM 1834 N N . ASN A 1 245 ? 29.367 14.310 -33.629 1.00 34.59 245 ASN A N 1
ATOM 1835 C CA . ASN A 1 245 ? 30.480 15.175 -34.045 1.00 34.59 245 ASN A CA 1
ATOM 1836 C C . ASN A 1 245 ? 31.878 14.619 -33.704 1.00 34.59 245 ASN A C 1
ATOM 1838 O O . ASN A 1 245 ? 32.841 14.908 -34.414 1.00 34.59 245 ASN A O 1
ATOM 1842 N N . ASN A 1 246 ? 32.005 13.712 -32.725 1.00 34.94 246 ASN A N 1
ATOM 1843 C CA . ASN A 1 246 ? 33.280 13.020 -32.458 1.00 34.94 246 ASN A CA 1
ATOM 1844 C C . ASN A 1 246 ? 33.607 11.897 -33.458 1.00 34.94 246 ASN A C 1
ATOM 1846 O O . ASN A 1 246 ? 34.732 11.400 -33.458 1.00 34.94 246 ASN A O 1
ATOM 1850 N N . LEU A 1 247 ? 32.669 11.496 -34.324 1.00 34.19 247 LEU A N 1
ATOM 1851 C CA . LEU A 1 247 ? 32.979 10.607 -35.451 1.00 34.19 247 LEU A CA 1
ATOM 1852 C C . LEU A 1 247 ? 33.730 11.347 -36.566 1.00 34.19 247 LEU A C 1
ATOM 1854 O O . LEU A 1 247 ? 34.493 10.721 -37.300 1.00 34.19 247 LEU A O 1
ATOM 1858 N N . SER A 1 248 ? 33.563 12.669 -36.664 1.00 33.94 248 SER A N 1
ATOM 1859 C CA . SER A 1 248 ? 34.275 13.486 -37.647 1.00 33.94 248 SER A CA 1
ATOM 1860 C C . SER A 1 248 ? 35.676 13.880 -37.157 1.00 33.94 248 SER A C 1
ATOM 1862 O O . SER A 1 248 ? 36.628 13.845 -37.939 1.00 33.94 248 SER A O 1
ATOM 1864 N N . ASP A 1 249 ? 35.838 14.130 -35.853 1.00 36.84 249 ASP A N 1
ATOM 1865 C CA . ASP A 1 249 ? 37.144 14.453 -35.262 1.00 36.84 249 ASP A CA 1
ATOM 1866 C C . ASP A 1 249 ? 38.023 13.216 -34.998 1.00 36.84 249 ASP A C 1
ATOM 1868 O O . ASP A 1 249 ? 39.248 13.317 -35.068 1.00 36.84 249 ASP A O 1
ATOM 1872 N N . GLN A 1 250 ? 37.459 12.007 -34.845 1.00 38.84 250 GLN A N 1
ATOM 1873 C CA . GLN A 1 250 ? 38.269 10.776 -34.775 1.00 38.84 250 GLN A CA 1
ATOM 1874 C C . GLN A 1 250 ? 39.004 10.438 -36.083 1.00 38.84 250 GLN A C 1
ATOM 1876 O O . GLN A 1 250 ? 40.052 9.791 -36.044 1.00 38.84 250 GLN A O 1
ATOM 1881 N N . VAL A 1 251 ? 38.511 10.902 -37.236 1.00 38.31 251 VAL A N 1
ATOM 1882 C CA . VAL A 1 251 ? 39.219 10.748 -38.520 1.00 38.31 251 VAL A CA 1
ATOM 1883 C C . VAL A 1 251 ? 40.396 11.730 -38.622 1.00 38.31 251 VAL A C 1
ATOM 1885 O O . VAL A 1 251 ? 41.392 11.436 -39.292 1.00 38.31 251 VAL A O 1
ATOM 1888 N N . LEU A 1 252 ? 40.328 12.874 -37.930 1.00 35.41 252 LEU A N 1
ATOM 1889 C CA . LEU A 1 252 ? 41.454 13.802 -37.804 1.00 35.41 252 LEU A CA 1
ATOM 1890 C C . LEU A 1 252 ? 42.465 13.353 -36.736 1.00 35.41 252 LEU A C 1
ATOM 1892 O O . LEU A 1 252 ? 43.668 13.467 -36.974 1.00 35.41 252 LEU A O 1
ATOM 1896 N N . ASP A 1 253 ? 42.018 12.765 -35.626 1.00 39.97 253 ASP A N 1
ATOM 1897 C CA . ASP A 1 253 ? 42.908 12.307 -34.551 1.00 39.97 253 ASP A CA 1
ATOM 1898 C C . ASP A 1 253 ? 43.667 11.010 -34.886 1.00 39.97 253 ASP A C 1
ATOM 1900 O O . ASP A 1 253 ? 44.813 10.851 -34.461 1.00 39.97 253 ASP A O 1
ATOM 1904 N N . GLU A 1 254 ? 43.133 10.109 -35.725 1.00 41.03 254 GLU A N 1
ATOM 1905 C CA . GLU A 1 254 ? 43.937 9.000 -36.275 1.00 41.03 254 GLU A CA 1
ATOM 1906 C C . GLU A 1 254 ? 45.007 9.492 -37.266 1.00 41.03 254 GLU A C 1
ATOM 1908 O O . GLU A 1 254 ? 46.117 8.946 -37.296 1.00 41.03 254 GLU A O 1
ATOM 1913 N N . LYS A 1 255 ? 44.731 10.569 -38.020 1.00 38.72 255 LYS A N 1
ATOM 1914 C CA . LYS A 1 255 ? 45.746 11.237 -38.854 1.00 38.72 255 LYS A CA 1
ATOM 1915 C C . LYS A 1 255 ? 46.844 11.876 -38.000 1.00 38.72 255 LYS A C 1
ATOM 1917 O O . LYS A 1 255 ? 48.019 11.752 -38.350 1.00 38.72 255 LYS A O 1
ATOM 1922 N N . LEU A 1 256 ? 46.484 12.503 -36.878 1.00 39.09 256 LEU A N 1
ATOM 1923 C CA . LEU A 1 256 ? 47.430 13.138 -35.955 1.00 39.09 256 LEU A CA 1
ATOM 1924 C C . LEU A 1 256 ? 48.279 12.096 -35.198 1.00 39.09 256 LEU A C 1
ATOM 1926 O O . LEU A 1 256 ? 49.506 12.188 -35.175 1.00 39.09 256 LEU A O 1
ATOM 1930 N N . ALA A 1 257 ? 47.657 11.027 -34.690 1.00 49.69 257 ALA A N 1
ATOM 1931 C CA . ALA A 1 257 ? 48.343 9.966 -33.951 1.00 49.69 257 ALA A CA 1
ATOM 1932 C C . ALA A 1 257 ? 49.269 9.099 -34.828 1.00 49.69 257 ALA A C 1
ATOM 1934 O O . ALA A 1 257 ? 50.277 8.576 -34.341 1.00 49.69 257 ALA A O 1
ATOM 1935 N N . MET A 1 258 ? 48.963 8.929 -36.121 1.00 48.94 258 MET A N 1
ATOM 1936 C CA . MET A 1 258 ? 49.850 8.236 -37.064 1.00 48.94 258 MET A CA 1
ATOM 1937 C C . MET A 1 258 ? 51.041 9.116 -37.470 1.00 48.94 258 MET A C 1
ATOM 1939 O O . MET A 1 258 ? 52.161 8.609 -37.560 1.00 48.94 258 MET A O 1
ATOM 1943 N N . ALA A 1 259 ? 50.832 10.427 -37.639 1.00 49.78 259 ALA A N 1
ATOM 1944 C CA . ALA A 1 259 ? 51.901 11.385 -37.915 1.00 49.78 259 ALA A CA 1
ATOM 1945 C C . ALA A 1 259 ? 52.909 11.475 -36.755 1.00 49.78 259 ALA A C 1
ATOM 1947 O O . ALA A 1 259 ? 54.117 11.402 -36.990 1.00 49.78 259 ALA A O 1
ATOM 1948 N N . ASP A 1 260 ? 52.433 11.519 -35.508 1.00 50.66 260 ASP A N 1
ATOM 1949 C CA . ASP A 1 260 ? 53.301 11.557 -34.325 1.00 50.66 260 ASP A CA 1
ATOM 1950 C C . ASP A 1 260 ? 54.071 10.245 -34.108 1.00 50.66 260 ASP A C 1
ATOM 1952 O O . ASP A 1 260 ? 55.244 10.263 -33.728 1.00 50.66 260 ASP A O 1
ATOM 1956 N N . ARG A 1 261 ? 53.463 9.087 -34.411 1.00 53.53 261 ARG A N 1
ATOM 1957 C CA . ARG A 1 261 ? 54.144 7.778 -34.356 1.00 53.53 261 ARG A CA 1
ATOM 1958 C C . ARG A 1 261 ? 55.224 7.630 -35.425 1.00 53.53 261 ARG A C 1
ATOM 1960 O O . ARG A 1 261 ? 56.271 7.052 -35.144 1.00 53.53 261 ARG A O 1
ATOM 1967 N N . ILE A 1 262 ? 54.987 8.151 -36.629 1.00 54.09 262 ILE A N 1
ATOM 1968 C CA . ILE A 1 262 ? 55.981 8.159 -37.712 1.00 54.09 262 ILE A CA 1
ATOM 1969 C C . ILE A 1 262 ? 57.134 9.091 -37.352 1.00 54.09 262 ILE A C 1
ATOM 1971 O O . ILE A 1 262 ? 58.284 8.674 -37.426 1.00 54.09 262 ILE A O 1
ATOM 1975 N N . LYS A 1 263 ? 56.840 10.293 -36.848 1.00 60.91 263 LYS A N 1
ATOM 1976 C CA . LYS A 1 263 ? 57.862 11.235 -36.385 1.00 60.91 263 LYS A CA 1
ATOM 1977 C C . LYS A 1 263 ? 58.709 10.654 -35.249 1.00 60.91 263 LYS A C 1
ATOM 1979 O O . LYS A 1 263 ? 59.930 10.748 -35.284 1.00 60.91 263 LYS A O 1
ATOM 1984 N N . ALA A 1 264 ? 58.089 9.965 -34.289 1.00 53.62 264 ALA A N 1
ATOM 1985 C CA . ALA A 1 264 ? 58.808 9.267 -33.223 1.00 53.62 264 ALA A CA 1
ATOM 1986 C C . ALA A 1 264 ? 59.707 8.129 -33.750 1.00 53.62 264 ALA A C 1
ATOM 1988 O O . ALA A 1 264 ? 60.786 7.896 -33.206 1.00 53.62 264 ALA A O 1
ATOM 1989 N N . LEU A 1 265 ? 59.293 7.431 -34.813 1.00 52.84 265 LEU A N 1
ATOM 1990 C CA . LEU A 1 265 ? 60.090 6.387 -35.466 1.00 52.84 265 LEU A CA 1
ATOM 1991 C C . LEU A 1 265 ? 61.218 6.956 -36.339 1.00 52.84 265 LEU A C 1
ATOM 1993 O O . LEU A 1 265 ? 62.304 6.381 -36.356 1.00 52.84 265 LEU A O 1
ATOM 1997 N N . GLU A 1 266 ? 61.008 8.087 -37.011 1.00 59.62 266 GLU A N 1
ATOM 1998 C CA . GLU A 1 266 ? 62.041 8.829 -37.748 1.00 59.62 266 GLU A CA 1
ATOM 1999 C C . GLU A 1 266 ? 63.094 9.417 -36.796 1.00 59.62 266 GLU A C 1
ATOM 2001 O O . GLU A 1 266 ? 64.301 9.302 -37.040 1.00 59.62 266 GLU A O 1
ATOM 2006 N N . ASP A 1 267 ? 62.658 9.963 -35.660 1.00 59.94 267 ASP A N 1
ATOM 2007 C CA . ASP A 1 267 ? 63.527 10.430 -34.578 1.00 59.94 267 ASP A CA 1
ATOM 2008 C C . ASP A 1 267 ? 64.302 9.266 -33.945 1.00 59.94 267 ASP A C 1
ATOM 2010 O O . ASP A 1 267 ? 65.495 9.386 -33.663 1.00 59.94 267 ASP A O 1
ATOM 2014 N N . LEU A 1 268 ? 63.670 8.104 -33.758 1.00 55.28 268 LEU A N 1
ATOM 2015 C CA . LEU A 1 268 ? 64.351 6.899 -33.282 1.00 55.28 268 LEU A CA 1
ATOM 2016 C C . LEU A 1 268 ? 65.374 6.394 -34.313 1.00 55.28 268 LEU A C 1
ATOM 2018 O O . LEU A 1 268 ? 66.508 6.089 -33.952 1.00 55.28 268 LEU A O 1
ATOM 2022 N N . HIS A 1 269 ? 65.015 6.350 -35.596 1.00 58.16 269 HIS A N 1
ATOM 2023 C CA . HIS A 1 269 ? 65.894 5.911 -36.679 1.00 58.16 269 HIS A CA 1
ATOM 2024 C C . HIS A 1 269 ? 67.109 6.837 -36.847 1.00 58.16 269 HIS A C 1
ATOM 2026 O O . HIS A 1 269 ? 68.241 6.363 -36.966 1.00 58.16 269 HIS A O 1
ATOM 2032 N N . SER A 1 270 ? 66.907 8.155 -36.788 1.00 62.12 270 SER A N 1
ATOM 2033 C CA . SER A 1 270 ? 67.986 9.148 -36.855 1.00 62.12 270 SER A CA 1
ATOM 2034 C C . SER A 1 270 ? 68.903 9.099 -35.628 1.00 62.12 270 SER A C 1
ATOM 2036 O O . SER A 1 270 ? 70.128 9.141 -35.779 1.00 62.12 270 SER A O 1
ATOM 2038 N N . ARG A 1 271 ? 68.348 8.913 -34.421 1.00 57.44 271 ARG A N 1
ATOM 2039 C CA . ARG A 1 271 ? 69.123 8.702 -33.185 1.00 57.44 271 ARG A CA 1
ATOM 2040 C C . ARG A 1 271 ? 69.952 7.425 -33.233 1.00 57.44 271 ARG A C 1
ATOM 2042 O O . ARG A 1 271 ? 71.122 7.463 -32.875 1.00 57.44 271 ARG A O 1
ATOM 2049 N N . VAL A 1 272 ? 69.400 6.320 -33.733 1.00 54.69 272 VAL A N 1
ATOM 2050 C CA . VAL A 1 272 ? 70.128 5.046 -33.863 1.00 54.69 272 VAL A CA 1
ATOM 2051 C C . VAL A 1 272 ? 71.249 5.135 -34.910 1.00 54.69 272 VAL A C 1
ATOM 2053 O O . VAL A 1 272 ? 72.296 4.518 -34.739 1.00 54.69 272 VAL A O 1
ATOM 2056 N N . ARG A 1 273 ? 71.074 5.930 -35.973 1.00 56.72 273 ARG A N 1
ATOM 2057 C CA . ARG A 1 273 ? 72.093 6.142 -37.018 1.00 56.72 273 ARG A CA 1
ATOM 2058 C C . ARG A 1 273 ? 73.243 7.051 -36.566 1.00 56.72 273 ARG A C 1
ATOM 2060 O O . ARG A 1 273 ? 74.349 6.929 -37.086 1.00 56.72 273 ARG A O 1
ATOM 2067 N N . THR A 1 274 ? 72.977 7.963 -35.630 1.00 53.28 274 THR A N 1
ATOM 2068 C CA . THR A 1 274 ? 73.944 8.947 -35.107 1.00 53.28 274 THR A CA 1
ATOM 2069 C C . THR A 1 274 ? 74.630 8.486 -33.824 1.00 53.28 274 THR A C 1
ATOM 2071 O O . THR A 1 274 ? 75.805 8.784 -33.616 1.00 53.28 274 THR A O 1
ATOM 2074 N N . SER A 1 275 ? 73.953 7.700 -32.983 1.00 48.38 275 SER A N 1
ATOM 2075 C CA . SER A 1 275 ? 74.602 6.976 -31.898 1.00 48.38 275 SER A CA 1
ATOM 2076 C C . SER A 1 275 ? 75.416 5.841 -32.516 1.00 48.38 275 SER A C 1
ATOM 2078 O O . SER A 1 275 ? 74.841 4.858 -32.971 1.00 48.38 275 SER A O 1
ATOM 2080 N N . GLY A 1 276 ? 76.745 5.944 -32.545 1.00 49.00 276 GLY A N 1
ATOM 2081 C CA . GLY A 1 276 ? 77.657 4.884 -33.012 1.00 49.00 276 GLY A CA 1
ATOM 2082 C C . GLY A 1 276 ? 77.653 3.609 -32.147 1.00 49.00 276 GLY A C 1
ATOM 2083 O O . GLY A 1 276 ? 78.697 3.002 -31.930 1.00 49.00 276 GLY A O 1
ATOM 2084 N N . GLY A 1 277 ? 76.502 3.233 -31.590 1.00 52.56 277 GLY A N 1
ATOM 2085 C CA . GLY A 1 277 ? 76.288 2.065 -30.757 1.00 52.56 277 GLY A CA 1
ATOM 2086 C C . GLY A 1 277 ? 76.054 0.809 -31.590 1.00 52.56 277 GLY A C 1
ATOM 2087 O O . GLY A 1 277 ? 75.363 0.826 -32.605 1.00 52.56 277 GLY A O 1
ATOM 2088 N N . SER A 1 278 ? 76.635 -0.290 -31.113 1.00 48.62 278 SER A N 1
ATOM 2089 C CA . SER A 1 278 ? 76.581 -1.654 -31.646 1.00 48.62 278 SER A CA 1
ATOM 2090 C C . SER A 1 278 ? 75.150 -2.217 -31.731 1.00 48.62 278 SER A C 1
ATOM 2092 O O . SER A 1 278 ? 74.768 -3.098 -30.961 1.00 48.62 278 SER A O 1
ATOM 2094 N N . MET A 1 279 ? 74.341 -1.730 -32.668 1.00 56.09 279 MET A N 1
ATOM 2095 C CA . MET A 1 279 ? 73.109 -2.397 -33.077 1.00 56.09 279 MET A CA 1
ATOM 2096 C C . MET A 1 279 ? 73.420 -3.276 -34.292 1.00 56.09 279 MET A C 1
ATOM 2098 O O . MET A 1 279 ? 73.973 -2.808 -35.287 1.00 56.09 279 MET A O 1
ATOM 2102 N N . ASP A 1 280 ? 73.112 -4.570 -34.196 1.00 58.25 280 ASP A N 1
ATOM 2103 C CA . ASP A 1 280 ? 73.355 -5.537 -35.271 1.00 58.25 280 ASP A CA 1
ATOM 2104 C C . ASP A 1 280 ? 72.673 -5.084 -36.582 1.00 58.25 280 ASP A C 1
ATOM 2106 O O . ASP A 1 280 ? 71.495 -4.709 -36.590 1.00 58.25 280 ASP A O 1
ATOM 2110 N N . LYS A 1 281 ? 73.402 -5.141 -37.708 1.00 57.81 281 LYS A N 1
ATOM 2111 C CA . LYS A 1 281 ? 72.940 -4.720 -39.046 1.00 57.81 281 LYS A CA 1
ATOM 2112 C C . LYS A 1 281 ? 71.627 -5.395 -39.453 1.00 57.81 281 LYS A C 1
ATOM 2114 O O . LYS A 1 281 ? 70.840 -4.801 -40.187 1.00 57.81 281 LYS A O 1
ATOM 2119 N N . SER A 1 282 ? 71.378 -6.613 -38.970 1.00 55.56 282 SER A N 1
ATOM 2120 C CA . SER A 1 282 ? 70.124 -7.344 -39.197 1.00 55.56 282 SER A CA 1
ATOM 2121 C C . SER A 1 282 ? 68.911 -6.651 -38.560 1.00 55.56 282 SER A C 1
ATOM 2123 O O . SER A 1 282 ? 67.839 -6.573 -39.160 1.00 55.56 282 SER A O 1
ATOM 2125 N N . ARG A 1 283 ? 69.081 -6.078 -37.362 1.00 54.06 283 ARG A N 1
ATOM 2126 C CA . ARG A 1 283 ? 68.016 -5.377 -36.626 1.00 54.06 283 ARG A CA 1
ATOM 2127 C C . ARG A 1 283 ? 67.740 -3.992 -37.208 1.00 54.06 283 ARG A C 1
ATOM 2129 O O . ARG A 1 283 ? 66.582 -3.607 -37.319 1.00 54.06 283 ARG A O 1
ATOM 2136 N N . LEU A 1 284 ? 68.785 -3.301 -37.663 1.00 57.38 284 LEU A N 1
ATOM 2137 C CA . LEU A 1 284 ? 68.665 -2.033 -38.388 1.00 57.38 284 LEU A CA 1
ATOM 2138 C C . LEU A 1 284 ? 67.878 -2.174 -39.695 1.00 57.38 284 LEU A C 1
ATOM 2140 O O . LEU A 1 284 ? 67.022 -1.342 -39.976 1.00 57.38 284 LEU A O 1
ATOM 2144 N N . ARG A 1 285 ? 68.117 -3.247 -40.464 1.00 63.22 285 ARG A N 1
ATOM 2145 C CA . ARG A 1 285 ? 67.328 -3.527 -41.675 1.00 63.22 285 ARG A CA 1
ATOM 2146 C C . ARG A 1 285 ? 65.862 -3.783 -41.353 1.00 63.22 285 ARG A C 1
ATOM 2148 O O . ARG A 1 285 ? 65.011 -3.152 -41.954 1.00 63.22 285 ARG A O 1
ATOM 2155 N N . LYS A 1 286 ? 65.568 -4.610 -40.344 1.00 59.91 286 LYS A N 1
ATOM 2156 C CA . LYS A 1 286 ? 64.180 -4.866 -39.919 1.00 59.91 286 LYS A CA 1
ATOM 2157 C C . LYS A 1 286 ? 63.448 -3.601 -39.472 1.00 59.91 286 LYS A C 1
ATOM 2159 O O . LYS A 1 286 ? 62.260 -3.479 -39.736 1.00 59.91 286 LYS A O 1
ATOM 2164 N N . LEU A 1 287 ? 64.136 -2.675 -38.799 1.00 55.31 287 LEU A N 1
ATOM 2165 C CA . LEU A 1 287 ? 63.556 -1.388 -38.410 1.00 55.31 287 LEU A CA 1
ATOM 2166 C C . LEU A 1 287 ? 63.292 -0.501 -39.638 1.00 55.31 287 LEU A C 1
ATOM 2168 O O . LEU A 1 287 ? 62.226 0.096 -39.724 1.00 55.31 287 LEU A O 1
ATOM 2172 N N . SER A 1 288 ? 64.225 -0.463 -40.595 1.00 61.66 288 SER A N 1
ATOM 2173 C CA . SER A 1 288 ? 64.061 0.265 -41.862 1.00 61.66 288 SER A CA 1
ATOM 2174 C C . SER A 1 288 ? 62.889 -0.280 -42.681 1.00 61.66 288 SER A C 1
ATOM 2176 O O . SER A 1 288 ? 62.006 0.484 -43.047 1.00 61.66 288 SER A O 1
ATOM 2178 N N . ASP A 1 289 ? 62.817 -1.600 -42.874 1.00 66.81 289 ASP A N 1
ATOM 2179 C CA . ASP A 1 289 ? 61.742 -2.253 -43.633 1.00 66.81 289 ASP A CA 1
ATOM 2180 C C . ASP A 1 289 ? 60.363 -1.984 -42.998 1.00 66.81 289 ASP A C 1
ATOM 2182 O O . ASP A 1 289 ? 59.352 -1.828 -43.688 1.00 66.81 289 ASP A O 1
ATOM 2186 N N . LEU A 1 290 ? 60.310 -1.900 -41.664 1.00 53.94 290 LEU A N 1
ATOM 2187 C CA . LEU A 1 290 ? 59.091 -1.597 -40.917 1.00 53.94 290 LEU A CA 1
ATOM 2188 C C . LEU A 1 290 ? 58.662 -0.130 -41.082 1.00 53.94 290 LEU A C 1
ATOM 2190 O O . LEU A 1 290 ? 57.468 0.140 -41.221 1.00 53.94 290 LEU A O 1
ATOM 2194 N N . ILE A 1 291 ? 59.622 0.799 -41.108 1.00 56.97 291 ILE A N 1
ATOM 2195 C CA . ILE A 1 291 ? 59.382 2.219 -41.403 1.00 56.97 291 ILE A CA 1
ATOM 2196 C C . ILE A 1 291 ? 58.860 2.372 -42.838 1.00 56.97 291 ILE A C 1
ATOM 2198 O O . ILE A 1 291 ? 57.823 3.002 -43.039 1.00 56.97 291 ILE A O 1
ATOM 2202 N N . ASP A 1 292 ? 59.490 1.713 -43.811 1.00 64.06 292 ASP A N 1
ATOM 2203 C CA . ASP A 1 292 ? 59.085 1.771 -45.220 1.00 64.06 292 ASP A CA 1
ATOM 2204 C C . ASP A 1 292 ? 57.673 1.197 -45.434 1.00 64.06 292 ASP A C 1
ATOM 2206 O O . ASP A 1 292 ? 56.846 1.781 -46.138 1.00 64.06 292 ASP A O 1
ATOM 2210 N N . THR A 1 293 ? 57.337 0.103 -44.743 1.00 65.56 293 THR A N 1
ATOM 2211 C CA . THR A 1 293 ? 55.991 -0.496 -44.785 1.00 65.56 293 THR A CA 1
ATOM 2212 C C . THR A 1 293 ? 54.923 0.435 -44.192 1.00 65.56 293 THR A C 1
ATOM 2214 O O . THR A 1 293 ? 53.782 0.469 -44.661 1.00 65.56 293 THR A O 1
ATOM 2217 N N . MET A 1 294 ? 55.267 1.200 -43.153 1.00 55.62 294 MET A N 1
ATOM 2218 C CA . MET A 1 294 ? 54.357 2.166 -42.526 1.00 55.62 294 MET A CA 1
ATOM 2219 C C . MET A 1 294 ? 54.142 3.405 -43.401 1.00 55.62 294 MET A C 1
ATOM 2221 O O . MET A 1 294 ? 53.019 3.909 -43.477 1.00 55.62 294 MET A O 1
ATOM 2225 N N . ILE A 1 295 ? 55.186 3.856 -44.100 1.00 61.59 295 ILE A N 1
ATOM 2226 C CA . ILE A 1 295 ? 55.108 4.953 -45.072 1.00 61.59 295 ILE A CA 1
ATOM 2227 C C . ILE A 1 295 ? 54.234 4.549 -46.272 1.00 61.59 295 ILE A C 1
ATOM 2229 O O . ILE A 1 295 ? 53.351 5.316 -46.656 1.00 61.59 295 ILE A O 1
ATOM 2233 N N . ASP A 1 296 ? 54.386 3.329 -46.804 1.00 64.31 296 ASP A N 1
ATOM 2234 C CA . ASP A 1 296 ? 53.539 2.817 -47.898 1.00 64.31 296 ASP A CA 1
ATOM 2235 C C . ASP A 1 296 ? 52.063 2.695 -47.470 1.00 64.31 296 ASP A C 1
ATOM 2237 O O . ASP A 1 296 ? 51.155 3.124 -48.184 1.00 64.31 296 ASP A O 1
ATOM 2241 N N . LYS A 1 297 ? 51.789 2.199 -46.252 1.00 57.28 297 LYS A N 1
ATOM 2242 C CA . LYS A 1 297 ? 50.419 2.180 -45.704 1.00 57.28 297 LYS A CA 1
ATOM 2243 C C . LYS A 1 297 ? 49.823 3.586 -45.604 1.00 57.28 297 LYS A C 1
ATOM 2245 O O . LYS A 1 297 ? 48.675 3.773 -46.001 1.00 57.28 297 LYS A O 1
ATOM 2250 N N . ARG A 1 298 ? 50.589 4.575 -45.131 1.00 56.91 298 ARG A N 1
ATOM 2251 C CA . ARG A 1 298 ? 50.148 5.976 -45.054 1.00 56.91 298 ARG A CA 1
ATOM 2252 C C . ARG A 1 298 ? 49.793 6.535 -46.431 1.00 56.91 298 ARG A C 1
ATOM 2254 O O . ARG A 1 298 ? 48.709 7.084 -46.587 1.00 56.91 298 ARG A O 1
ATOM 2261 N N . GLN A 1 299 ? 50.651 6.344 -47.432 1.00 60.00 299 GLN A N 1
ATOM 2262 C CA . GLN A 1 299 ? 50.398 6.833 -48.792 1.00 60.00 299 GLN A CA 1
ATOM 2263 C C . GLN A 1 299 ? 49.158 6.189 -49.426 1.00 60.00 299 GLN A C 1
ATOM 2265 O O . GLN A 1 299 ? 48.427 6.841 -50.170 1.00 60.00 299 GLN A O 1
ATOM 2270 N N . ARG A 1 300 ? 48.866 4.922 -49.110 1.00 58.00 300 ARG A N 1
ATOM 2271 C CA . ARG A 1 300 ? 47.631 4.259 -49.560 1.00 58.00 300 ARG A CA 1
ATOM 2272 C C . ARG A 1 300 ? 46.380 4.839 -48.903 1.00 58.00 300 ARG A C 1
ATOM 2274 O O . ARG A 1 300 ? 45.373 4.984 -49.585 1.00 58.00 300 ARG A O 1
ATOM 2281 N N . PHE A 1 301 ? 46.451 5.194 -47.621 1.00 50.50 301 PHE A N 1
ATOM 2282 C CA . PHE A 1 301 ? 45.349 5.844 -46.906 1.00 50.50 301 PHE A CA 1
ATOM 2283 C C . PHE A 1 301 ? 45.158 7.315 -47.312 1.00 50.50 301 PHE A C 1
ATOM 2285 O O . PHE A 1 301 ? 44.023 7.762 -47.433 1.00 50.50 301 PHE A O 1
ATOM 2292 N N . GLU A 1 302 ? 46.237 8.059 -47.575 1.00 48.88 302 GLU A N 1
ATOM 2293 C CA . GLU A 1 302 ? 46.181 9.467 -48.007 1.00 48.88 302 GLU A CA 1
ATOM 2294 C C . GLU A 1 302 ? 45.598 9.643 -49.422 1.00 48.88 302 GLU A C 1
ATOM 2296 O O . GLU A 1 302 ? 45.014 10.684 -49.709 1.00 48.88 302 GLU A O 1
ATOM 2301 N N . ASN A 1 303 ? 45.690 8.620 -50.280 1.00 51.03 303 ASN A N 1
ATOM 2302 C CA . ASN A 1 303 ? 45.159 8.642 -51.649 1.00 51.03 303 ASN A CA 1
ATOM 2303 C C . ASN A 1 303 ? 43.734 8.064 -51.786 1.00 51.03 303 ASN A C 1
ATOM 2305 O O . ASN A 1 303 ? 43.203 7.989 -52.897 1.00 51.03 303 ASN A O 1
ATOM 2309 N N . MET A 1 304 ? 43.099 7.633 -50.691 1.00 51.47 304 MET A N 1
ATOM 2310 C CA . MET A 1 304 ? 41.717 7.146 -50.713 1.00 51.47 304 MET A CA 1
ATOM 2311 C C . MET A 1 304 ? 40.723 8.301 -50.557 1.00 51.47 304 MET A C 1
ATOM 2313 O O . MET A 1 304 ? 40.836 9.115 -49.642 1.00 51.47 304 MET A O 1
ATOM 2317 N N . SER A 1 305 ? 39.707 8.355 -51.425 1.00 47.97 305 SER A N 1
ATOM 2318 C CA . SER A 1 305 ? 38.591 9.285 -51.237 1.00 47.97 305 SER A CA 1
ATOM 2319 C C . SER A 1 305 ? 37.797 8.935 -49.964 1.00 47.97 305 SER A C 1
ATOM 2321 O O . SER A 1 305 ? 37.714 7.754 -49.604 1.00 47.97 305 SER A O 1
ATOM 2323 N N . PRO A 1 306 ? 37.169 9.920 -49.296 1.00 41.66 306 PRO A N 1
ATOM 2324 C CA . PRO A 1 306 ? 36.341 9.684 -48.109 1.00 41.66 306 PRO A CA 1
ATOM 2325 C C . PRO A 1 306 ? 35.258 8.608 -48.311 1.00 41.66 306 PRO A C 1
ATOM 2327 O O . PRO A 1 306 ? 35.061 7.766 -47.438 1.00 41.66 306 PRO A O 1
ATOM 2330 N N . GLU A 1 307 ? 34.634 8.549 -49.494 1.00 41.44 307 GLU A N 1
ATOM 2331 C CA . GLU A 1 307 ? 33.669 7.496 -49.863 1.00 41.44 307 GLU A CA 1
ATOM 2332 C C . GLU A 1 307 ? 34.286 6.088 -49.899 1.00 41.44 307 GLU A C 1
ATOM 2334 O O . GLU A 1 307 ? 33.638 5.115 -49.514 1.00 41.44 307 GLU A O 1
ATOM 2339 N N . ASN A 1 308 ? 35.546 5.948 -50.321 1.00 47.34 308 ASN A N 1
ATOM 2340 C CA . ASN A 1 308 ? 36.223 4.651 -50.380 1.00 47.34 308 ASN A CA 1
ATOM 2341 C C . ASN A 1 308 ? 36.629 4.140 -48.992 1.00 47.34 308 ASN A C 1
ATOM 2343 O O . ASN A 1 308 ? 36.595 2.932 -48.752 1.00 47.34 308 ASN A O 1
ATOM 2347 N N . ILE A 1 309 ? 36.955 5.047 -48.068 1.00 46.03 309 ILE A N 1
ATOM 2348 C CA . ILE A 1 309 ? 37.225 4.719 -46.661 1.00 46.03 309 ILE A CA 1
ATOM 2349 C C . ILE A 1 309 ? 35.930 4.258 -45.979 1.00 46.03 309 ILE A C 1
ATOM 2351 O O . ILE A 1 309 ? 35.916 3.218 -45.316 1.00 46.03 309 ILE A O 1
ATOM 2355 N N . LEU A 1 310 ? 34.824 4.966 -46.230 1.00 40.25 310 LEU A N 1
ATOM 2356 C CA . LEU A 1 310 ? 33.501 4.616 -45.711 1.00 40.25 310 LEU A CA 1
ATOM 2357 C C . LEU A 1 310 ? 33.024 3.253 -46.243 1.00 40.25 310 LEU A C 1
ATOM 2359 O O . LEU A 1 310 ? 32.572 2.406 -45.474 1.00 40.25 310 LEU A O 1
ATOM 2363 N N . ASN A 1 311 ? 33.201 2.991 -47.543 1.00 46.75 311 ASN A N 1
ATOM 2364 C CA . ASN A 1 311 ? 32.847 1.716 -48.176 1.00 46.75 311 ASN A CA 1
ATOM 2365 C C . ASN A 1 311 ? 33.701 0.540 -47.677 1.00 46.75 311 ASN A C 1
ATOM 2367 O O . ASN A 1 311 ? 33.202 -0.580 -47.537 1.00 46.75 311 ASN A O 1
ATOM 2371 N N . PHE A 1 312 ? 34.982 0.776 -47.384 1.00 46.06 312 PHE A N 1
ATOM 2372 C CA . PHE A 1 312 ? 35.873 -0.231 -46.809 1.00 46.06 312 PHE A CA 1
ATOM 2373 C C . PHE A 1 312 ? 35.440 -0.623 -45.386 1.00 46.06 312 PHE A C 1
ATOM 2375 O O . PHE A 1 312 ? 35.364 -1.809 -45.057 1.00 46.06 312 PHE A O 1
ATOM 2382 N N . GLN A 1 313 ? 35.073 0.360 -44.562 1.00 44.53 313 GLN A N 1
ATOM 2383 C CA . GLN A 1 313 ? 34.571 0.127 -43.206 1.00 44.53 313 GLN A CA 1
ATOM 2384 C C . GLN A 1 313 ? 33.166 -0.496 -43.204 1.00 44.53 313 GLN A C 1
ATOM 2386 O O . GLN A 1 313 ? 32.910 -1.420 -42.427 1.00 44.53 313 GLN A O 1
ATOM 2391 N N . ALA A 1 314 ? 32.285 -0.076 -44.117 1.00 43.44 314 ALA A N 1
ATOM 2392 C CA . ALA A 1 314 ? 30.954 -0.652 -44.299 1.00 43.44 314 ALA A CA 1
ATOM 2393 C C . ALA A 1 314 ? 31.017 -2.128 -44.720 1.00 43.44 314 ALA A C 1
ATOM 2395 O O . ALA A 1 314 ? 30.266 -2.945 -44.185 1.00 43.44 314 ALA A O 1
ATOM 2396 N N . ARG A 1 315 ? 31.963 -2.506 -45.594 1.00 47.31 315 ARG A N 1
ATOM 2397 C CA . ARG A 1 315 ? 32.232 -3.915 -45.934 1.00 47.31 315 ARG A CA 1
ATOM 2398 C C . ARG A 1 315 ? 32.704 -4.724 -44.730 1.00 47.31 315 ARG A C 1
ATOM 2400 O O . ARG A 1 315 ? 32.153 -5.789 -44.471 1.00 47.31 315 ARG A O 1
ATOM 2407 N N . ALA A 1 316 ? 33.652 -4.207 -43.949 1.00 45.97 316 ALA A N 1
ATOM 2408 C CA . ALA A 1 316 ? 34.133 -4.885 -42.744 1.00 45.97 316 ALA A CA 1
ATOM 2409 C C . ALA A 1 316 ? 33.031 -5.049 -41.676 1.00 45.97 316 ALA A C 1
ATOM 2411 O O . ALA A 1 316 ? 33.029 -6.019 -40.913 1.00 45.97 316 ALA A O 1
ATOM 2412 N N . LEU A 1 317 ? 32.078 -4.113 -41.616 1.00 40.06 317 LEU A N 1
ATOM 2413 C CA . LEU A 1 317 ? 30.913 -4.180 -40.734 1.00 40.06 317 LEU A CA 1
ATOM 2414 C C . LEU A 1 317 ? 29.866 -5.185 -41.246 1.00 40.06 317 LEU A C 1
ATOM 2416 O O . LEU A 1 317 ? 29.375 -6.002 -40.468 1.00 40.06 317 LEU A O 1
ATOM 2420 N N . GLN A 1 318 ? 29.574 -5.183 -42.551 1.00 45.75 318 GLN A N 1
ATOM 2421 C CA . GLN A 1 318 ? 28.692 -6.162 -43.196 1.00 45.75 318 GLN A CA 1
ATOM 2422 C C . GLN A 1 318 ? 29.232 -7.592 -43.069 1.00 45.75 318 GLN A C 1
ATOM 2424 O O . GLN A 1 318 ? 28.465 -8.514 -42.802 1.00 45.75 318 GLN A O 1
ATOM 2429 N N . GLU A 1 319 ? 30.548 -7.787 -43.166 1.00 51.34 319 GLU A N 1
ATOM 2430 C CA . GLU A 1 319 ? 31.201 -9.085 -42.955 1.00 51.34 319 GLU A CA 1
ATOM 2431 C C . GLU A 1 319 ? 31.111 -9.563 -41.497 1.00 51.34 319 GLU A C 1
ATOM 2433 O O . GLU A 1 319 ? 30.923 -10.756 -41.245 1.00 51.34 319 GLU A O 1
ATOM 2438 N N . LYS A 1 320 ? 31.175 -8.644 -40.522 1.00 42.62 320 LYS A N 1
ATOM 2439 C CA . LYS A 1 320 ? 30.955 -8.955 -39.098 1.00 42.62 320 LYS A CA 1
ATOM 2440 C C . LYS A 1 320 ? 29.498 -9.312 -38.800 1.00 42.62 320 LYS A C 1
ATOM 2442 O O . LYS A 1 320 ? 29.259 -10.218 -38.009 1.00 42.62 320 LYS A O 1
ATOM 2447 N N . LEU A 1 321 ? 28.539 -8.651 -39.446 1.00 40.06 321 LEU A N 1
ATOM 2448 C CA . LEU A 1 321 ? 27.108 -8.950 -39.308 1.00 40.06 321 LEU A CA 1
ATOM 2449 C C . LEU A 1 321 ? 26.739 -10.284 -39.984 1.00 40.06 321 LEU A C 1
ATOM 2451 O O . LEU A 1 321 ? 26.020 -11.096 -39.401 1.00 40.06 321 LEU A O 1
ATOM 2455 N N . ALA A 1 322 ? 27.334 -10.581 -41.145 1.00 49.91 322 ALA A N 1
ATOM 2456 C CA . ALA A 1 322 ? 27.203 -11.875 -41.818 1.00 49.91 322 ALA A CA 1
ATOM 2457 C C . ALA A 1 322 ? 27.837 -13.033 -41.020 1.00 49.91 322 ALA A C 1
ATOM 2459 O O . ALA A 1 322 ? 27.367 -14.170 -41.089 1.00 49.91 322 ALA A O 1
ATOM 2460 N N . ALA A 1 323 ? 28.871 -12.763 -40.213 1.00 47.53 323 ALA A N 1
ATOM 2461 C CA . ALA A 1 323 ? 29.488 -13.747 -39.322 1.00 47.53 323 ALA A CA 1
ATOM 2462 C C . ALA A 1 323 ? 28.599 -14.164 -38.129 1.00 47.53 323 ALA A C 1
ATOM 2464 O O . ALA A 1 323 ? 28.872 -15.203 -37.526 1.00 47.53 323 ALA A O 1
ATOM 2465 N N . VAL A 1 324 ? 27.545 -13.397 -37.813 1.00 36.34 324 VAL A N 1
ATOM 2466 C CA . VAL A 1 324 ? 26.598 -13.643 -36.701 1.00 36.34 324 VAL A CA 1
ATOM 2467 C C . VAL A 1 324 ? 25.239 -14.170 -37.204 1.00 36.34 324 VAL A C 1
ATOM 2469 O O . VAL A 1 324 ? 24.329 -14.417 -36.424 1.00 36.34 324 VAL A O 1
ATOM 2472 N N . GLY A 1 325 ? 25.106 -14.439 -38.508 1.00 40.22 325 GLY A N 1
ATOM 2473 C CA . GLY A 1 325 ? 23.947 -15.152 -39.057 1.00 40.22 325 GLY A CA 1
ATOM 2474 C C . GLY A 1 325 ? 22.698 -14.298 -39.284 1.00 40.22 325 GLY A C 1
ATOM 2475 O O . GLY A 1 325 ? 21.617 -14.854 -39.457 1.00 40.22 325 GLY A O 1
ATOM 2476 N N . ILE A 1 326 ? 22.824 -12.970 -39.340 1.00 41.94 326 ILE A N 1
ATOM 2477 C CA . ILE A 1 326 ? 21.717 -12.085 -39.719 1.00 41.94 326 ILE A CA 1
ATOM 2478 C C . ILE A 1 326 ? 21.951 -11.587 -41.149 1.00 41.94 326 ILE A C 1
ATOM 2480 O O . ILE A 1 326 ? 22.757 -10.685 -41.364 1.00 41.94 326 ILE A O 1
ATOM 2484 N N . ASN A 1 327 ? 21.263 -12.189 -42.128 1.00 45.09 327 ASN A N 1
ATOM 2485 C CA . ASN A 1 327 ? 20.437 -11.455 -43.098 1.00 45.09 327 ASN A CA 1
ATOM 2486 C C . ASN A 1 327 ? 19.661 -12.368 -44.064 1.00 45.09 327 ASN A C 1
ATOM 2488 O O . ASN A 1 327 ? 20.089 -13.466 -44.412 1.00 45.09 327 ASN A O 1
ATOM 2492 N N . LYS A 1 328 ? 18.485 -11.854 -44.447 1.00 41.66 328 LYS A N 1
ATOM 2493 C CA . LYS A 1 328 ? 17.428 -12.460 -45.269 1.00 41.66 328 LYS A CA 1
ATOM 2494 C C . LYS A 1 328 ? 17.875 -12.771 -46.706 1.00 41.66 328 LYS A C 1
ATOM 2496 O O . LYS A 1 328 ? 18.473 -11.915 -47.348 1.00 41.66 328 LYS A O 1
ATOM 2501 N N . GLY A 1 329 ? 17.403 -13.909 -47.225 1.00 33.50 329 GLY A N 1
ATOM 2502 C CA . GLY A 1 329 ? 17.213 -14.168 -48.659 1.00 33.50 329 GLY A CA 1
ATOM 2503 C C . GLY A 1 329 ? 18.255 -15.096 -49.283 1.00 33.50 329 GLY A C 1
ATOM 2504 O O . GLY A 1 329 ? 19.357 -14.668 -49.602 1.00 33.50 329 GLY A O 1
ATOM 2505 N N . ASP A 1 330 ? 17.884 -16.364 -49.449 1.00 36.25 330 ASP A N 1
ATOM 2506 C CA . ASP A 1 330 ? 18.681 -17.447 -50.034 1.00 36.25 330 ASP A CA 1
ATOM 2507 C C . ASP A 1 330 ? 19.106 -17.213 -51.497 1.00 36.25 330 ASP A C 1
ATOM 2509 O O . ASP A 1 330 ? 18.352 -16.644 -52.276 1.00 36.25 330 ASP A O 1
ATOM 2513 N N . GLU A 1 331 ? 20.276 -17.744 -51.893 1.00 42.03 331 GLU A N 1
ATOM 2514 C CA . GLU A 1 331 ? 20.345 -18.895 -52.825 1.00 42.03 331 GLU A CA 1
ATOM 2515 C C . GLU A 1 331 ? 21.790 -19.404 -53.074 1.00 42.03 331 GLU A C 1
ATOM 2517 O O . GLU A 1 331 ? 22.574 -18.903 -53.876 1.00 42.03 331 GLU A O 1
ATOM 2522 N N . ILE A 1 332 ? 22.155 -20.439 -52.311 1.00 42.62 332 ILE A N 1
ATOM 2523 C CA . ILE A 1 332 ? 22.596 -21.793 -52.726 1.00 42.62 332 ILE A CA 1
ATOM 2524 C C . ILE A 1 332 ? 23.737 -22.011 -53.765 1.00 42.62 332 ILE A C 1
ATOM 2526 O O . ILE A 1 332 ? 24.289 -23.109 -53.770 1.00 42.62 332 ILE A O 1
ATOM 2530 N N . ILE A 1 333 ? 24.265 -21.036 -54.516 1.00 40.62 333 ILE A N 1
ATOM 2531 C CA . ILE A 1 333 ? 25.394 -21.278 -55.468 1.00 40.62 333 ILE A CA 1
ATOM 2532 C C . ILE A 1 333 ? 26.755 -20.726 -54.969 1.00 40.62 333 ILE A C 1
ATOM 2534 O O . ILE A 1 333 ? 27.785 -20.823 -55.631 1.00 40.62 333 ILE A O 1
ATOM 2538 N N . GLY A 1 334 ? 26.823 -20.209 -53.739 1.00 43.72 334 GLY A N 1
ATOM 2539 C CA . GLY A 1 334 ? 28.042 -19.581 -53.199 1.00 43.72 334 GLY A CA 1
ATOM 2540 C C . GLY A 1 334 ? 28.887 -20.414 -52.227 1.00 43.72 334 GLY A C 1
ATOM 2541 O O . GLY A 1 334 ? 30.033 -20.053 -51.968 1.00 43.72 334 GLY A O 1
ATOM 2542 N N . LYS A 1 335 ? 28.370 -21.514 -51.656 1.00 41.09 335 LYS A N 1
ATOM 2543 C CA . LYS A 1 335 ? 28.962 -22.113 -50.436 1.00 41.09 335 LYS A CA 1
ATOM 2544 C C . LYS A 1 335 ? 30.386 -22.665 -50.623 1.00 41.09 335 LYS A C 1
ATOM 2546 O O . LYS A 1 335 ? 31.182 -22.565 -49.697 1.00 41.09 335 LYS A O 1
ATOM 2551 N N . GLY A 1 336 ? 30.747 -23.168 -51.806 1.00 40.88 336 GLY A N 1
ATOM 2552 C CA . GLY A 1 336 ? 32.100 -23.685 -52.078 1.00 40.88 336 GLY A CA 1
ATOM 2553 C C . GLY A 1 336 ? 33.177 -22.594 -52.163 1.00 40.88 336 GLY A C 1
ATOM 2554 O O . GLY A 1 336 ? 34.196 -22.682 -51.479 1.00 40.88 336 GLY A O 1
ATOM 2555 N N . ARG A 1 337 ? 32.928 -21.525 -52.937 1.00 42.38 337 ARG A N 1
ATOM 2556 C CA . ARG A 1 337 ? 33.863 -20.388 -53.075 1.00 42.38 337 ARG A CA 1
ATOM 2557 C C . ARG A 1 337 ? 33.961 -19.565 -51.793 1.00 42.38 337 ARG A C 1
ATOM 2559 O O . ARG A 1 337 ? 35.063 -19.198 -51.402 1.00 42.38 337 ARG A O 1
ATOM 2566 N N . LEU A 1 338 ? 32.844 -19.372 -51.089 1.00 42.38 338 LEU A N 1
ATOM 2567 C CA . LEU A 1 338 ? 32.817 -18.659 -49.809 1.00 42.38 338 LEU A CA 1
ATOM 2568 C C . LEU A 1 338 ? 33.621 -19.370 -48.718 1.00 42.38 338 LEU A C 1
ATOM 2570 O O . LEU A 1 338 ? 34.274 -18.708 -47.918 1.00 42.38 338 LEU A O 1
ATOM 2574 N N . ILE A 1 339 ? 33.623 -20.706 -48.675 1.00 47.03 339 ILE A N 1
ATOM 2575 C CA . ILE A 1 339 ? 34.437 -21.453 -47.702 1.00 47.03 339 ILE A CA 1
ATOM 2576 C C . ILE A 1 339 ? 35.933 -21.308 -48.013 1.00 47.03 339 ILE A C 1
ATOM 2578 O O . ILE A 1 339 ? 36.744 -21.174 -47.093 1.00 47.03 339 ILE A O 1
ATOM 2582 N N . GLU A 1 340 ? 36.311 -21.293 -49.290 1.00 45.38 340 GLU A N 1
ATOM 2583 C CA . GLU A 1 340 ? 37.706 -21.155 -49.709 1.00 45.38 340 GLU A CA 1
ATOM 2584 C C . GLU A 1 340 ? 38.241 -19.727 -49.504 1.00 45.38 340 GLU A C 1
ATOM 2586 O O . GLU A 1 340 ? 39.348 -19.543 -48.992 1.00 45.38 340 GLU A O 1
ATOM 2591 N N . GLU A 1 341 ? 37.426 -18.715 -49.796 1.00 44.19 341 GLU A N 1
ATOM 2592 C CA . GLU A 1 341 ? 37.747 -17.300 -49.590 1.00 44.19 341 GLU A CA 1
ATOM 2593 C C . GLU A 1 341 ? 37.797 -16.948 -48.094 1.00 44.19 341 GLU A C 1
ATOM 2595 O O . GLU A 1 341 ? 38.764 -16.344 -47.625 1.00 44.19 341 GLU A O 1
ATOM 2600 N N . LYS A 1 342 ? 36.868 -17.492 -47.295 1.00 46.09 342 LYS A N 1
ATOM 2601 C CA . LYS A 1 342 ? 36.901 -17.436 -45.823 1.00 46.09 342 LYS A CA 1
ATOM 2602 C C . LYS A 1 342 ? 38.160 -18.085 -45.245 1.00 46.09 342 LYS A C 1
ATOM 2604 O O . LYS A 1 342 ? 38.704 -17.600 -44.254 1.00 46.09 342 LYS A O 1
ATOM 2609 N N . ARG A 1 343 ? 38.662 -19.169 -45.850 1.00 50.59 343 ARG A N 1
ATOM 2610 C CA . ARG A 1 343 ? 39.900 -19.836 -45.408 1.00 50.59 343 ARG A CA 1
ATOM 2611 C C . ARG A 1 343 ? 41.152 -19.029 -45.769 1.00 50.59 343 ARG A C 1
ATOM 2613 O O . ARG A 1 343 ? 42.091 -19.019 -44.973 1.00 50.59 343 ARG A O 1
ATOM 2620 N N . LYS A 1 344 ? 41.165 -18.343 -46.919 1.00 48.66 344 LYS A N 1
ATOM 2621 C CA . LYS A 1 344 ? 42.248 -17.425 -47.324 1.00 48.66 344 LYS A CA 1
ATOM 2622 C C . LYS A 1 344 ? 42.294 -16.188 -46.424 1.00 48.66 344 LYS A C 1
ATOM 2624 O O . LYS A 1 344 ? 43.347 -15.894 -45.864 1.00 48.66 344 LYS A O 1
ATOM 2629 N N . LEU A 1 345 ? 41.148 -15.556 -46.180 1.00 44.81 345 LEU A N 1
ATOM 2630 C CA . LEU A 1 345 ? 41.042 -14.369 -45.327 1.00 44.81 345 LEU A CA 1
ATOM 2631 C C . LEU A 1 345 ? 41.340 -14.673 -43.856 1.00 44.81 345 LEU A C 1
ATOM 2633 O O . LEU A 1 345 ? 42.042 -13.907 -43.205 1.00 44.81 345 LEU A O 1
ATOM 2637 N N . ARG A 1 346 ? 40.916 -15.832 -43.334 1.00 45.75 346 ARG A N 1
ATOM 2638 C CA . ARG A 1 346 ? 41.272 -16.255 -41.968 1.00 45.75 346 ARG A CA 1
ATOM 2639 C C . ARG A 1 346 ? 42.779 -16.461 -41.800 1.00 45.75 346 ARG A C 1
ATOM 2641 O O . ARG A 1 346 ? 43.328 -16.067 -40.777 1.00 45.75 346 ARG A O 1
ATOM 2648 N N . LYS A 1 347 ? 43.454 -17.026 -42.809 1.00 49.44 347 LYS A N 1
ATOM 2649 C CA . LYS A 1 347 ? 44.922 -17.135 -42.817 1.00 49.44 347 LYS A CA 1
ATOM 2650 C C . LYS A 1 347 ? 45.589 -15.762 -42.868 1.00 49.44 347 LYS A C 1
ATOM 2652 O O . LYS A 1 347 ? 46.573 -15.557 -42.166 1.00 49.44 347 LYS A O 1
ATOM 2657 N N . GLN A 1 348 ? 45.058 -14.830 -43.654 1.00 43.78 348 GLN A N 1
ATOM 2658 C CA . GLN A 1 348 ? 45.594 -13.473 -43.762 1.00 43.78 348 GLN A CA 1
ATOM 2659 C C . GLN A 1 348 ? 45.427 -12.692 -42.449 1.00 43.78 348 GLN A C 1
ATOM 2661 O O . GLN A 1 348 ? 46.403 -12.183 -41.916 1.00 43.78 348 GLN A O 1
ATOM 2666 N N . PHE A 1 349 ? 44.250 -12.756 -41.826 1.00 43.00 349 PHE A N 1
ATOM 2667 C CA . PHE A 1 349 ? 43.974 -12.115 -40.538 1.00 43.00 349 PHE A CA 1
ATOM 2668 C C . PHE A 1 349 ? 44.778 -12.721 -39.375 1.00 43.00 349 PHE A C 1
ATOM 2670 O O . PHE A 1 349 ? 45.215 -12.015 -38.468 1.00 43.00 349 PHE A O 1
ATOM 2677 N N . GLU A 1 350 ? 45.015 -14.037 -39.382 1.00 46.88 350 GLU A N 1
ATOM 2678 C CA . GLU A 1 350 ? 45.927 -14.674 -38.423 1.00 46.88 350 GLU A CA 1
ATOM 2679 C C . GLU A 1 350 ? 47.390 -14.277 -38.656 1.00 46.88 350 GLU A C 1
ATOM 2681 O O . GLU A 1 350 ? 48.165 -14.257 -37.699 1.00 46.88 350 GLU A O 1
ATOM 2686 N N . THR A 1 351 ? 47.764 -13.946 -39.895 1.00 50.12 351 THR A N 1
ATOM 2687 C CA . THR A 1 351 ? 49.103 -13.449 -40.240 1.00 50.12 351 THR A CA 1
ATOM 2688 C C . THR A 1 351 ? 49.268 -12.012 -39.751 1.00 50.12 351 THR A C 1
ATOM 2690 O O . THR A 1 351 ? 50.229 -11.737 -39.038 1.00 50.12 351 THR A O 1
ATOM 2693 N N . ASP A 1 352 ? 48.284 -11.147 -39.997 1.00 43.84 352 ASP A N 1
ATOM 2694 C CA . ASP A 1 352 ? 48.287 -9.747 -39.556 1.00 43.84 352 ASP A CA 1
ATOM 2695 C C . ASP A 1 352 ? 48.239 -9.638 -38.027 1.00 43.84 352 ASP A C 1
ATOM 2697 O O . ASP A 1 352 ? 49.038 -8.934 -37.418 1.00 43.84 352 ASP A O 1
ATOM 2701 N N . ARG A 1 353 ? 47.409 -10.450 -37.362 1.00 46.31 353 ARG A N 1
ATOM 2702 C CA . ARG A 1 353 ? 47.351 -10.493 -35.893 1.00 46.31 353 ARG A CA 1
ATOM 2703 C C . ARG A 1 353 ? 48.629 -11.055 -35.263 1.00 46.31 353 ARG A C 1
ATOM 2705 O O . ARG A 1 353 ? 48.969 -10.691 -34.136 1.00 46.31 353 ARG A O 1
ATOM 2712 N N . LYS A 1 354 ? 49.321 -11.982 -35.938 1.00 49.47 354 LYS A N 1
ATOM 2713 C CA . LYS A 1 354 ? 50.647 -12.452 -35.501 1.00 49.47 354 LYS A CA 1
ATOM 2714 C C . LYS A 1 354 ? 51.698 -11.367 -35.702 1.00 49.47 354 LYS A C 1
ATOM 2716 O O . LYS A 1 354 ? 52.531 -11.216 -34.815 1.00 49.47 354 LYS A O 1
ATOM 2721 N N . LEU A 1 355 ? 51.625 -10.615 -36.799 1.00 45.41 355 LEU A N 1
ATOM 2722 C CA . LEU A 1 355 ? 52.513 -9.492 -37.080 1.00 45.41 355 LEU A CA 1
ATOM 2723 C C . LEU A 1 355 ? 52.344 -8.390 -36.025 1.00 45.41 355 LEU A C 1
ATOM 2725 O O . LEU A 1 355 ? 53.331 -8.002 -35.416 1.00 45.41 355 LEU A O 1
ATOM 2729 N N . ASP A 1 356 ? 51.111 -8.000 -35.694 1.00 46.59 356 ASP A N 1
ATOM 2730 C CA . ASP A 1 356 ? 50.824 -7.001 -34.653 1.00 46.59 356 ASP A CA 1
ATOM 2731 C C . ASP A 1 356 ? 51.320 -7.447 -33.271 1.00 46.59 356 ASP A C 1
ATOM 2733 O O . ASP A 1 356 ? 51.947 -6.680 -32.544 1.00 46.59 356 ASP A O 1
ATOM 2737 N N . LYS A 1 357 ? 51.119 -8.722 -32.911 1.00 51.31 357 LYS A N 1
ATOM 2738 C CA . LYS A 1 357 ? 51.643 -9.271 -31.649 1.00 51.31 357 LYS A CA 1
ATOM 2739 C C . LYS A 1 357 ? 53.169 -9.354 -31.627 1.00 51.31 357 LYS A C 1
ATOM 2741 O O . LYS A 1 357 ? 53.767 -9.148 -30.574 1.00 51.31 357 LYS A O 1
ATOM 2746 N N . GLN A 1 358 ? 53.801 -9.667 -32.758 1.00 50.56 358 GLN A N 1
ATOM 2747 C CA . GLN A 1 358 ? 55.259 -9.642 -32.895 1.00 50.56 358 GLN A CA 1
ATOM 2748 C C . GLN A 1 358 ? 55.798 -8.208 -32.830 1.00 50.56 358 GLN A C 1
ATOM 2750 O O . GLN A 1 358 ? 56.850 -7.990 -32.234 1.00 50.56 358 GLN A O 1
ATOM 2755 N N . MET A 1 359 ? 55.058 -7.234 -33.364 1.00 49.06 359 MET A N 1
ATOM 2756 C CA . MET A 1 359 ? 55.378 -5.809 -33.290 1.00 49.06 359 MET A CA 1
ATOM 2757 C C . MET A 1 359 ? 55.263 -5.274 -31.861 1.00 49.06 359 MET A C 1
ATOM 2759 O O . MET A 1 359 ? 56.200 -4.640 -31.384 1.00 49.06 359 MET A O 1
ATOM 2763 N N . GLU A 1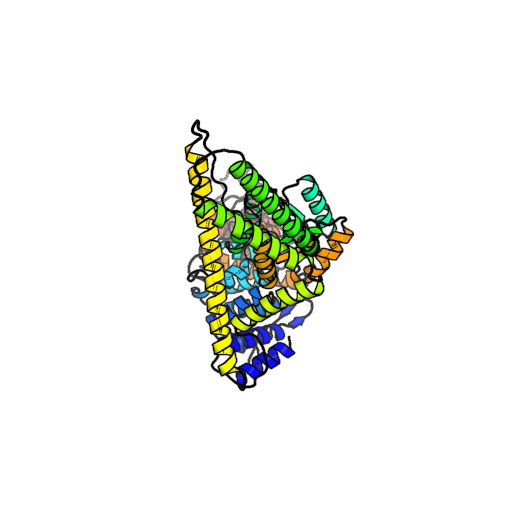 360 ? 54.181 -5.576 -31.139 1.00 49.41 360 GLU A N 1
ATOM 2764 C CA . GLU A 1 360 ? 54.036 -5.197 -29.726 1.00 49.41 360 GLU A CA 1
ATOM 2765 C C . GLU A 1 360 ? 55.095 -5.858 -28.836 1.00 49.41 360 GLU A C 1
ATOM 2767 O O . GLU A 1 360 ? 55.619 -5.221 -27.920 1.00 49.41 360 GLU A O 1
ATOM 2772 N N . ALA A 1 361 ? 55.427 -7.127 -29.098 1.00 53.03 361 ALA A N 1
ATOM 2773 C CA . ALA A 1 361 ? 56.478 -7.835 -28.374 1.00 53.03 361 ALA A CA 1
ATOM 2774 C C . ALA A 1 361 ? 57.861 -7.224 -28.647 1.00 53.03 361 ALA A C 1
ATOM 2776 O O . ALA A 1 361 ? 58.593 -6.959 -27.699 1.00 53.03 361 ALA A O 1
ATOM 2777 N N . GLY A 1 362 ? 58.181 -6.921 -29.910 1.00 48.62 362 GLY A N 1
ATOM 2778 C CA . GLY A 1 362 ? 59.438 -6.273 -30.291 1.00 48.62 362 GLY A CA 1
ATOM 2779 C C . GLY A 1 362 ? 59.571 -4.853 -29.736 1.00 48.62 362 GLY A C 1
ATOM 2780 O O . GLY A 1 362 ? 60.639 -4.484 -29.254 1.00 48.62 362 GLY A O 1
ATOM 2781 N N . LEU A 1 363 ? 58.482 -4.076 -29.721 1.00 47.00 363 LEU A N 1
ATOM 2782 C CA . LEU A 1 363 ? 58.434 -2.755 -29.085 1.00 47.00 363 LEU A CA 1
ATOM 2783 C C . LEU A 1 363 ? 58.609 -2.850 -27.567 1.00 47.00 363 LEU A C 1
ATOM 2785 O O . LEU A 1 363 ? 59.352 -2.054 -27.000 1.00 47.00 363 LEU A O 1
ATOM 2789 N N . ARG A 1 364 ? 57.986 -3.828 -26.895 1.00 49.72 364 ARG A N 1
ATOM 2790 C CA . ARG A 1 364 ? 58.196 -4.053 -25.453 1.00 49.72 364 ARG A CA 1
ATOM 2791 C C . ARG A 1 364 ? 59.616 -4.501 -25.125 1.00 49.72 364 ARG A C 1
ATOM 2793 O O . ARG A 1 364 ? 60.149 -4.037 -24.125 1.00 49.72 364 ARG A O 1
ATOM 2800 N N . GLU A 1 365 ? 60.221 -5.366 -25.934 1.00 50.56 365 GLU A N 1
ATOM 2801 C CA . GLU A 1 365 ? 61.604 -5.830 -25.753 1.00 50.56 365 GLU A CA 1
ATOM 2802 C C . GLU A 1 365 ? 62.600 -4.670 -25.940 1.00 50.56 365 GLU A C 1
ATOM 2804 O O . GLU A 1 365 ? 63.436 -4.428 -25.073 1.00 50.56 365 GLU A O 1
ATOM 2809 N N . LEU A 1 366 ? 62.419 -3.858 -26.991 1.00 46.31 366 LEU A N 1
ATOM 2810 C CA . LEU A 1 366 ? 63.205 -2.640 -27.229 1.00 46.31 366 LEU A CA 1
ATOM 2811 C C . LEU A 1 366 ? 63.044 -1.603 -26.108 1.00 46.31 366 LEU A C 1
ATOM 2813 O O . LEU A 1 366 ? 64.029 -1.006 -25.676 1.00 46.31 366 LEU A O 1
ATOM 2817 N N . MET A 1 367 ? 61.819 -1.396 -25.617 1.00 46.28 367 MET A N 1
ATOM 2818 C CA . MET A 1 367 ? 61.537 -0.461 -24.522 1.00 46.28 367 MET A CA 1
ATOM 2819 C C . MET A 1 367 ? 62.057 -0.976 -23.170 1.00 46.28 367 MET A C 1
ATOM 2821 O O . MET A 1 367 ? 62.534 -0.184 -22.364 1.00 46.28 367 MET A O 1
ATOM 2825 N N . SER A 1 368 ? 62.019 -2.290 -22.930 1.00 44.34 368 SER A N 1
ATOM 2826 C CA . SER A 1 368 ? 62.593 -2.944 -21.746 1.00 44.34 368 SER A CA 1
ATOM 2827 C C . SER A 1 368 ? 64.110 -2.742 -21.675 1.00 44.34 368 SER A C 1
ATOM 2829 O O . SER A 1 368 ? 64.628 -2.327 -20.638 1.00 44.34 368 SER A O 1
ATOM 2831 N N . ASP A 1 369 ? 64.819 -2.944 -22.788 1.00 42.78 369 ASP A N 1
ATOM 2832 C CA . ASP A 1 369 ? 66.274 -2.749 -22.861 1.00 42.78 369 ASP A CA 1
ATOM 2833 C C . ASP A 1 369 ? 66.688 -1.272 -22.719 1.00 42.78 369 ASP A C 1
ATOM 2835 O O . ASP A 1 369 ? 67.765 -0.967 -22.197 1.00 42.78 369 ASP A O 1
ATOM 2839 N N . LEU A 1 370 ? 65.815 -0.341 -23.121 1.00 40.69 370 LEU A N 1
ATOM 2840 C CA . LEU A 1 370 ? 65.983 1.101 -22.908 1.00 40.69 370 LEU A CA 1
ATOM 2841 C C . LEU A 1 370 ? 65.793 1.515 -21.435 1.00 40.69 370 LEU A C 1
ATOM 2843 O O . LEU A 1 370 ? 66.444 2.459 -20.988 1.00 40.69 370 LEU A O 1
ATOM 2847 N N . VAL A 1 371 ? 64.967 0.799 -20.661 1.00 39.28 371 VAL A N 1
ATOM 2848 C CA . VAL A 1 371 ? 64.671 1.106 -19.245 1.00 39.28 371 VAL A CA 1
ATOM 2849 C C . VAL A 1 371 ? 65.742 0.568 -18.279 1.00 39.28 371 VAL A C 1
ATOM 2851 O O . VAL A 1 371 ? 65.975 1.165 -17.227 1.00 39.28 371 VAL A O 1
ATOM 2854 N N . VAL A 1 372 ? 66.491 -0.485 -18.637 1.00 35.72 372 VAL A N 1
ATOM 2855 C CA . VAL A 1 372 ? 67.552 -1.062 -17.773 1.00 35.72 372 VAL A CA 1
ATOM 2856 C C . VAL A 1 372 ? 68.758 -0.117 -17.566 1.00 35.72 372 VAL A C 1
ATOM 2858 O O . VAL A 1 372 ? 69.566 -0.333 -16.665 1.00 35.72 372 VAL A O 1
ATOM 2861 N N . LYS A 1 373 ? 68.865 0.994 -18.312 1.00 36.88 373 LYS A N 1
ATOM 2862 C CA . LYS A 1 373 ? 69.936 1.999 -18.137 1.00 36.88 373 LYS A CA 1
ATOM 2863 C C . LYS A 1 373 ? 69.557 3.254 -17.338 1.00 36.88 373 LYS A C 1
ATOM 2865 O O . LYS A 1 373 ? 70.379 4.163 -17.241 1.00 36.88 373 LYS A O 1
ATOM 2870 N N . SER A 1 374 ? 68.396 3.299 -16.686 1.00 31.95 374 SER A N 1
ATOM 2871 C CA . SER A 1 374 ? 68.044 4.411 -15.788 1.00 31.95 374 SER A CA 1
ATOM 2872 C C . SER A 1 374 ? 67.348 3.923 -14.513 1.00 31.95 374 SER A C 1
ATOM 2874 O O . SER A 1 374 ? 66.141 3.702 -14.503 1.00 31.95 374 SER A O 1
ATOM 2876 N N . VAL A 1 375 ? 68.103 3.778 -13.417 1.00 32.31 375 VAL A N 1
ATOM 2877 C CA . VAL A 1 375 ? 67.564 3.502 -12.070 1.00 32.31 375 VAL A CA 1
ATOM 2878 C C . VAL A 1 375 ? 67.852 4.666 -11.116 1.00 32.31 375 VAL A C 1
ATOM 2880 O O . VAL A 1 375 ? 69.006 5.080 -11.013 1.00 32.31 375 VAL A O 1
ATOM 2883 N N . ARG A 1 376 ? 66.797 5.087 -10.382 1.00 27.77 376 ARG A N 1
ATOM 2884 C CA . ARG A 1 376 ? 66.668 5.718 -9.028 1.00 27.77 376 ARG A CA 1
ATOM 2885 C C . ARG A 1 376 ? 65.568 6.802 -9.093 1.00 27.77 376 ARG A C 1
ATOM 2887 O O . ARG A 1 376 ? 65.628 7.619 -9.995 1.00 27.77 376 ARG A O 1
ATOM 2894 N N . ALA A 1 377 ? 64.553 6.935 -8.230 1.00 28.28 377 ALA A N 1
ATOM 2895 C CA . ALA A 1 377 ? 64.181 6.394 -6.912 1.00 28.28 377 ALA A CA 1
ATOM 2896 C C . ALA A 1 377 ? 62.631 6.601 -6.702 1.00 28.28 377 ALA A C 1
ATOM 2898 O O . ALA A 1 377 ? 61.978 7.056 -7.639 1.00 28.28 377 ALA A O 1
ATOM 2899 N N . PRO A 1 378 ? 62.016 6.251 -5.545 1.00 37.50 378 PRO A N 1
ATOM 2900 C CA . PRO A 1 378 ? 60.632 5.759 -5.448 1.00 37.50 378 PRO A CA 1
ATOM 2901 C C . PRO A 1 378 ? 59.557 6.799 -5.077 1.00 37.50 378 PRO A C 1
ATOM 2903 O O . PRO A 1 378 ? 59.809 7.744 -4.338 1.00 37.50 378 PRO A O 1
ATOM 2906 N N . GLY A 1 379 ? 58.316 6.518 -5.487 1.00 27.58 379 GLY A N 1
ATOM 2907 C CA . GLY A 1 379 ? 57.093 7.133 -4.968 1.00 27.58 379 GLY A CA 1
ATOM 2908 C C . GLY A 1 379 ? 55.882 6.271 -5.331 1.00 27.58 379 GLY A C 1
ATOM 2909 O O . GLY A 1 379 ? 55.688 5.941 -6.498 1.00 27.58 379 GLY A O 1
ATOM 2910 N N . GLN A 1 380 ? 55.117 5.835 -4.327 1.00 35.12 380 GLN A N 1
ATOM 2911 C CA . GLN A 1 380 ? 53.899 5.037 -4.493 1.00 35.12 380 GLN A CA 1
ATOM 2912 C C . GLN A 1 380 ? 52.873 5.782 -5.356 1.00 35.12 380 GLN A C 1
ATOM 2914 O O . GLN A 1 380 ? 52.439 6.873 -4.998 1.00 35.12 380 GLN A O 1
ATOM 2919 N N . LEU A 1 381 ? 52.434 5.151 -6.445 1.00 28.55 381 LEU A N 1
ATOM 2920 C CA . LEU A 1 381 ? 51.222 5.528 -7.164 1.00 28.55 381 LEU A CA 1
ATOM 2921 C C . LEU A 1 381 ? 50.176 4.434 -6.961 1.00 28.55 381 LEU A C 1
ATOM 2923 O O . LEU A 1 381 ? 50.383 3.267 -7.302 1.00 28.55 381 LEU A O 1
ATOM 2927 N N . VAL A 1 382 ? 49.055 4.848 -6.376 1.00 28.86 382 VAL A N 1
ATOM 2928 C CA . VAL A 1 382 ? 47.790 4.115 -6.357 1.00 28.86 382 VAL A CA 1
ATOM 2929 C C . VAL A 1 382 ? 47.407 3.795 -7.804 1.00 28.86 382 VAL A C 1
ATOM 2931 O O . VAL A 1 382 ? 47.482 4.654 -8.682 1.00 28.86 382 VAL A O 1
ATOM 2934 N N . ARG A 1 383 ? 47.036 2.538 -8.065 1.00 26.33 383 ARG A N 1
ATOM 2935 C CA . ARG A 1 383 ? 46.576 2.090 -9.386 1.00 26.33 383 ARG A CA 1
ATOM 2936 C C . ARG A 1 383 ? 45.262 2.803 -9.740 1.00 26.33 383 ARG A C 1
ATOM 2938 O O . ARG A 1 383 ? 44.328 2.683 -8.952 1.00 26.33 383 ARG A O 1
ATOM 2945 N N . PRO A 1 384 ? 45.128 3.454 -10.908 1.00 29.45 384 PRO A N 1
ATOM 2946 C CA . PRO A 1 384 ? 43.813 3.782 -11.431 1.00 29.45 384 PRO A CA 1
ATOM 2947 C C . PRO A 1 384 ? 43.170 2.502 -11.976 1.00 29.45 384 PRO A C 1
ATOM 2949 O O . PRO A 1 384 ? 43.759 1.785 -12.794 1.00 29.45 384 PRO A O 1
ATOM 2952 N N . GLU A 1 385 ? 41.969 2.194 -11.496 1.00 30.45 385 GLU A N 1
ATOM 2953 C CA . GLU A 1 385 ? 41.084 1.234 -12.145 1.00 30.45 385 GLU A CA 1
ATOM 2954 C C . GLU A 1 385 ? 40.791 1.693 -13.575 1.00 30.45 385 GLU A C 1
ATOM 2956 O O . GLU A 1 385 ? 40.601 2.878 -13.854 1.00 30.45 385 GLU A O 1
ATOM 2961 N N . LYS A 1 386 ? 40.793 0.734 -14.503 1.00 31.06 386 LYS A N 1
ATOM 2962 C CA . LYS A 1 386 ? 40.473 0.955 -15.912 1.00 31.06 386 LYS A CA 1
ATOM 2963 C C . LYS A 1 386 ? 39.040 1.478 -16.034 1.00 31.06 386 LYS A C 1
ATOM 2965 O O . LYS A 1 386 ? 38.098 0.690 -16.015 1.00 31.06 386 LYS A O 1
ATOM 2970 N N . GLN A 1 387 ? 38.883 2.783 -16.231 1.00 37.09 387 GLN A N 1
ATOM 2971 C CA . GLN A 1 387 ? 37.664 3.336 -16.812 1.00 37.09 387 GLN A CA 1
ATOM 2972 C C . GLN A 1 387 ? 37.490 2.744 -18.218 1.00 37.09 387 GLN A C 1
ATOM 2974 O O . GLN A 1 387 ? 38.408 2.776 -19.042 1.00 37.09 387 GLN A O 1
ATOM 2979 N N . SER A 1 388 ? 36.324 2.145 -18.466 1.00 36.69 388 SER A N 1
ATOM 2980 C CA . SER A 1 388 ? 35.916 1.730 -19.811 1.00 36.69 388 SER A CA 1
ATOM 2981 C C . SER A 1 388 ? 35.849 2.970 -20.702 1.00 36.69 388 SER A C 1
ATOM 2983 O O . SER A 1 388 ? 35.345 4.006 -20.278 1.00 36.69 388 SER A O 1
ATOM 2985 N N . GLY A 1 389 ? 36.395 2.885 -21.916 1.00 32.50 389 GLY A N 1
ATOM 2986 C CA . GLY A 1 389 ? 36.454 4.033 -22.820 1.00 32.50 389 GLY A CA 1
ATOM 2987 C C . GLY A 1 389 ? 35.060 4.555 -23.228 1.00 32.50 389 GLY A C 1
ATOM 2988 O O . GLY A 1 389 ? 34.090 3.793 -23.192 1.00 32.50 389 GLY A O 1
ATOM 2989 N N . PRO A 1 390 ? 34.958 5.817 -23.694 1.00 40.59 390 PRO A N 1
ATOM 2990 C CA . PRO A 1 390 ? 33.686 6.487 -24.017 1.00 40.59 390 PRO A CA 1
ATOM 2991 C C . PRO A 1 390 ? 32.787 5.737 -25.017 1.00 40.59 390 PRO A C 1
ATOM 2993 O O . PRO A 1 390 ? 31.564 5.829 -24.956 1.00 40.59 390 PRO A O 1
ATOM 2996 N N . ILE A 1 391 ? 33.385 4.957 -25.924 1.00 33.84 391 ILE A N 1
ATOM 2997 C CA . ILE A 1 391 ? 32.683 4.212 -26.984 1.00 33.84 391 ILE A CA 1
ATOM 2998 C C . ILE A 1 391 ? 31.958 2.972 -26.430 1.00 33.84 391 ILE A C 1
ATOM 3000 O O . ILE A 1 391 ? 30.872 2.625 -26.892 1.00 33.84 391 ILE A O 1
ATOM 3004 N N . ASP A 1 392 ? 32.533 2.321 -25.417 1.00 42.06 392 ASP A N 1
ATOM 3005 C CA . ASP A 1 392 ? 31.985 1.094 -24.822 1.00 42.06 392 ASP A CA 1
ATOM 3006 C C . ASP A 1 392 ? 30.866 1.414 -23.815 1.00 42.06 392 ASP A C 1
ATOM 3008 O O . ASP A 1 392 ? 29.907 0.657 -23.667 1.00 42.06 392 ASP A O 1
ATOM 3012 N N . PHE A 1 393 ? 30.957 2.587 -23.176 1.00 42.94 393 PHE A N 1
ATOM 3013 C CA . PHE A 1 393 ? 29.911 3.139 -22.316 1.00 42.94 393 PHE A CA 1
ATOM 3014 C C . PHE A 1 393 ? 28.634 3.411 -23.112 1.00 42.94 393 PHE A C 1
ATOM 3016 O O . PHE A 1 393 ? 27.560 2.961 -22.733 1.00 42.94 393 PHE A O 1
ATOM 3023 N N . ARG A 1 394 ? 28.755 4.061 -24.272 1.00 44.56 394 ARG A N 1
ATOM 3024 C CA . ARG A 1 394 ? 27.610 4.477 -25.085 1.00 44.56 394 ARG A CA 1
ATOM 3025 C C . ARG A 1 394 ? 26.784 3.325 -25.632 1.00 44.56 394 ARG A C 1
ATOM 3027 O O . ARG A 1 394 ? 25.565 3.383 -25.603 1.00 44.56 394 ARG A O 1
ATOM 3034 N N . LYS A 1 395 ? 27.446 2.273 -26.119 1.00 45.06 395 LYS A N 1
ATOM 3035 C CA . LYS A 1 395 ? 26.759 1.122 -26.710 1.00 45.06 395 LYS A CA 1
ATOM 3036 C C . LYS A 1 395 ? 26.039 0.292 -25.648 1.00 45.06 395 LYS A C 1
ATOM 3038 O O . LYS A 1 395 ? 24.924 -0.149 -25.893 1.00 45.06 395 LYS A O 1
ATOM 3043 N N . LYS A 1 396 ? 26.646 0.134 -24.465 1.00 48.94 396 LYS A N 1
ATOM 3044 C CA . LYS A 1 396 ? 25.994 -0.494 -23.305 1.00 48.94 396 LYS A CA 1
ATOM 3045 C C . LYS A 1 396 ? 24.841 0.352 -22.781 1.00 48.94 396 LYS A C 1
ATOM 3047 O O . LYS A 1 396 ? 23.783 -0.184 -22.507 1.00 48.94 396 LYS A O 1
ATOM 3052 N N . PHE A 1 397 ? 25.027 1.664 -22.713 1.00 54.81 397 PHE A N 1
ATOM 3053 C CA . PHE A 1 397 ? 24.046 2.592 -22.167 1.00 54.81 397 PHE A CA 1
ATOM 3054 C C . PHE A 1 397 ? 22.854 2.836 -23.103 1.00 54.81 397 PHE A C 1
ATOM 3056 O O . PHE A 1 397 ? 21.724 2.883 -22.642 1.00 54.81 397 PHE A O 1
ATOM 3063 N N . GLN A 1 398 ? 23.064 2.914 -24.422 1.00 52.91 398 GLN A N 1
ATOM 3064 C CA . GLN A 1 398 ? 21.971 2.934 -25.404 1.00 52.91 398 GLN A CA 1
ATOM 3065 C C . GLN A 1 398 ? 21.192 1.618 -25.407 1.00 52.91 398 GLN A C 1
ATOM 3067 O O . GLN A 1 398 ? 19.980 1.630 -25.581 1.00 52.91 398 GLN A O 1
ATOM 3072 N N . GLN A 1 399 ? 21.878 0.493 -25.197 1.00 51.50 399 GLN A N 1
ATOM 3073 C CA . GLN A 1 399 ? 21.227 -0.802 -25.048 1.00 51.50 399 GLN A CA 1
ATOM 3074 C C . GLN A 1 399 ? 20.431 -0.873 -23.731 1.00 51.50 399 GLN A C 1
ATOM 3076 O O . GLN A 1 399 ? 19.277 -1.271 -23.753 1.00 51.50 399 GLN A O 1
ATOM 3081 N N . GLU A 1 400 ? 20.967 -0.365 -22.616 1.00 51.34 400 GLU A N 1
ATOM 3082 C CA . GLU A 1 400 ? 20.236 -0.231 -21.344 1.00 51.34 400 GLU A CA 1
ATOM 3083 C C . GLU A 1 400 ? 19.047 0.743 -21.427 1.00 51.34 400 GLU A C 1
ATOM 3085 O O . GLU A 1 400 ? 18.007 0.467 -20.843 1.00 51.34 400 GLU A O 1
ATOM 3090 N N . LEU A 1 401 ? 19.159 1.852 -22.165 1.00 56.00 401 LEU A N 1
ATOM 3091 C CA . LEU A 1 401 ? 18.049 2.776 -22.442 1.00 56.00 401 LEU A CA 1
ATOM 3092 C C . LEU A 1 401 ? 16.970 2.136 -23.327 1.00 56.00 401 LEU A C 1
ATOM 3094 O O . LEU A 1 401 ? 15.787 2.394 -23.130 1.00 56.00 401 LEU A O 1
ATOM 3098 N N . ALA A 1 402 ? 17.367 1.313 -24.302 1.00 48.03 402 ALA A N 1
ATOM 3099 C CA . ALA A 1 402 ? 16.438 0.611 -25.186 1.00 48.03 402 ALA A CA 1
ATOM 3100 C C . ALA A 1 402 ? 15.714 -0.541 -24.473 1.00 48.03 402 ALA A C 1
ATOM 3102 O O . ALA A 1 402 ? 14.535 -0.777 -24.737 1.00 48.03 402 ALA A O 1
ATOM 3103 N N . ASP A 1 403 ? 16.408 -1.222 -23.560 1.00 49.47 403 ASP A N 1
ATOM 3104 C CA . ASP A 1 403 ? 15.905 -2.402 -22.856 1.00 49.47 403 ASP A CA 1
ATOM 3105 C C . ASP A 1 403 ? 15.167 -2.043 -21.547 1.00 49.47 403 ASP A C 1
ATOM 3107 O O . ASP A 1 403 ? 14.438 -2.876 -21.009 1.00 49.47 403 ASP A O 1
ATOM 3111 N N . ASN A 1 404 ? 15.312 -0.816 -21.020 1.00 57.03 404 ASN A N 1
ATOM 3112 C CA . ASN A 1 404 ? 14.733 -0.411 -19.734 1.00 57.03 404 ASN A CA 1
ATOM 3113 C C . ASN A 1 404 ? 13.637 0.660 -19.872 1.00 57.03 404 ASN A C 1
ATOM 3115 O O . ASN A 1 404 ? 13.908 1.855 -19.986 1.00 57.03 404 ASN A O 1
ATOM 3119 N N . SER A 1 405 ? 12.374 0.239 -19.735 1.00 61.38 405 SER A N 1
ATOM 3120 C CA . SER A 1 405 ? 11.173 1.092 -19.826 1.00 61.38 405 SER A CA 1
ATOM 3121 C C . SER A 1 405 ? 11.092 2.212 -18.774 1.00 61.38 405 SER A C 1
ATOM 3123 O O . SER A 1 405 ? 10.208 3.071 -18.838 1.00 61.38 405 SER A O 1
ATOM 3125 N N . THR A 1 406 ? 11.998 2.203 -17.794 1.00 71.38 406 THR A N 1
ATOM 3126 C CA . THR A 1 406 ? 12.025 3.117 -16.650 1.00 71.38 406 THR A CA 1
ATOM 3127 C C . THR A 1 406 ? 13.191 4.111 -16.676 1.00 71.38 406 THR A C 1
ATOM 3129 O O . THR A 1 406 ? 13.379 4.835 -15.697 1.00 71.38 406 THR A O 1
ATOM 3132 N N . LEU A 1 407 ? 13.982 4.146 -17.754 1.00 76.81 407 LEU A N 1
ATOM 3133 C CA . LEU A 1 407 ? 15.102 5.070 -17.937 1.00 76.81 407 LEU A CA 1
ATOM 3134 C C . LEU A 1 407 ? 14.820 6.014 -19.116 1.00 76.81 407 LEU A C 1
ATOM 3136 O O . LEU A 1 407 ? 14.499 5.567 -20.212 1.00 76.81 407 LEU A O 1
ATOM 3140 N N . PHE A 1 408 ? 14.946 7.319 -18.893 1.00 79.62 408 PHE A N 1
ATOM 3141 C CA . PHE A 1 408 ? 14.715 8.359 -19.900 1.00 79.62 408 PHE A CA 1
ATOM 3142 C C . PHE A 1 408 ? 15.921 9.288 -19.988 1.00 79.62 408 PHE A C 1
ATOM 3144 O O . PHE A 1 408 ? 16.700 9.365 -19.042 1.00 79.62 408 PHE A O 1
ATOM 3151 N N . TYR A 1 409 ? 16.060 10.010 -21.097 1.00 82.75 409 TYR A N 1
ATOM 3152 C CA . TYR A 1 409 ? 17.073 11.048 -21.260 1.00 82.75 409 TYR A CA 1
ATOM 3153 C C . TYR A 1 409 ? 16.415 12.358 -21.703 1.00 82.75 409 TYR A C 1
ATOM 3155 O O . TYR A 1 409 ? 15.531 12.339 -22.562 1.00 82.75 409 TYR A O 1
ATOM 3163 N N . ILE A 1 410 ? 16.841 13.467 -21.101 1.00 83.88 410 ILE A N 1
ATOM 3164 C CA . ILE A 1 410 ? 16.516 14.839 -21.500 1.00 83.88 410 ILE A CA 1
ATOM 3165 C C . ILE A 1 410 ? 17.802 15.662 -21.576 1.00 83.88 410 ILE A C 1
ATOM 3167 O O . ILE A 1 410 ? 18.795 15.360 -20.912 1.00 83.88 410 ILE A O 1
ATOM 3171 N N . GLU A 1 411 ? 17.785 16.729 -22.358 1.00 85.19 411 GLU A N 1
ATOM 3172 C CA . GLU A 1 411 ? 18.852 17.720 -22.322 1.00 85.19 411 GLU A CA 1
ATOM 3173 C C . GLU A 1 411 ? 18.749 18.568 -21.051 1.00 85.19 411 GLU A C 1
ATOM 3175 O O . GLU A 1 411 ? 17.683 18.704 -20.447 1.00 85.19 411 GLU A O 1
ATOM 3180 N N . GLU A 1 412 ? 19.875 19.139 -20.625 1.00 85.12 412 GLU A N 1
ATOM 3181 C CA . GLU A 1 412 ? 19.922 20.071 -19.503 1.00 85.12 412 GLU A CA 1
ATOM 3182 C C . GLU A 1 412 ? 19.000 21.268 -19.788 1.00 85.12 412 GLU A C 1
ATOM 3184 O O . GLU A 1 412 ? 19.284 22.051 -20.703 1.00 85.12 412 GLU A O 1
ATOM 3189 N N . PRO A 1 413 ? 17.902 21.423 -19.026 1.00 85.69 413 PRO A N 1
ATOM 3190 C CA . PRO A 1 413 ? 16.873 22.385 -19.368 1.00 85.69 413 PRO A CA 1
ATOM 3191 C C . PRO A 1 413 ? 17.374 23.809 -19.155 1.00 85.69 413 PRO A C 1
ATOM 3193 O O . PRO A 1 413 ? 17.889 24.158 -18.090 1.00 85.69 413 PRO A O 1
ATOM 3196 N N . GLN A 1 414 ? 17.173 24.657 -20.159 1.00 83.56 414 GLN A N 1
ATOM 3197 C CA . GLN A 1 414 ? 17.597 26.060 -20.119 1.00 83.56 414 GLN A CA 1
ATOM 3198 C C . GLN A 1 414 ? 16.519 26.981 -19.525 1.00 83.56 414 GLN A C 1
ATOM 3200 O O . GLN A 1 414 ? 16.788 28.132 -19.180 1.00 83.56 414 GLN A O 1
ATOM 3205 N N . SER A 1 415 ? 15.279 26.496 -19.402 1.00 85.12 415 SER A N 1
ATOM 3206 C CA . SER A 1 415 ? 14.152 27.230 -18.816 1.00 85.12 415 SER A CA 1
ATOM 3207 C C . SER A 1 415 ? 13.064 26.282 -18.300 1.00 85.12 415 SER A C 1
ATOM 3209 O O . SER A 1 415 ? 13.043 25.105 -18.655 1.00 85.12 415 SER A O 1
ATOM 3211 N N . SER A 1 416 ? 12.117 26.796 -17.506 1.00 83.69 416 SER A N 1
ATOM 3212 C CA . SER A 1 416 ? 10.964 26.007 -17.048 1.00 83.69 416 SER A CA 1
ATOM 3213 C C . SER A 1 416 ? 10.066 25.527 -18.194 1.00 83.69 416 SER A C 1
ATOM 3215 O O . SER A 1 416 ? 9.483 24.454 -18.082 1.00 83.69 416 SER A O 1
ATOM 3217 N N . GLU A 1 417 ? 9.943 26.297 -19.281 1.00 85.19 417 GLU A N 1
ATOM 3218 C CA . GLU A 1 417 ? 9.115 25.909 -20.435 1.00 85.19 417 GLU A CA 1
ATOM 3219 C C . GLU A 1 417 ? 9.787 24.798 -21.250 1.00 85.19 417 GLU A C 1
ATOM 3221 O O . GLU A 1 417 ? 9.136 23.828 -21.619 1.00 85.19 417 GLU A O 1
ATOM 3226 N N . ASP A 1 418 ? 11.104 24.892 -21.438 1.00 85.00 418 ASP A N 1
ATOM 3227 C CA . ASP A 1 418 ? 11.922 23.848 -22.066 1.00 85.00 418 ASP A CA 1
ATOM 3228 C C . ASP A 1 418 ? 11.877 22.541 -21.256 1.00 85.00 418 ASP A C 1
ATOM 3230 O O . ASP A 1 418 ? 11.532 21.478 -21.773 1.00 85.00 418 ASP A O 1
ATOM 3234 N N . PHE A 1 419 ? 12.090 22.633 -19.938 1.00 87.31 419 PHE A N 1
ATOM 3235 C CA . PHE A 1 419 ? 11.940 21.489 -19.039 1.00 87.31 419 PHE A CA 1
ATOM 3236 C C . PHE A 1 419 ? 10.553 20.849 -19.150 1.00 87.31 419 PHE A C 1
ATOM 3238 O O . PHE A 1 419 ? 10.432 19.627 -19.241 1.00 87.31 419 PHE A O 1
ATOM 3245 N N . LYS A 1 420 ? 9.500 21.673 -19.160 1.00 83.50 420 LYS A N 1
ATOM 3246 C CA . LYS A 1 420 ? 8.118 21.217 -19.296 1.00 83.50 420 LYS A CA 1
ATOM 3247 C C . LYS A 1 420 ? 7.898 20.490 -20.618 1.00 83.50 420 LYS A C 1
ATOM 3249 O O . LYS A 1 420 ? 7.323 19.407 -20.594 1.00 83.50 420 LYS A O 1
ATOM 3254 N N . GLU A 1 421 ? 8.363 21.037 -21.740 1.00 84.06 421 GLU A N 1
ATOM 3255 C CA . GLU A 1 421 ? 8.219 20.410 -23.057 1.00 84.06 421 GLU A CA 1
ATOM 3256 C C . GLU A 1 421 ? 8.930 19.048 -23.114 1.00 84.06 421 GLU A C 1
ATOM 3258 O O . GLU A 1 421 ? 8.352 18.056 -23.570 1.00 84.06 421 GLU A O 1
ATOM 3263 N N . GLN A 1 422 ? 10.162 18.974 -22.602 1.00 85.69 422 GLN A N 1
ATOM 3264 C CA . GLN A 1 422 ? 10.949 17.742 -22.593 1.00 85.69 422 GLN A CA 1
ATOM 3265 C C . GLN A 1 422 ? 10.337 16.681 -21.671 1.00 85.69 422 GLN A C 1
ATOM 3267 O O . GLN A 1 422 ? 10.145 15.536 -22.086 1.00 85.69 422 GLN A O 1
ATOM 3272 N N . ILE A 1 423 ? 9.955 17.055 -20.446 1.00 80.38 423 ILE A N 1
ATOM 3273 C CA . ILE A 1 423 ? 9.318 16.140 -19.490 1.00 80.38 423 ILE A CA 1
ATOM 3274 C C . ILE A 1 423 ? 7.945 15.691 -19.976 1.00 80.38 423 ILE A C 1
ATOM 3276 O O . ILE A 1 423 ? 7.601 14.530 -19.770 1.00 80.38 423 ILE A O 1
ATOM 3280 N N . GLN A 1 424 ? 7.173 16.539 -20.662 1.00 76.00 424 GLN A N 1
ATOM 3281 C CA . GLN A 1 424 ? 5.840 16.186 -21.161 1.00 76.00 424 GLN A CA 1
ATOM 3282 C C . GLN A 1 424 ? 5.863 14.949 -22.076 1.00 76.00 424 GLN A C 1
ATOM 3284 O O . GLN A 1 424 ? 4.953 14.123 -22.006 1.00 76.00 424 GLN A O 1
ATOM 3289 N N . ARG A 1 425 ? 6.938 14.749 -22.854 1.00 71.56 425 ARG A N 1
ATOM 3290 C CA . ARG A 1 425 ? 7.136 13.564 -23.720 1.00 71.56 425 ARG A CA 1
ATOM 3291 C C . ARG A 1 425 ? 7.233 12.254 -22.937 1.00 71.56 425 ARG A C 1
ATOM 3293 O O . ARG A 1 425 ? 6.902 11.186 -23.452 1.00 71.56 425 ARG A O 1
ATOM 3300 N N . PHE A 1 426 ? 7.677 12.337 -21.689 1.00 69.69 426 PHE A N 1
ATOM 3301 C CA . PHE A 1 426 ? 7.798 11.207 -20.772 1.00 69.69 426 PHE A CA 1
ATOM 3302 C C . PHE A 1 426 ? 6.706 11.218 -19.710 1.00 69.69 426 PHE A C 1
ATOM 3304 O O . PHE A 1 426 ? 6.492 10.205 -19.049 1.00 69.69 426 PHE A O 1
ATOM 3311 N N . GLN A 1 427 ? 5.975 12.324 -19.574 1.00 67.12 427 GLN A N 1
ATOM 3312 C CA . GLN A 1 427 ? 4.971 12.514 -18.547 1.00 67.12 427 GLN A CA 1
ATOM 3313 C C . GLN A 1 427 ? 3.880 11.462 -18.659 1.00 67.12 427 GLN A C 1
ATOM 3315 O O . GLN A 1 427 ? 3.521 10.923 -17.638 1.00 67.12 427 GLN A O 1
ATOM 3320 N N . GLU A 1 428 ? 3.410 11.057 -19.837 1.00 59.75 428 GLU A N 1
ATOM 3321 C CA . GLU A 1 428 ? 2.420 9.964 -19.935 1.00 59.75 428 GLU A CA 1
ATOM 3322 C C . GLU A 1 428 ? 2.959 8.598 -19.468 1.00 59.75 428 GLU A C 1
ATOM 3324 O O . GLU A 1 428 ? 2.195 7.745 -19.022 1.00 59.75 428 GLU A O 1
ATOM 3329 N N . LYS A 1 429 ? 4.279 8.385 -19.544 1.00 60.47 429 LYS A N 1
ATOM 3330 C CA . LYS A 1 429 ? 4.946 7.150 -19.096 1.00 60.47 429 LYS A CA 1
ATOM 3331 C C . LYS A 1 429 ? 5.346 7.193 -17.622 1.00 60.47 429 LYS A C 1
ATOM 3333 O O . LYS A 1 429 ? 5.462 6.142 -16.994 1.00 60.47 429 LYS A O 1
ATOM 3338 N N . ILE A 1 430 ? 5.613 8.386 -17.094 1.00 62.22 430 ILE A N 1
ATOM 3339 C CA . ILE A 1 430 ? 5.987 8.653 -15.697 1.00 62.22 430 ILE A CA 1
ATOM 3340 C C . ILE A 1 430 ? 4.726 8.833 -14.839 1.00 62.22 430 ILE A C 1
ATOM 3342 O O . ILE A 1 430 ? 4.634 8.315 -13.733 1.00 62.22 430 ILE A O 1
ATOM 3346 N N . ARG A 1 431 ? 3.721 9.524 -15.373 1.00 60.53 431 ARG A N 1
ATOM 3347 C CA . ARG A 1 431 ? 2.440 9.828 -14.743 1.00 60.53 431 ARG A CA 1
ATOM 3348 C C . ARG A 1 431 ? 1.487 8.675 -15.005 1.00 60.53 431 ARG A C 1
ATOM 3350 O O . ARG A 1 431 ? 0.883 8.575 -16.070 1.00 60.53 431 ARG A O 1
ATOM 3357 N N . SER A 1 432 ? 1.265 7.843 -13.991 1.00 57.16 432 SER A N 1
ATOM 3358 C CA . SER A 1 432 ? -0.006 7.120 -13.953 1.00 57.16 432 SER A CA 1
ATOM 3359 C C . SER A 1 432 ? -1.129 8.163 -13.949 1.00 57.16 432 SER A C 1
ATOM 3361 O O . SER A 1 432 ? -1.027 9.155 -13.224 1.00 57.16 432 SER A O 1
ATOM 3363 N N . ALA A 1 433 ? -2.152 8.008 -14.800 1.00 56.53 433 ALA A N 1
ATOM 3364 C CA . ALA A 1 433 ? -3.288 8.932 -14.829 1.00 56.53 433 ALA A CA 1
ATOM 3365 C C . ALA A 1 433 ? -3.745 9.210 -13.387 1.00 56.53 433 ALA A C 1
ATOM 3367 O O . ALA A 1 433 ? -3.870 8.263 -12.612 1.00 56.53 433 ALA A O 1
ATOM 3368 N N . GLY A 1 434 ? -3.942 10.472 -12.998 1.00 61.94 434 GLY A N 1
ATOM 3369 C CA . GLY A 1 434 ? -4.343 10.793 -11.623 1.00 61.94 434 GLY A CA 1
ATOM 3370 C C . GLY A 1 434 ? -5.586 9.997 -11.200 1.00 61.94 434 GLY A C 1
ATOM 3371 O O . GLY A 1 434 ? -6.406 9.624 -12.044 1.00 61.94 434 GLY A O 1
ATOM 3372 N N . MET A 1 435 ? -5.709 9.684 -9.910 1.00 72.44 435 MET A N 1
ATOM 3373 C CA . MET A 1 435 ? -6.907 9.020 -9.384 1.00 72.44 435 MET A CA 1
ATOM 3374 C C . MET A 1 435 ? -8.059 10.022 -9.305 1.00 72.44 435 MET A C 1
ATOM 3376 O O . MET A 1 435 ? -7.886 11.124 -8.777 1.00 72.44 435 MET A O 1
ATOM 3380 N N . SER A 1 436 ? -9.235 9.654 -9.825 1.00 76.75 436 SER A N 1
ATOM 3381 C CA . SER A 1 436 ? -10.423 10.509 -9.711 1.00 76.75 436 SER A CA 1
ATOM 3382 C C . SER A 1 436 ? -10.841 10.647 -8.241 1.00 76.75 436 SER A C 1
ATOM 3384 O O . SER A 1 436 ? -10.472 9.828 -7.397 1.00 76.75 436 SER A O 1
ATOM 3386 N N . ALA A 1 437 ? -11.600 11.692 -7.901 1.00 78.81 437 ALA A N 1
ATOM 3387 C CA . ALA A 1 437 ? -12.102 11.871 -6.535 1.00 78.81 437 ALA A CA 1
ATOM 3388 C C . ALA A 1 437 ? -12.949 10.668 -6.077 1.00 78.81 437 ALA A C 1
ATOM 3390 O O . ALA A 1 437 ? -12.772 10.169 -4.968 1.00 78.81 437 ALA A O 1
ATOM 3391 N N . GLN A 1 438 ? -13.797 10.144 -6.967 1.00 82.44 438 GLN A N 1
ATOM 3392 C CA . GLN A 1 438 ? -14.582 8.935 -6.715 1.00 82.44 438 GLN A CA 1
ATOM 3393 C C . GLN A 1 438 ? -13.695 7.703 -6.491 1.00 82.44 438 GLN A C 1
ATOM 3395 O O . GLN A 1 438 ? -13.952 6.912 -5.585 1.00 82.44 438 GLN A O 1
ATOM 3400 N N . GLU A 1 439 ? -12.637 7.530 -7.292 1.00 84.06 439 GLU A N 1
ATOM 3401 C CA . GLU A 1 439 ? -11.706 6.416 -7.120 1.00 84.06 439 GLU A CA 1
ATOM 3402 C C . GLU A 1 439 ? -10.978 6.498 -5.774 1.00 84.06 439 GLU A C 1
ATOM 3404 O O . GLU A 1 439 ? -10.911 5.498 -5.059 1.00 84.06 439 GLU A O 1
ATOM 3409 N N . ARG A 1 440 ? -10.501 7.689 -5.388 1.00 85.12 440 ARG A N 1
ATOM 3410 C CA . ARG A 1 440 ? -9.881 7.926 -4.074 1.00 85.12 440 ARG A CA 1
ATOM 3411 C C . ARG A 1 440 ? -10.846 7.626 -2.933 1.00 85.12 440 ARG A C 1
ATOM 3413 O O . ARG A 1 440 ? -10.489 6.891 -2.019 1.00 85.12 440 ARG A O 1
ATOM 3420 N N . GLN A 1 441 ? -12.087 8.103 -3.016 1.00 87.62 441 GLN A N 1
ATOM 3421 C CA . GLN A 1 441 ? -13.121 7.823 -2.017 1.00 87.62 441 GLN A CA 1
ATOM 3422 C C . GLN A 1 441 ? -13.416 6.319 -1.911 1.00 87.62 441 GLN A C 1
ATOM 3424 O O . GLN A 1 441 ? -13.531 5.777 -0.809 1.00 87.62 441 GLN A O 1
ATOM 3429 N N . ARG A 1 442 ? -13.486 5.612 -3.047 1.00 89.38 442 ARG A N 1
ATOM 3430 C CA . ARG A 1 442 ? -13.639 4.151 -3.081 1.00 89.38 442 ARG A CA 1
ATOM 3431 C C . ARG A 1 442 ? -12.452 3.451 -2.416 1.00 89.38 442 ARG A C 1
ATOM 3433 O O . ARG A 1 442 ? -12.668 2.548 -1.609 1.00 89.38 442 ARG A O 1
ATOM 3440 N N . GLN A 1 443 ? -11.223 3.858 -2.733 1.00 91.31 443 GLN A N 1
ATOM 3441 C CA . GLN A 1 443 ? -10.018 3.289 -2.129 1.00 91.31 443 GLN A CA 1
ATOM 3442 C C . GLN A 1 443 ? -9.948 3.556 -0.623 1.00 91.31 443 GLN A C 1
ATOM 3444 O O . GLN A 1 443 ? -9.624 2.633 0.122 1.00 91.31 443 GLN A O 1
ATOM 3449 N N . ALA A 1 444 ? -10.308 4.757 -0.165 1.00 93.06 444 ALA A N 1
ATOM 3450 C CA . ALA A 1 444 ? -10.357 5.111 1.252 1.00 93.06 444 ALA A CA 1
ATOM 3451 C C . ALA A 1 444 ? -11.340 4.219 2.024 1.00 93.06 444 ALA A C 1
ATOM 3453 O O . ALA A 1 444 ? -10.980 3.644 3.049 1.00 93.06 444 ALA A O 1
ATOM 3454 N N . ARG A 1 445 ? -12.559 4.026 1.495 1.00 94.50 445 ARG A N 1
ATOM 3455 C CA . ARG A 1 445 ? -13.571 3.139 2.098 1.00 94.50 445 ARG A CA 1
ATOM 3456 C C . ARG A 1 445 ? -13.075 1.699 2.208 1.00 94.50 445 ARG A C 1
ATOM 3458 O O . ARG A 1 445 ? -13.109 1.111 3.284 1.00 94.50 445 ARG A O 1
ATOM 3465 N N . LEU A 1 446 ? -12.571 1.139 1.110 1.00 94.94 446 LEU A N 1
ATOM 3466 C CA . LEU A 1 446 ? -12.061 -0.234 1.095 1.00 94.94 446 LEU A CA 1
ATOM 3467 C C . LEU A 1 446 ? -10.806 -0.399 1.967 1.00 94.94 446 LEU A C 1
ATOM 3469 O O . LEU A 1 446 ? -10.658 -1.421 2.635 1.00 94.94 446 LEU A O 1
ATOM 3473 N N . ALA A 1 447 ? -9.927 0.606 2.016 1.00 96.88 447 ALA A N 1
ATOM 3474 C CA . ALA A 1 447 ? -8.763 0.602 2.896 1.00 96.88 447 ALA A CA 1
ATOM 3475 C C . ALA A 1 447 ? -9.168 0.604 4.367 1.00 96.88 447 ALA A C 1
ATOM 3477 O O . ALA A 1 447 ? -8.588 -0.151 5.139 1.00 96.88 447 ALA A O 1
ATOM 3478 N N . ALA A 1 448 ? -10.176 1.394 4.746 1.00 97.44 448 ALA A N 1
ATOM 3479 C CA . ALA A 1 448 ? -10.662 1.444 6.119 1.00 97.44 448 ALA A CA 1
ATOM 3480 C C . ALA A 1 448 ? -11.172 0.066 6.566 1.00 97.44 448 ALA A C 1
ATOM 3482 O O . ALA A 1 448 ? -10.728 -0.440 7.597 1.00 97.44 448 ALA A O 1
ATOM 3483 N N . ILE A 1 449 ? -12.001 -0.585 5.739 1.00 96.94 449 ILE A N 1
ATOM 3484 C CA . ILE A 1 449 ? -12.480 -1.961 5.967 1.00 96.94 449 ILE A CA 1
ATOM 3485 C C . ILE A 1 449 ? -11.298 -2.927 6.118 1.00 96.94 449 ILE A C 1
ATOM 3487 O O . ILE A 1 449 ? -11.218 -3.692 7.075 1.00 96.94 449 ILE A O 1
ATOM 3491 N N . THR A 1 450 ? -10.333 -2.854 5.203 1.00 97.06 450 THR A N 1
ATOM 3492 C CA . THR A 1 450 ? -9.171 -3.756 5.194 1.00 97.06 450 THR A CA 1
ATOM 3493 C C . THR A 1 450 ? -8.300 -3.570 6.441 1.00 97.06 450 THR A C 1
ATOM 3495 O O . THR A 1 450 ? -7.853 -4.541 7.047 1.00 97.06 450 THR A O 1
ATOM 3498 N N . LEU A 1 451 ? -8.068 -2.329 6.872 1.00 97.25 451 LEU A N 1
ATOM 3499 C CA . LEU A 1 451 ? -7.305 -2.026 8.085 1.00 97.25 451 LEU A CA 1
ATOM 3500 C C . LEU A 1 451 ? -8.054 -2.453 9.354 1.00 97.25 451 LEU A C 1
ATOM 3502 O O . LEU A 1 451 ? -7.421 -2.912 10.306 1.00 97.25 451 LEU A O 1
ATOM 3506 N N . ALA A 1 452 ? -9.387 -2.373 9.364 1.00 96.38 452 ALA A N 1
ATOM 3507 C CA . ALA A 1 452 ? -10.216 -2.908 10.441 1.00 96.38 452 ALA A CA 1
ATOM 3508 C C . ALA A 1 452 ? -10.087 -4.439 10.563 1.00 96.38 452 ALA A C 1
ATOM 3510 O O . ALA A 1 452 ? -9.927 -4.964 11.672 1.00 96.38 452 ALA A O 1
ATOM 3511 N N . GLU A 1 453 ? -10.096 -5.158 9.436 1.00 94.69 453 GLU A N 1
ATOM 3512 C CA . GLU A 1 453 ? -9.854 -6.608 9.384 1.00 94.69 453 GLU A CA 1
ATOM 3513 C C . GLU A 1 453 ? -8.441 -6.968 9.864 1.00 94.69 453 GLU A C 1
ATOM 3515 O O . GLU A 1 453 ? -8.259 -7.914 10.637 1.00 94.69 453 GLU A O 1
ATOM 3520 N N . VAL A 1 454 ? -7.434 -6.190 9.453 1.00 94.12 454 VAL A N 1
ATOM 3521 C CA . VAL A 1 454 ? -6.050 -6.359 9.914 1.00 94.12 454 VAL A CA 1
ATOM 3522 C C . VAL A 1 454 ? -5.950 -6.176 11.428 1.00 94.12 454 VAL A C 1
ATOM 3524 O O . VAL A 1 454 ? -5.372 -7.032 12.101 1.00 94.12 454 VAL A O 1
ATOM 3527 N N . GLY A 1 455 ? -6.535 -5.100 11.963 1.00 89.69 455 GLY A N 1
ATOM 3528 C CA . GLY A 1 455 ? -6.479 -4.770 13.385 1.00 89.69 455 GLY A CA 1
ATOM 3529 C C . GLY A 1 455 ? -7.152 -5.826 14.259 1.00 89.69 455 GLY A C 1
ATOM 3530 O O . GLY A 1 455 ? -6.579 -6.272 15.245 1.00 89.69 455 GLY A O 1
ATOM 3531 N N . THR A 1 456 ? -8.336 -6.298 13.876 1.00 87.12 456 THR A N 1
ATOM 3532 C CA . THR A 1 456 ? -9.117 -7.254 14.688 1.00 87.12 456 THR A CA 1
ATOM 3533 C C . THR A 1 456 ? -8.731 -8.720 14.477 1.00 87.12 456 THR A C 1
ATOM 3535 O O . THR A 1 456 ? -9.105 -9.589 15.269 1.00 87.12 456 THR A O 1
ATOM 3538 N N . GLY A 1 457 ? -7.982 -9.020 13.414 1.00 82.00 457 GLY A N 1
ATOM 3539 C CA . GLY A 1 457 ? -7.659 -10.376 12.997 1.00 82.00 457 GLY A CA 1
ATOM 3540 C C . GLY A 1 457 ? -6.294 -10.899 13.451 1.00 82.00 457 GLY A C 1
ATOM 3541 O O . GLY A 1 457 ? -5.483 -10.243 14.107 1.00 82.00 457 GLY A O 1
ATOM 3542 N N . LYS A 1 458 ? -5.991 -12.125 13.002 1.00 84.69 458 LYS A N 1
ATOM 3543 C CA . LYS A 1 458 ? -4.661 -12.755 13.144 1.00 84.69 458 LYS A CA 1
ATOM 3544 C C . LYS A 1 458 ? -3.570 -12.019 12.352 1.00 84.69 458 LYS A C 1
ATOM 3546 O O . LYS A 1 458 ? -2.384 -12.238 12.598 1.00 84.69 458 LYS A O 1
ATOM 3551 N N . LEU A 1 459 ? -3.987 -11.170 11.414 1.00 89.44 459 LEU A N 1
ATOM 3552 C CA . LEU A 1 459 ? -3.134 -10.400 10.522 1.00 89.44 459 LEU A CA 1
ATOM 3553 C C . LEU A 1 459 ? -2.397 -9.251 11.213 1.00 89.44 459 LEU A C 1
ATOM 3555 O O . LEU A 1 459 ? -1.330 -8.881 10.736 1.00 89.44 459 LEU A O 1
ATOM 3559 N N . SER A 1 460 ? -2.873 -8.775 12.365 1.00 87.62 460 SER A N 1
ATOM 3560 C CA . SER A 1 460 ? -2.199 -7.763 13.199 1.00 87.62 460 SER A CA 1
ATOM 3561 C C . SER A 1 460 ? -0.720 -8.076 13.474 1.00 87.62 460 SER A C 1
ATOM 3563 O O . SER A 1 460 ? 0.122 -7.184 13.517 1.00 87.62 460 SER A O 1
ATOM 3565 N N . LYS A 1 461 ? -0.353 -9.361 13.588 1.00 89.38 461 LYS A N 1
ATOM 3566 C CA . LYS A 1 461 ? 1.048 -9.784 13.781 1.00 89.38 461 LYS A CA 1
ATOM 3567 C C . LYS A 1 461 ? 1.911 -9.637 12.530 1.00 89.38 461 LYS A C 1
ATOM 3569 O O . LYS A 1 461 ? 3.130 -9.504 12.643 1.00 89.38 461 LYS A O 1
ATOM 3574 N N . VAL A 1 462 ? 1.308 -9.735 11.350 1.00 92.38 462 VAL A N 1
ATOM 3575 C CA . VAL A 1 462 ? 1.992 -9.624 10.054 1.00 92.38 462 VAL A CA 1
ATOM 3576 C C . VAL A 1 462 ? 2.054 -8.164 9.611 1.00 92.38 462 VAL A C 1
ATOM 3578 O O . VAL A 1 462 ? 3.086 -7.718 9.105 1.00 92.38 462 VAL A O 1
ATOM 3581 N N . PHE A 1 463 ? 0.979 -7.431 9.883 1.00 94.50 463 PHE A N 1
ATOM 3582 C CA . PHE A 1 463 ? 0.726 -6.059 9.475 1.00 94.50 463 PHE A CA 1
ATOM 3583 C C . PHE A 1 463 ? 0.491 -5.187 10.721 1.00 94.50 463 PHE A C 1
ATOM 3585 O O . PHE A 1 463 ? -0.660 -4.939 11.084 1.00 94.50 463 PHE A O 1
ATOM 3592 N N . PRO A 1 464 ? 1.566 -4.770 11.416 1.00 92.00 464 PRO A N 1
ATOM 3593 C CA . PRO A 1 464 ? 1.446 -3.882 12.569 1.00 92.00 464 PRO A CA 1
ATOM 3594 C C . PRO A 1 464 ? 0.855 -2.534 12.138 1.00 92.00 464 PRO A C 1
ATOM 3596 O O . PRO A 1 464 ? 1.300 -1.959 11.143 1.00 92.00 464 PRO A O 1
ATOM 3599 N N . LEU A 1 465 ? -0.143 -2.046 12.876 1.00 94.94 465 LEU A N 1
ATOM 3600 C CA . LEU A 1 465 ? -0.815 -0.770 12.598 1.00 94.94 465 LEU A CA 1
ATOM 3601 C C . LEU A 1 465 ? -0.144 0.417 13.302 1.00 94.94 465 LEU A C 1
ATOM 3603 O O . LEU A 1 465 ? -0.399 1.561 12.942 1.00 94.94 465 LEU A O 1
ATOM 3607 N N . GLU A 1 466 ? 0.716 0.155 14.286 1.00 93.94 466 GLU A N 1
ATOM 3608 C CA . GLU A 1 466 ? 1.365 1.162 15.128 1.00 93.94 466 GLU A CA 1
ATOM 3609 C C . GLU A 1 466 ? 2.114 2.248 14.334 1.00 93.94 466 GLU A C 1
ATOM 3611 O O . GLU A 1 466 ? 1.971 3.417 14.689 1.00 93.94 466 GLU A O 1
ATOM 3616 N N . PRO A 1 467 ? 2.862 1.936 13.252 1.00 92.44 467 PRO A N 1
ATOM 3617 C CA . PRO A 1 467 ? 3.541 2.970 12.465 1.00 92.44 467 PRO A CA 1
ATOM 3618 C C . PRO A 1 467 ? 2.587 3.972 11.800 1.00 92.44 467 PRO A C 1
ATOM 3620 O O . PRO A 1 467 ? 2.979 5.102 11.530 1.00 92.44 467 PRO A O 1
ATOM 3623 N N . GLU A 1 468 ? 1.332 3.580 11.565 1.00 94.88 468 GLU A N 1
ATOM 3624 C CA . GLU A 1 468 ? 0.341 4.361 10.818 1.00 94.88 468 GLU A CA 1
ATOM 3625 C C . GLU A 1 468 ? -0.710 5.024 11.726 1.00 94.88 468 GLU A C 1
ATOM 3627 O O . GLU A 1 468 ? -1.776 5.444 11.267 1.00 94.88 468 GLU A O 1
ATOM 3632 N N . GLU A 1 469 ? -0.416 5.148 13.024 1.00 95.69 469 GLU A N 1
ATOM 3633 C CA . GLU A 1 469 ? -1.300 5.781 14.009 1.00 95.69 469 GLU A CA 1
ATOM 3634 C C . GLU A 1 469 ? -1.722 7.197 13.588 1.00 95.69 469 GLU A C 1
ATOM 3636 O O . GLU A 1 469 ? -2.902 7.539 13.671 1.00 95.69 469 GLU A O 1
ATOM 3641 N N . ALA A 1 470 ? -0.784 8.011 13.093 1.00 93.88 470 ALA A N 1
ATOM 3642 C CA . ALA A 1 470 ? -1.065 9.380 12.661 1.00 93.88 470 ALA A CA 1
ATOM 3643 C C . ALA A 1 470 ? -2.085 9.423 11.509 1.00 93.88 470 ALA A C 1
ATOM 3645 O O . ALA A 1 470 ? -3.043 10.198 11.555 1.00 93.88 470 ALA A O 1
ATOM 3646 N N . SER A 1 471 ? -1.924 8.541 10.520 1.00 93.62 471 SER A N 1
ATOM 3647 C CA . SER A 1 471 ? -2.828 8.407 9.375 1.00 93.62 471 SER A CA 1
ATOM 3648 C C . SER A 1 471 ? -4.239 7.995 9.817 1.00 93.62 471 SER A C 1
ATOM 3650 O O . SER A 1 471 ? -5.228 8.552 9.343 1.00 93.62 471 SER A O 1
ATOM 3652 N N . LEU A 1 472 ? -4.350 7.065 10.774 1.00 96.69 472 LEU A N 1
ATOM 3653 C CA . LEU A 1 472 ? -5.633 6.638 11.348 1.00 96.69 472 LEU A CA 1
ATOM 3654 C C . LEU A 1 472 ? -6.308 7.754 12.161 1.00 96.69 472 LEU A C 1
ATOM 3656 O O . LEU A 1 472 ? -7.510 7.987 12.017 1.00 96.69 472 LEU A O 1
ATOM 3660 N N . LEU A 1 473 ? -5.541 8.485 12.977 1.00 97.19 473 LEU A N 1
ATOM 3661 C CA . LEU A 1 473 ? -6.039 9.641 13.726 1.00 97.19 473 LEU A CA 1
ATOM 3662 C C . LEU A 1 473 ? -6.564 10.728 12.784 1.00 97.19 473 LEU A C 1
ATOM 3664 O O . LEU A 1 473 ? -7.656 11.255 13.007 1.00 97.19 473 LEU A O 1
ATOM 3668 N N . GLN A 1 474 ? -5.843 11.030 11.703 1.00 94.75 474 GLN A N 1
ATOM 3669 C CA . GLN A 1 474 ? -6.304 11.976 10.691 1.00 94.75 474 GLN A CA 1
ATOM 3670 C C . GLN A 1 474 ? -7.586 11.481 10.010 1.00 94.75 474 GLN A C 1
ATOM 3672 O O . GLN A 1 474 ? -8.583 12.206 9.992 1.00 94.75 474 GLN A O 1
ATOM 3677 N N . ALA A 1 475 ? -7.608 10.226 9.553 1.00 95.62 475 ALA A N 1
ATOM 3678 C CA . ALA A 1 475 ? -8.764 9.610 8.901 1.00 95.62 475 ALA A CA 1
ATOM 3679 C C . ALA A 1 475 ? -10.023 9.575 9.785 1.00 95.62 475 ALA A C 1
ATOM 3681 O O . ALA A 1 475 ? -11.139 9.606 9.268 1.00 95.62 475 ALA A O 1
ATOM 3682 N N . SER A 1 476 ? -9.874 9.586 11.115 1.00 96.75 476 SER A N 1
ATOM 3683 C CA . SER A 1 476 ? -10.998 9.624 12.063 1.00 96.75 476 SER A CA 1
ATOM 3684 C C . SER A 1 476 ? -11.828 10.922 12.022 1.00 96.75 476 SER A C 1
ATOM 3686 O O . SER A 1 476 ? -12.798 11.062 12.765 1.00 96.75 476 SER A O 1
ATOM 3688 N N . HIS A 1 477 ? -11.453 11.903 11.198 1.00 94.50 477 HIS A N 1
ATOM 3689 C CA . HIS A 1 477 ? -12.272 13.086 10.909 1.00 94.50 477 HIS A CA 1
ATOM 3690 C C . HIS A 1 477 ? -13.278 12.845 9.774 1.00 94.50 477 HIS A C 1
ATOM 3692 O O . HIS A 1 477 ? -14.244 13.594 9.644 1.00 94.50 477 HIS A O 1
ATOM 3698 N N . ASN A 1 478 ? -13.086 11.797 8.968 1.00 94.00 478 ASN A N 1
ATOM 3699 C CA . ASN A 1 478 ? -13.978 11.455 7.870 1.00 94.00 478 ASN A CA 1
ATOM 3700 C C . ASN A 1 478 ? -15.119 10.550 8.361 1.00 94.00 478 ASN A C 1
ATOM 3702 O O . ASN A 1 478 ? -14.937 9.350 8.575 1.00 94.00 478 ASN A O 1
ATOM 3706 N N . LEU A 1 479 ? -16.315 11.131 8.501 1.00 94.25 479 LEU A N 1
ATOM 3707 C CA . LEU A 1 479 ? -17.505 10.433 8.996 1.00 94.25 479 LEU A CA 1
ATOM 3708 C C . LEU A 1 479 ? -17.941 9.255 8.111 1.00 94.25 479 LEU A C 1
ATOM 3710 O O . LEU A 1 479 ? -18.542 8.318 8.630 1.00 94.25 479 LEU A O 1
ATOM 3714 N N . GLU A 1 480 ? -17.626 9.258 6.811 1.00 93.06 480 GLU A N 1
ATOM 3715 C CA . GLU A 1 480 ? -18.041 8.181 5.901 1.00 93.06 480 GLU A CA 1
ATOM 3716 C C . GLU A 1 480 ? -17.324 6.853 6.161 1.00 93.06 480 GLU A C 1
ATOM 3718 O O . GLU A 1 480 ? -17.882 5.792 5.891 1.00 93.06 480 GLU A O 1
ATOM 3723 N N . ILE A 1 481 ? -16.089 6.909 6.665 1.00 96.25 481 ILE A N 1
ATOM 3724 C CA . ILE A 1 481 ? -15.247 5.733 6.943 1.00 96.25 481 ILE A CA 1
ATOM 3725 C C . ILE A 1 481 ? -15.000 5.531 8.440 1.00 96.25 481 ILE A C 1
ATOM 3727 O O . ILE A 1 481 ? -14.299 4.600 8.841 1.00 96.25 481 ILE A O 1
ATOM 3731 N N . LEU A 1 482 ? -15.576 6.396 9.282 1.00 97.50 482 LEU A N 1
ATOM 3732 C CA . LEU A 1 482 ? -15.273 6.458 10.708 1.00 97.50 482 LEU A CA 1
ATOM 3733 C C . LEU A 1 482 ? -15.521 5.124 11.420 1.00 97.50 482 LEU A C 1
ATOM 3735 O O . LEU A 1 482 ? -14.737 4.736 12.279 1.00 97.50 482 LEU A O 1
ATOM 3739 N N . TYR A 1 483 ? -16.571 4.391 11.046 1.00 97.56 483 TYR A N 1
ATOM 3740 C CA . TYR A 1 483 ? -16.890 3.098 11.657 1.00 97.56 483 TYR A CA 1
ATOM 3741 C C . TYR A 1 483 ? -15.727 2.095 11.577 1.00 97.56 483 TYR A C 1
ATOM 3743 O O . TYR A 1 483 ? -15.409 1.423 12.567 1.00 97.56 483 TYR A O 1
ATOM 3751 N N . ASP A 1 484 ? -15.093 1.991 10.411 1.00 97.94 484 ASP A N 1
ATOM 3752 C CA . ASP A 1 484 ? -13.994 1.059 10.166 1.00 97.94 484 ASP A CA 1
ATOM 3753 C C . ASP A 1 484 ? -12.679 1.605 10.731 1.00 97.94 484 ASP A C 1
ATOM 3755 O O . ASP A 1 484 ? -11.934 0.867 11.376 1.00 97.94 484 ASP A O 1
ATOM 3759 N N . VAL A 1 485 ? -12.446 2.918 10.625 1.00 97.81 485 VAL A N 1
ATOM 3760 C CA . VAL A 1 485 ? -11.282 3.578 11.243 1.00 97.81 485 VAL A CA 1
ATOM 3761 C C . VAL A 1 485 ? -11.269 3.381 12.764 1.00 97.81 485 VAL A C 1
ATOM 3763 O O . VAL A 1 485 ? -10.233 3.017 13.317 1.00 97.81 485 VAL A O 1
ATOM 3766 N N . LEU A 1 486 ? -12.413 3.517 13.448 1.00 97.81 486 LEU A N 1
ATOM 3767 C CA . LEU A 1 486 ? -12.528 3.232 14.888 1.00 97.81 486 LEU A CA 1
ATOM 3768 C C . LEU A 1 486 ? -12.172 1.776 15.217 1.00 97.81 486 LEU A C 1
ATOM 3770 O O . LEU A 1 486 ? -11.524 1.504 16.228 1.00 97.81 486 LEU A O 1
ATOM 3774 N N . THR A 1 487 ? -12.560 0.846 14.344 1.00 97.25 487 THR A N 1
ATOM 3775 C CA . THR A 1 487 ? -12.245 -0.581 14.496 1.00 97.25 487 THR A CA 1
ATOM 3776 C C . THR A 1 487 ? -10.746 -0.826 14.364 1.00 97.25 487 THR A C 1
ATOM 3778 O O . THR A 1 487 ? -10.166 -1.520 15.197 1.00 97.25 487 THR A O 1
ATOM 3781 N N . ALA A 1 488 ? -10.103 -0.224 13.361 1.00 96.69 488 ALA A N 1
ATOM 3782 C CA . ALA A 1 488 ? -8.658 -0.308 13.166 1.00 96.69 488 ALA A CA 1
ATOM 3783 C C . ALA A 1 488 ? -7.889 0.318 14.344 1.00 96.69 488 ALA A C 1
ATOM 3785 O O . ALA A 1 488 ? -6.938 -0.272 14.849 1.00 96.69 488 ALA A O 1
ATOM 3786 N N . MET A 1 489 ? -8.343 1.471 14.847 1.00 96.31 489 MET A N 1
ATOM 3787 C CA . MET A 1 489 ? -7.749 2.142 16.009 1.00 96.31 489 MET A CA 1
ATOM 3788 C C . MET A 1 489 ? -7.898 1.343 17.308 1.00 96.31 489 MET A C 1
ATOM 3790 O O . MET A 1 489 ? -7.107 1.540 18.226 1.00 96.31 489 MET A O 1
ATOM 3794 N N . SER A 1 490 ? -8.871 0.430 17.409 1.00 94.00 490 SER A N 1
ATOM 3795 C CA . SER A 1 490 ? -9.161 -0.301 18.651 1.00 94.00 490 SER A CA 1
ATOM 3796 C C . SER A 1 490 ? -7.966 -1.086 19.208 1.00 94.00 490 SER A C 1
ATOM 3798 O O . SER A 1 490 ? -7.860 -1.230 20.425 1.00 94.00 490 SER A O 1
ATOM 3800 N N . VAL A 1 491 ? -7.025 -1.503 18.354 1.00 93.19 491 VAL A N 1
ATOM 3801 C CA . VAL A 1 491 ? -5.811 -2.238 18.753 1.00 93.19 491 VAL A CA 1
ATOM 3802 C C . VAL A 1 491 ? -4.601 -1.357 19.062 1.00 93.19 491 VAL A C 1
ATOM 3804 O O . VAL A 1 491 ? -3.535 -1.882 19.372 1.00 93.19 491 VAL A O 1
ATOM 3807 N N . LEU A 1 492 ? -4.757 -0.032 19.014 1.00 94.69 492 LEU A N 1
ATOM 3808 C CA . LEU A 1 492 ? -3.703 0.946 19.280 1.00 94.69 492 LEU A CA 1
ATOM 3809 C C . LEU A 1 492 ? -3.948 1.646 20.625 1.00 94.69 492 LEU A C 1
ATOM 3811 O O . LEU A 1 492 ? -4.561 2.710 20.659 1.00 94.69 492 LEU A O 1
ATOM 3815 N N . PRO A 1 493 ? -3.493 1.090 21.763 1.00 94.06 493 PRO A N 1
ATOM 3816 C CA . PRO A 1 493 ? -3.776 1.652 23.080 1.00 94.06 493 PRO A CA 1
ATOM 3817 C C . PRO A 1 493 ? -2.845 2.825 23.443 1.00 94.06 493 PRO A C 1
ATOM 3819 O O . PRO A 1 493 ? -2.237 2.863 24.521 1.00 94.06 493 PRO A O 1
ATOM 3822 N N . THR A 1 494 ? -2.673 3.787 22.543 1.00 96.00 494 THR A N 1
ATOM 3823 C CA . THR A 1 494 ? -1.837 4.968 22.783 1.00 96.00 494 THR A CA 1
ATOM 3824 C C . THR A 1 494 ? -2.648 6.088 23.439 1.00 96.00 494 THR A C 1
ATOM 3826 O O . THR A 1 494 ? -3.877 6.115 23.330 1.00 96.00 494 THR A O 1
ATOM 3829 N N . PRO A 1 495 ? -1.997 7.037 24.141 1.00 96.69 495 PRO A N 1
ATOM 3830 C CA . PRO A 1 495 ? -2.698 8.197 24.683 1.00 96.69 495 PRO A CA 1
ATOM 3831 C C . PRO A 1 495 ? -3.455 8.987 23.607 1.00 96.69 495 PRO A C 1
ATOM 3833 O O . PRO A 1 495 ? -4.586 9.398 23.847 1.00 96.69 495 PRO A O 1
ATOM 3836 N N . ALA A 1 496 ? -2.872 9.185 22.420 1.00 97.31 496 ALA A N 1
ATOM 3837 C CA . ALA A 1 496 ? -3.517 9.954 21.355 1.00 97.31 496 ALA A CA 1
ATOM 3838 C C . ALA A 1 496 ? -4.791 9.260 20.846 1.00 97.31 496 ALA A C 1
ATOM 3840 O O . ALA A 1 496 ? -5.835 9.903 20.739 1.00 97.31 496 ALA A O 1
ATOM 3841 N N . VAL A 1 497 ? -4.744 7.940 20.639 1.00 97.75 497 VAL A N 1
ATOM 3842 C CA . VAL A 1 497 ? -5.914 7.148 20.241 1.00 97.75 497 VAL A CA 1
ATOM 3843 C C . VAL A 1 497 ? -6.986 7.132 21.331 1.00 97.75 497 VAL A C 1
ATOM 3845 O O . VAL A 1 497 ? -8.145 7.408 21.026 1.00 97.75 497 VAL A O 1
ATOM 3848 N N . GLN A 1 498 ? -6.632 6.896 22.601 1.00 97.69 498 GLN A N 1
ATOM 3849 C CA . GLN A 1 498 ? -7.614 6.912 23.694 1.00 97.69 498 GLN A CA 1
ATOM 3850 C C . GLN A 1 498 ? -8.319 8.269 23.813 1.00 97.69 498 GLN A C 1
ATOM 3852 O O . GLN A 1 498 ? -9.544 8.320 23.926 1.00 97.69 498 GLN A O 1
ATOM 3857 N N . ASN A 1 499 ? -7.566 9.372 23.753 1.00 97.75 499 ASN A N 1
ATOM 3858 C CA . ASN A 1 499 ? -8.154 10.710 23.813 1.00 97.75 499 ASN A CA 1
ATOM 3859 C C . ASN A 1 499 ? -9.039 10.986 22.593 1.00 97.75 499 ASN A C 1
ATOM 3861 O O . ASN A 1 499 ? -10.135 11.515 22.758 1.00 97.75 499 ASN A O 1
ATOM 3865 N N . ARG A 1 500 ? -8.644 10.542 21.394 1.00 97.94 500 ARG A N 1
ATOM 3866 C CA . ARG A 1 500 ? -9.488 10.676 20.203 1.00 97.94 500 ARG A CA 1
ATOM 3867 C C . ARG A 1 500 ? -10.793 9.880 20.304 1.00 97.94 500 ARG A C 1
ATOM 3869 O O . ARG A 1 500 ? -11.853 10.389 19.944 1.00 97.94 500 ARG A O 1
ATOM 3876 N N . LEU A 1 501 ? -10.750 8.652 20.823 1.00 98.31 501 LEU A N 1
ATOM 3877 C CA . LEU A 1 501 ? -11.957 7.857 21.076 1.00 98.31 501 LEU A CA 1
ATOM 3878 C C . LEU A 1 501 ? -12.872 8.542 22.104 1.00 98.31 501 LEU A C 1
ATOM 3880 O O . LEU A 1 501 ? -14.090 8.563 21.922 1.00 98.31 501 LEU A O 1
ATOM 3884 N N . ALA A 1 502 ? -12.299 9.151 23.147 1.00 98.06 502 ALA A N 1
ATOM 3885 C CA . ALA A 1 502 ? -13.053 9.925 24.130 1.00 98.06 502 ALA A CA 1
ATOM 3886 C C . ALA A 1 502 ? -13.711 11.166 23.505 1.00 98.06 502 ALA A C 1
ATOM 3888 O O . ALA A 1 502 ? -14.901 11.387 23.719 1.00 98.06 502 ALA A O 1
ATOM 3889 N N . GLU A 1 503 ? -12.977 11.934 22.692 1.00 97.94 503 GLU A N 1
ATOM 3890 C CA . GLU A 1 503 ? -13.503 13.089 21.947 1.00 97.94 503 GLU A CA 1
ATOM 3891 C C . GLU A 1 503 ? -14.704 12.710 21.076 1.00 97.94 503 GLU A C 1
ATOM 3893 O O . GLU A 1 503 ? -15.731 13.386 21.105 1.00 97.94 503 GLU A O 1
ATOM 3898 N N . ILE A 1 504 ? -14.597 11.607 20.330 1.00 98.19 504 ILE A N 1
ATOM 3899 C CA . ILE A 1 504 ? -15.681 11.110 19.476 1.00 98.19 504 ILE A CA 1
ATOM 3900 C C . ILE A 1 504 ? -16.883 10.692 20.324 1.00 98.19 504 ILE A C 1
ATOM 3902 O O . ILE A 1 504 ? -18.011 11.039 19.992 1.00 98.19 504 ILE A O 1
ATOM 3906 N N . SER A 1 505 ? -16.651 10.007 21.445 1.00 98.12 505 SER A N 1
ATOM 3907 C CA . SER A 1 505 ? -17.711 9.557 22.356 1.00 98.12 505 SER A CA 1
ATOM 3908 C C . SER A 1 505 ? -18.533 10.726 22.918 1.00 98.12 505 SER A C 1
ATOM 3910 O O . SER A 1 505 ? -19.754 10.614 23.061 1.00 98.12 505 SER A O 1
ATOM 3912 N N . VAL A 1 506 ? -17.897 11.873 23.188 1.00 97.62 506 VAL A N 1
ATOM 3913 C CA . VAL A 1 506 ? -18.572 13.058 23.749 1.00 97.62 506 VAL A CA 1
ATOM 3914 C C . VAL A 1 506 ? -19.161 14.019 22.722 1.00 97.62 506 VAL A C 1
ATOM 3916 O O . VAL A 1 506 ? -19.943 14.889 23.092 1.00 97.62 506 VAL A O 1
ATOM 3919 N N . ASN A 1 507 ? -18.837 13.866 21.440 1.00 96.62 507 ASN A N 1
ATOM 3920 C CA . ASN A 1 507 ? -19.289 14.786 20.404 1.00 96.62 507 ASN A CA 1
ATOM 3921 C C . ASN A 1 507 ? -20.733 14.493 19.964 1.00 96.62 507 ASN A C 1
ATOM 3923 O O . ASN A 1 507 ? -20.986 13.541 19.230 1.00 96.62 507 ASN A O 1
ATOM 3927 N N . GLU A 1 508 ? -21.676 15.347 20.362 1.00 95.38 508 GLU A N 1
ATOM 3928 C CA . GLU A 1 508 ? -23.101 15.229 20.013 1.00 95.38 508 GLU A CA 1
ATOM 3929 C C . GLU A 1 508 ? -23.404 15.367 18.514 1.00 95.38 508 GLU A C 1
ATOM 3931 O O . GLU A 1 508 ? -24.444 14.896 18.062 1.00 95.38 508 GLU A O 1
ATOM 3936 N N . GLY A 1 509 ? -22.495 15.956 17.730 1.00 95.44 509 GLY A N 1
ATOM 3937 C CA . GLY A 1 509 ? -22.618 16.036 16.273 1.00 95.44 509 GLY A CA 1
ATOM 3938 C C . GLY A 1 509 ? -22.326 14.718 15.546 1.00 95.44 509 GLY A C 1
ATOM 3939 O O . GLY A 1 509 ? -22.534 14.635 14.338 1.00 95.44 509 GLY A O 1
ATOM 3940 N N . ILE A 1 510 ? -21.836 13.693 16.252 1.00 97.38 510 ILE A N 1
ATOM 3941 C CA . ILE A 1 510 ? -21.563 12.363 15.699 1.00 97.38 510 ILE A CA 1
ATOM 3942 C C . ILE A 1 510 ? -22.739 11.428 16.011 1.00 97.38 510 ILE A C 1
ATOM 3944 O O . ILE A 1 510 ? -23.293 11.448 17.110 1.00 97.38 510 ILE A O 1
ATOM 3948 N N . ALA A 1 511 ? -23.104 10.578 15.046 1.00 97.38 511 ALA A N 1
ATOM 3949 C CA . ALA A 1 511 ? -24.172 9.591 15.201 1.00 97.38 511 ALA A CA 1
ATOM 3950 C C . ALA A 1 511 ? -23.960 8.705 16.444 1.00 97.38 511 ALA A C 1
ATOM 3952 O O . ALA A 1 511 ? -22.839 8.267 16.729 1.00 97.38 511 ALA A O 1
ATOM 3953 N N . VAL A 1 512 ? -25.041 8.433 17.181 1.00 97.50 512 VAL A N 1
ATOM 3954 C CA . VAL A 1 512 ? -24.993 7.746 18.483 1.00 97.50 512 VAL A CA 1
ATOM 3955 C C . VAL A 1 512 ? -24.356 6.359 18.392 1.00 97.50 512 VAL A C 1
ATOM 3957 O O . VAL A 1 512 ? -23.631 5.947 19.297 1.00 97.50 512 VAL A O 1
ATOM 3960 N N . GLU A 1 513 ? -24.522 5.671 17.264 1.00 97.44 513 GLU A N 1
ATOM 3961 C CA . GLU A 1 513 ? -23.920 4.368 16.990 1.00 97.44 513 GLU A CA 1
ATOM 3962 C C . GLU A 1 513 ? -22.386 4.446 16.960 1.00 97.44 513 GLU A C 1
ATOM 3964 O O . GLU A 1 513 ? -21.703 3.595 17.532 1.00 97.44 513 GLU A O 1
ATOM 3969 N N . LEU A 1 514 ? -21.829 5.490 16.338 1.00 98.12 514 LEU A N 1
ATOM 3970 C CA . LEU A 1 514 ? -20.381 5.704 16.251 1.00 98.12 514 LEU A CA 1
ATOM 3971 C C . LEU A 1 514 ? -19.801 6.140 17.599 1.00 98.12 514 LEU A C 1
ATOM 3973 O O . LEU A 1 514 ? -18.726 5.677 17.980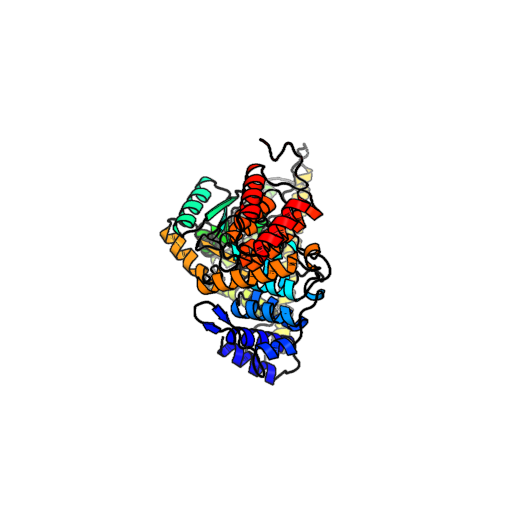 1.00 98.12 514 LEU A O 1
ATOM 3977 N N . ARG A 1 515 ? -20.532 6.971 18.352 1.00 98.44 515 ARG A N 1
ATOM 3978 C CA . ARG A 1 515 ? -20.164 7.367 19.722 1.00 98.44 515 ARG A CA 1
ATOM 3979 C C . ARG A 1 515 ? -20.126 6.165 20.666 1.00 98.44 515 ARG A C 1
ATOM 3981 O O . ARG A 1 515 ? -19.173 6.006 21.429 1.00 98.44 515 ARG A O 1
ATOM 3988 N N . THR A 1 516 ? -21.131 5.293 20.572 1.00 98.50 516 THR A N 1
ATOM 3989 C CA . THR A 1 516 ? -21.215 4.047 21.350 1.00 98.50 516 THR A CA 1
ATOM 3990 C C . THR A 1 516 ? -20.023 3.151 21.031 1.00 98.50 516 THR A C 1
ATOM 3992 O O . THR A 1 516 ? -19.291 2.751 21.932 1.00 98.50 516 THR A O 1
ATOM 3995 N N . LYS A 1 517 ? -19.744 2.934 19.741 1.00 98.06 517 LYS A N 1
ATOM 3996 C CA . LYS A 1 517 ? -18.604 2.127 19.296 1.00 98.06 517 LYS A CA 1
ATOM 3997 C C . LYS A 1 517 ? -17.252 2.692 19.750 1.00 98.06 517 LYS A C 1
ATOM 3999 O O . LYS A 1 517 ? -16.386 1.939 20.193 1.00 98.06 517 LYS A O 1
ATOM 4004 N N . ALA A 1 518 ? -17.061 4.010 19.678 1.00 98.44 518 ALA A N 1
ATOM 4005 C CA . ALA A 1 518 ? -15.854 4.657 20.190 1.00 98.44 518 ALA A CA 1
ATOM 4006 C C . ALA A 1 518 ? -15.684 4.427 21.704 1.00 98.44 518 ALA A C 1
ATOM 4008 O O . ALA A 1 518 ? -14.580 4.119 22.157 1.00 98.44 518 ALA A O 1
ATOM 4009 N N . THR A 1 519 ? -16.782 4.485 22.464 1.00 98.56 519 THR A N 1
ATOM 4010 C CA . THR A 1 519 ? -16.802 4.236 23.916 1.00 98.56 519 THR A CA 1
ATOM 4011 C C . THR A 1 519 ? -16.444 2.783 24.252 1.00 98.56 519 THR A C 1
ATOM 4013 O O . THR A 1 519 ? -15.646 2.523 25.156 1.00 98.56 519 THR A O 1
ATOM 4016 N N . GLU A 1 520 ? -16.993 1.821 23.510 1.00 98.12 520 GLU A N 1
ATOM 4017 C CA . GLU A 1 520 ? -16.693 0.392 23.664 1.00 98.12 520 GLU A CA 1
ATOM 4018 C C . GLU A 1 520 ? -15.218 0.088 23.368 1.00 98.12 520 GLU A C 1
ATOM 4020 O O . GLU A 1 520 ? -14.541 -0.580 24.157 1.00 98.12 520 GLU A O 1
ATOM 4025 N N . HIS A 1 521 ? -14.683 0.625 22.267 1.00 97.56 521 HIS A N 1
ATOM 4026 C CA . HIS A 1 521 ? -13.266 0.476 21.935 1.00 97.56 521 HIS A CA 1
ATOM 4027 C C . HIS A 1 521 ? -12.364 1.127 22.985 1.00 97.56 521 HIS A C 1
ATOM 4029 O O . HIS A 1 521 ? -11.383 0.510 23.403 1.00 97.56 521 HIS A O 1
ATOM 4035 N N . LEU A 1 522 ? -12.723 2.313 23.481 1.00 98.00 522 LEU A N 1
ATOM 4036 C CA . LEU A 1 522 ? -11.990 2.970 24.560 1.00 98.00 522 LEU A CA 1
ATOM 4037 C C . LEU A 1 522 ? -11.996 2.127 25.841 1.00 98.00 522 LEU A C 1
ATOM 4039 O O . LEU A 1 522 ? -10.955 1.952 26.468 1.00 98.00 522 LEU A O 1
ATOM 4043 N N . THR A 1 523 ? -13.135 1.531 26.190 1.00 97.75 523 THR A N 1
ATOM 4044 C CA . THR A 1 523 ? -13.258 0.632 27.348 1.00 97.75 523 THR A CA 1
ATOM 4045 C C . THR A 1 523 ? -12.340 -0.576 27.205 1.00 97.75 523 THR A C 1
ATOM 4047 O O . THR A 1 523 ? -11.610 -0.923 28.134 1.00 97.75 523 THR A O 1
ATOM 4050 N N . SER A 1 524 ? -12.323 -1.196 26.023 1.00 95.31 524 SER A N 1
ATOM 4051 C CA . SER A 1 524 ? -11.408 -2.299 25.722 1.00 95.31 524 SER A CA 1
ATOM 4052 C C . SER A 1 524 ? -9.943 -1.879 25.882 1.00 95.31 524 SER A C 1
ATOM 4054 O O . SER A 1 524 ? -9.170 -2.594 26.519 1.00 95.31 524 SER A O 1
ATOM 4056 N N . GLN A 1 525 ? -9.554 -0.705 25.376 1.00 95.44 525 GLN A N 1
ATOM 4057 C CA . GLN A 1 525 ? -8.180 -0.208 25.501 1.00 95.44 525 GLN A CA 1
ATOM 4058 C C . GLN A 1 525 ? -7.780 0.095 26.945 1.00 95.44 525 GLN A C 1
ATOM 4060 O O . GLN A 1 525 ? -6.679 -0.271 27.357 1.00 95.44 525 GLN A O 1
ATOM 4065 N N . VAL A 1 526 ? -8.664 0.718 27.727 1.00 95.88 526 VAL A N 1
ATOM 4066 C CA . VAL A 1 526 ? -8.426 0.989 29.152 1.00 95.88 526 VAL A CA 1
ATOM 4067 C C . VAL A 1 526 ? -8.227 -0.318 29.919 1.00 95.88 526 VAL A C 1
ATOM 4069 O O . VAL A 1 526 ? -7.303 -0.421 30.724 1.00 95.88 526 VAL A O 1
ATOM 4072 N N . ASN A 1 527 ? -9.028 -1.344 29.625 1.00 94.12 527 ASN A N 1
ATOM 4073 C CA . ASN A 1 527 ? -8.894 -2.655 30.258 1.00 94.12 527 ASN A CA 1
ATOM 4074 C C . ASN A 1 527 ? -7.598 -3.380 29.874 1.00 94.12 527 ASN A C 1
ATOM 4076 O O . ASN A 1 527 ? -7.003 -4.056 30.711 1.00 94.12 527 ASN A O 1
ATOM 4080 N N . GLN A 1 528 ? -7.153 -3.249 28.624 1.00 91.31 528 GLN A N 1
ATOM 4081 C CA . GLN A 1 528 ? -5.959 -3.939 28.130 1.00 91.31 528 GLN A CA 1
ATOM 4082 C C . GLN A 1 528 ? -4.649 -3.232 28.505 1.00 91.31 528 GLN A C 1
ATOM 4084 O O . GLN A 1 528 ? -3.655 -3.898 28.785 1.00 91.31 528 GLN A O 1
ATOM 4089 N N . ALA A 1 529 ? -4.628 -1.898 28.500 1.00 93.25 529 ALA A N 1
ATOM 4090 C CA . ALA A 1 529 ? -3.394 -1.107 28.564 1.00 93.25 529 ALA A CA 1
ATOM 4091 C C . ALA A 1 529 ? -3.394 0.003 29.628 1.00 93.25 529 ALA A C 1
ATOM 4093 O O . ALA A 1 529 ? -2.410 0.747 29.743 1.00 93.25 529 ALA A O 1
ATOM 4094 N N . GLY A 1 530 ? -4.473 0.110 30.405 1.00 93.94 530 GLY A N 1
ATOM 4095 C CA . GLY A 1 530 ? -4.668 1.131 31.427 1.00 93.94 530 GLY A CA 1
ATOM 4096 C C . GLY A 1 530 ? -5.235 2.447 30.889 1.00 93.94 530 GLY A C 1
ATOM 4097 O O . GLY A 1 530 ? -5.269 2.705 29.682 1.00 93.94 530 GLY A O 1
ATOM 4098 N N . ASN A 1 531 ? -5.674 3.294 31.821 1.00 94.06 531 ASN A N 1
ATOM 4099 C CA . ASN A 1 531 ? -6.172 4.635 31.536 1.00 94.06 531 ASN A CA 1
ATOM 4100 C C . ASN A 1 531 ? -5.020 5.584 31.167 1.00 94.06 531 ASN A C 1
ATOM 4102 O O . ASN A 1 531 ? -4.093 5.776 31.954 1.00 94.06 531 ASN A O 1
ATOM 4106 N N . ARG A 1 532 ? -5.099 6.187 29.980 1.00 95.00 532 ARG A N 1
ATOM 4107 C CA . ARG A 1 532 ? -4.164 7.203 29.468 1.00 95.00 532 ARG A CA 1
ATOM 4108 C C . ARG A 1 532 ? -4.899 8.469 29.009 1.00 95.00 532 ARG A C 1
ATOM 4110 O O . ARG A 1 532 ? -4.346 9.270 28.252 1.00 95.00 532 ARG A O 1
ATOM 4117 N N . LEU A 1 533 ? -6.149 8.632 29.438 1.00 94.25 533 LEU A N 1
ATOM 4118 C CA . LEU A 1 533 ? -6.976 9.790 29.133 1.00 94.25 533 LEU A CA 1
ATOM 4119 C C . LEU A 1 533 ? -6.482 11.033 29.867 1.00 94.25 533 LEU A C 1
ATOM 4121 O O . LEU A 1 533 ? -5.981 10.969 30.991 1.00 94.25 533 LEU A O 1
ATOM 4125 N N . LEU A 1 534 ? -6.689 12.187 29.240 1.00 92.81 534 LEU A N 1
ATOM 4126 C CA . LEU A 1 534 ? -6.535 13.471 29.908 1.00 92.81 534 LEU A CA 1
ATOM 4127 C C . LEU A 1 534 ? -7.620 13.636 30.991 1.00 92.81 534 LEU A C 1
ATOM 4129 O O . LEU A 1 534 ? -8.765 13.236 30.760 1.00 92.81 534 LEU A O 1
ATOM 4133 N N . PRO A 1 535 ? -7.323 14.286 32.135 1.00 91.75 535 PRO A N 1
ATOM 4134 C CA . PRO A 1 535 ? -8.311 14.503 33.199 1.00 91.75 535 PRO A CA 1
ATOM 4135 C C . PRO A 1 535 ? -9.596 15.182 32.706 1.00 91.75 535 PRO A C 1
ATOM 4137 O O . PRO A 1 535 ? -10.701 14.812 33.091 1.00 91.75 535 PRO A O 1
ATOM 4140 N N . GLU A 1 536 ? -9.460 16.134 31.782 1.00 92.69 536 GLU A N 1
ATOM 4141 C CA . GLU A 1 536 ? -10.596 16.817 31.160 1.00 92.69 536 GLU A CA 1
ATOM 4142 C C . GLU A 1 536 ? -11.491 15.868 30.348 1.00 92.69 536 GLU A C 1
ATOM 4144 O O . GLU A 1 536 ? -12.714 15.981 30.400 1.00 92.69 536 GLU A O 1
ATOM 4149 N N . ALA A 1 537 ? -10.903 14.901 29.638 1.00 94.19 537 ALA A N 1
ATOM 4150 C CA . ALA A 1 537 ? -11.664 13.901 28.895 1.00 94.19 537 ALA A CA 1
ATOM 4151 C C . ALA A 1 537 ? -12.456 12.992 29.846 1.00 94.19 537 ALA A C 1
ATOM 4153 O O . ALA A 1 537 ? -13.632 12.731 29.597 1.00 94.19 537 ALA A O 1
ATOM 4154 N N . VAL A 1 538 ? -11.853 12.581 30.970 1.00 94.19 538 VAL A N 1
ATOM 4155 C CA . VAL A 1 538 ? -12.538 11.796 32.012 1.00 94.19 538 VAL A CA 1
ATOM 4156 C C . VAL A 1 538 ? -13.742 12.561 32.562 1.00 94.19 538 VAL A C 1
ATOM 4158 O O . VAL A 1 538 ? -14.834 12.004 32.614 1.00 94.19 538 VAL A O 1
ATOM 4161 N N . ARG A 1 539 ? -13.584 13.849 32.898 1.00 93.19 539 ARG A N 1
ATOM 4162 C CA . ARG A 1 539 ? -14.694 14.680 33.400 1.00 93.19 539 ARG A CA 1
ATOM 4163 C C . ARG A 1 539 ? -15.852 14.761 32.407 1.00 93.19 539 ARG A C 1
ATOM 4165 O O . ARG A 1 539 ? -16.996 14.538 32.795 1.00 93.19 539 ARG A O 1
ATOM 4172 N N . ARG A 1 540 ? -15.561 15.013 31.127 1.00 95.50 540 ARG A N 1
ATOM 4173 C CA . ARG A 1 540 ? -16.588 15.083 30.071 1.00 95.50 540 ARG A CA 1
ATOM 4174 C C . ARG A 1 540 ? -17.321 13.758 29.877 1.00 95.50 540 ARG A C 1
ATOM 4176 O O . ARG A 1 540 ? -18.538 13.766 29.722 1.00 95.50 540 ARG A O 1
ATOM 4183 N N . LEU A 1 541 ? -16.603 12.635 29.911 1.00 96.00 541 LEU A N 1
ATOM 4184 C CA . LEU A 1 541 ? -17.202 11.301 29.820 1.00 96.00 541 LEU A CA 1
ATOM 4185 C C . LEU A 1 541 ? -18.115 11.006 31.016 1.00 96.00 541 LEU A C 1
ATOM 4187 O O . LEU A 1 541 ? -19.206 10.481 30.814 1.00 96.00 541 LEU A O 1
ATOM 4191 N N . THR A 1 542 ? -17.714 11.390 32.233 1.00 94.44 542 THR A N 1
ATOM 4192 C CA . THR A 1 542 ? -18.553 11.261 33.435 1.00 94.44 542 THR A CA 1
ATOM 4193 C C . THR A 1 542 ? -19.833 12.083 33.310 1.00 94.44 542 THR A C 1
ATOM 4195 O O . THR A 1 542 ? -20.922 11.542 33.466 1.00 94.44 542 THR A O 1
ATOM 4198 N N . THR A 1 543 ? -19.729 13.365 32.942 1.00 94.75 543 THR A N 1
ATOM 4199 C CA . THR A 1 543 ? -20.908 14.224 32.738 1.00 94.75 543 THR A CA 1
ATOM 4200 C C . THR A 1 543 ? -21.843 13.668 31.667 1.00 94.75 543 THR A C 1
ATOM 4202 O O . THR A 1 543 ? -23.063 13.697 31.832 1.00 94.75 543 THR A O 1
ATOM 4205 N N . LEU A 1 544 ? -21.293 13.135 30.574 1.00 95.38 544 LEU A N 1
ATOM 4206 C CA . LEU A 1 544 ? -22.101 12.510 29.536 1.00 95.38 544 LEU A CA 1
ATOM 4207 C C . LEU A 1 544 ? -22.793 11.235 30.034 1.00 95.38 544 LEU A C 1
ATOM 4209 O O . LEU A 1 544 ? -23.951 11.019 29.701 1.00 95.38 544 LEU A O 1
ATOM 4213 N N . ALA A 1 545 ? -22.129 10.399 30.833 1.00 93.94 545 ALA A N 1
ATOM 4214 C CA . ALA A 1 545 ? -22.724 9.169 31.363 1.00 93.94 545 ALA A CA 1
ATOM 4215 C C . ALA A 1 545 ? -23.968 9.432 32.235 1.00 93.94 545 ALA A C 1
ATOM 4217 O O . ALA A 1 545 ? -24.895 8.617 32.245 1.00 93.94 545 ALA A O 1
ATOM 4218 N N . ASP A 1 546 ? -23.997 10.576 32.924 1.00 92.50 546 ASP A N 1
ATOM 4219 C CA . ASP A 1 546 ? -25.119 11.012 33.763 1.00 92.50 546 ASP A CA 1
ATOM 4220 C C . ASP A 1 546 ? -26.273 11.629 32.954 1.00 92.50 546 ASP A C 1
ATOM 4222 O O . ASP A 1 546 ? -27.416 11.639 33.408 1.00 92.50 546 ASP A O 1
ATOM 4226 N N . THR A 1 547 ? -25.984 12.161 31.762 1.00 94.00 547 THR A N 1
ATOM 4227 C CA . THR A 1 547 ? -26.930 12.965 30.965 1.00 94.00 547 THR A CA 1
ATOM 4228 C C . THR A 1 547 ? -27.376 12.305 29.660 1.00 94.00 547 THR A C 1
ATOM 4230 O O . THR A 1 547 ? -28.357 12.749 29.062 1.00 94.00 547 THR A O 1
ATOM 4233 N N . ALA A 1 548 ? -26.694 11.247 29.213 1.00 93.81 548 ALA A N 1
ATOM 4234 C CA . ALA A 1 548 ? -27.022 10.525 27.990 1.00 93.81 548 ALA A CA 1
ATOM 4235 C C . ALA A 1 548 ? -28.426 9.908 28.067 1.00 93.81 548 ALA A C 1
ATOM 4237 O O . ALA A 1 548 ? -28.756 9.191 29.009 1.00 93.81 548 ALA A O 1
ATOM 4238 N N . THR A 1 549 ? -29.239 10.172 27.045 1.00 93.81 549 THR A N 1
ATOM 4239 C CA . THR A 1 549 ? -30.613 9.659 26.928 1.00 93.81 549 THR A CA 1
ATOM 4240 C C . THR A 1 549 ? -30.700 8.331 26.180 1.00 93.81 549 THR A C 1
ATOM 4242 O O . THR A 1 549 ? -31.656 7.587 26.378 1.00 93.81 549 THR A O 1
ATOM 4245 N N . ASP A 1 550 ? -29.726 8.032 25.316 1.00 97.38 550 ASP A N 1
ATOM 4246 C CA . ASP A 1 550 ? -29.662 6.762 24.596 1.00 97.38 550 ASP A CA 1
ATOM 4247 C C . ASP A 1 550 ? -29.150 5.647 25.515 1.00 97.38 550 ASP A C 1
ATOM 4249 O O . ASP A 1 550 ? -28.037 5.720 26.043 1.00 97.38 550 ASP A O 1
ATOM 4253 N N . GLU A 1 551 ? -29.959 4.598 25.679 1.00 96.31 551 GLU A N 1
ATOM 4254 C CA . GLU A 1 551 ? -29.675 3.494 26.601 1.00 96.31 551 GLU A CA 1
ATOM 4255 C C . GLU A 1 551 ? -28.373 2.755 26.256 1.00 96.31 551 GLU A C 1
ATOM 4257 O O . GLU A 1 551 ? -27.635 2.352 27.158 1.00 96.31 551 GLU A O 1
ATOM 4262 N N . LYS A 1 552 ? -28.055 2.583 24.963 1.00 96.50 552 LYS A N 1
ATOM 4263 C CA . LYS A 1 552 ? -26.853 1.846 24.541 1.00 96.50 552 LYS A CA 1
ATOM 4264 C C . LYS A 1 552 ? -25.597 2.651 24.832 1.00 96.50 552 LYS A C 1
ATOM 4266 O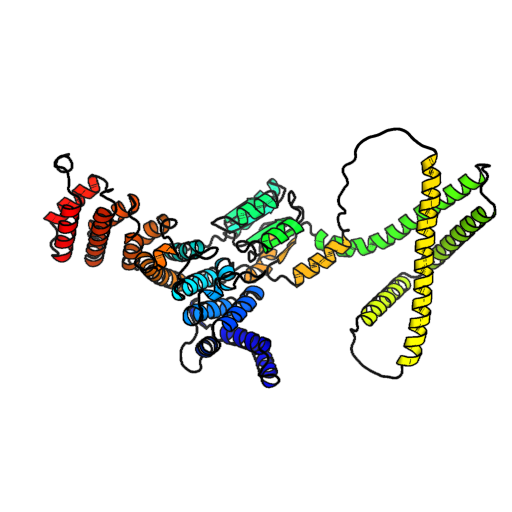 O . LYS A 1 552 ? -24.659 2.119 25.428 1.00 96.50 552 LYS A O 1
ATOM 4271 N N . LEU A 1 553 ? -25.595 3.929 24.458 1.00 97.56 553 LEU A N 1
ATOM 4272 C CA . LEU A 1 553 ? -24.483 4.828 24.741 1.00 97.56 553 LEU A CA 1
ATOM 4273 C C . LEU A 1 553 ? -24.276 4.981 26.252 1.00 97.56 553 LEU A C 1
ATOM 4275 O O . LEU A 1 553 ? -23.145 4.871 26.726 1.00 97.56 553 LEU A O 1
ATOM 4279 N N . GLN A 1 554 ? -25.353 5.174 27.018 1.00 97.19 554 GLN A N 1
ATOM 4280 C CA . GLN A 1 554 ? -25.275 5.274 28.474 1.00 97.19 554 GLN A CA 1
ATOM 4281 C C . GLN A 1 554 ? -24.670 4.002 29.082 1.00 97.19 554 GLN A C 1
ATOM 4283 O O . GLN A 1 554 ? -23.747 4.081 29.893 1.00 97.19 554 GLN A O 1
ATOM 4288 N N . SER A 1 555 ? -25.125 2.824 28.652 1.00 97.06 555 SER A N 1
ATOM 4289 C CA . SER A 1 555 ? -24.604 1.551 29.152 1.00 97.06 555 SER A CA 1
ATOM 4290 C C . SER A 1 555 ? -23.120 1.348 28.806 1.00 97.06 555 SER A C 1
ATOM 4292 O O . SER A 1 555 ? -22.361 0.857 29.647 1.00 97.06 555 SER A O 1
ATOM 4294 N N . ALA A 1 556 ? -22.678 1.758 27.611 1.00 97.81 556 ALA A N 1
ATOM 4295 C CA . ALA A 1 556 ? -21.267 1.722 27.222 1.00 97.81 556 ALA A CA 1
ATOM 4296 C C . ALA A 1 556 ? -20.406 2.676 28.072 1.00 97.81 556 ALA A C 1
ATOM 4298 O O . ALA A 1 556 ? -19.324 2.299 28.526 1.00 97.81 556 ALA A O 1
ATOM 4299 N N . LEU A 1 557 ? -20.897 3.889 28.349 1.00 97.50 557 LEU A N 1
ATOM 4300 C CA . LEU A 1 557 ? -20.205 4.871 29.192 1.00 97.50 557 LEU A CA 1
ATOM 4301 C C . LEU A 1 557 ? -20.071 4.390 30.640 1.00 97.50 557 LEU A C 1
ATOM 4303 O O . LEU A 1 557 ? -19.008 4.536 31.240 1.00 97.50 557 LEU A O 1
ATOM 4307 N N . GLN A 1 558 ? -21.105 3.758 31.195 1.00 96.00 558 GLN A N 1
ATOM 4308 C CA . GLN A 1 558 ? -21.038 3.183 32.542 1.00 96.00 558 GLN A CA 1
ATOM 4309 C C . GLN A 1 558 ? -20.000 2.050 32.627 1.00 96.00 558 GLN A C 1
ATOM 4311 O O . GLN A 1 558 ? -19.238 1.972 33.595 1.00 96.00 558 GLN A O 1
ATOM 4316 N N . ALA A 1 559 ? -19.894 1.209 31.591 1.00 96.56 559 ALA A N 1
ATOM 4317 C CA . ALA A 1 559 ? -18.850 0.185 31.510 1.00 96.56 559 ALA A CA 1
ATOM 4318 C C . ALA A 1 559 ? -17.434 0.794 31.443 1.00 96.56 559 ALA A C 1
ATOM 4320 O O . ALA A 1 559 ? -16.507 0.301 32.101 1.00 96.56 559 ALA A O 1
ATOM 4321 N N . LEU A 1 560 ? -17.273 1.895 30.699 1.00 96.94 560 LEU A N 1
ATOM 4322 C CA . LEU A 1 560 ? -16.024 2.652 30.646 1.00 96.94 560 LEU A CA 1
ATOM 4323 C C . LEU A 1 560 ? -15.648 3.209 32.023 1.00 96.94 560 LEU A C 1
ATOM 4325 O O . LEU A 1 560 ? -14.530 2.983 32.484 1.00 96.94 560 LEU A O 1
ATOM 4329 N N . LEU A 1 561 ? -16.574 3.890 32.704 1.00 94.38 561 LEU A N 1
ATOM 4330 C CA . LEU A 1 561 ? -16.338 4.470 34.032 1.00 94.38 561 LEU A CA 1
ATOM 4331 C C . LEU A 1 561 ? -15.941 3.405 35.062 1.00 94.38 561 LEU A C 1
ATOM 4333 O O . LEU A 1 561 ? -15.007 3.616 35.839 1.00 94.38 561 LEU A O 1
ATOM 4337 N N . GLY A 1 562 ? -16.577 2.230 35.018 1.00 93.50 562 GLY A N 1
ATOM 4338 C CA . GLY A 1 562 ? -16.183 1.085 35.841 1.00 93.50 562 GLY A CA 1
ATOM 4339 C C . GLY A 1 562 ? -14.751 0.604 35.563 1.00 93.50 562 GLY A C 1
ATOM 4340 O O . GLY A 1 562 ? -14.033 0.220 36.489 1.00 93.50 562 GLY A O 1
ATOM 4341 N N . SER A 1 563 ? -14.309 0.678 34.305 1.00 93.50 563 SER A N 1
ATOM 4342 C CA . SER A 1 563 ? -12.960 0.280 33.874 1.00 93.50 563 SER A CA 1
ATOM 4343 C C . SER A 1 563 ? -11.889 1.316 34.236 1.00 93.50 563 SER A C 1
ATOM 4345 O O . SER A 1 563 ? -10.753 0.950 34.536 1.00 93.50 563 SER A O 1
ATOM 4347 N N . LEU A 1 564 ? -12.243 2.605 34.263 1.00 88.69 564 LEU A N 1
ATOM 4348 C CA . LEU A 1 564 ? -11.319 3.697 34.590 1.00 88.69 564 LEU A CA 1
ATOM 4349 C C . LEU A 1 564 ? -10.852 3.680 36.053 1.00 88.69 564 LEU A C 1
ATOM 4351 O O . LEU A 1 564 ? -9.817 4.278 36.341 1.00 88.69 564 LEU A O 1
ATOM 4355 N N . LYS A 1 565 ? -11.584 3.003 36.958 1.00 74.00 565 LYS A N 1
ATOM 4356 C CA . LYS A 1 565 ? -11.336 2.984 38.416 1.00 74.00 565 LYS A CA 1
ATOM 4357 C C . LYS A 1 565 ? -10.894 4.364 38.936 1.00 74.00 565 LYS A C 1
ATOM 4359 O O . LYS A 1 565 ? -9.815 4.454 39.530 1.00 74.00 565 LYS A O 1
ATOM 4364 N N . PRO A 1 566 ? -11.663 5.439 38.674 1.00 57.47 566 PRO A N 1
ATOM 4365 C CA . PRO A 1 566 ? -11.236 6.790 39.010 1.00 57.47 566 PRO A CA 1
ATOM 4366 C C . PRO A 1 566 ? -10.907 6.847 40.500 1.00 57.47 566 PRO A C 1
ATOM 4368 O O . PRO A 1 566 ? -11.730 6.485 41.347 1.00 57.47 566 PRO A O 1
ATOM 4371 N N . SER A 1 567 ? -9.680 7.245 40.835 1.00 48.88 567 SER A N 1
ATOM 4372 C CA . SER A 1 567 ? -9.347 7.486 42.231 1.00 48.88 567 SER A CA 1
ATOM 4373 C C . SER A 1 567 ? -10.170 8.693 42.687 1.00 48.88 567 SER A C 1
ATOM 4375 O O . SER A 1 567 ? -10.377 9.629 41.917 1.00 48.88 567 SER A O 1
ATOM 4377 N N . GLY A 1 568 ? -10.670 8.705 43.926 1.00 45.62 568 GLY A N 1
ATOM 4378 C CA . GLY A 1 568 ? -11.532 9.795 44.416 1.00 45.62 568 GLY A CA 1
ATOM 4379 C C . GLY A 1 568 ? -10.912 11.203 44.322 1.00 45.62 568 GLY A C 1
ATOM 4380 O O . GLY A 1 568 ? -11.625 12.188 44.470 1.00 45.62 568 GLY A O 1
ATOM 4381 N N . ALA A 1 569 ? -9.607 11.313 44.049 1.00 46.94 569 ALA A N 1
ATOM 4382 C CA . ALA A 1 569 ? -8.910 12.569 43.785 1.00 46.94 569 ALA A CA 1
ATOM 4383 C C . ALA A 1 569 ? -9.103 13.106 42.348 1.00 46.94 569 ALA A C 1
ATOM 4385 O O . ALA A 1 569 ? -9.038 14.319 42.159 1.00 46.94 569 ALA A O 1
ATOM 4386 N N . ASP A 1 570 ? -9.372 12.238 41.365 1.00 46.97 570 ASP A N 1
ATOM 4387 C CA . ASP A 1 570 ? -9.559 12.594 39.946 1.00 46.97 570 ASP A CA 1
ATOM 4388 C C . ASP A 1 570 ? -10.968 13.141 39.650 1.00 46.97 570 ASP A C 1
ATOM 4390 O O . ASP A 1 570 ? -11.193 13.772 38.622 1.00 46.97 570 ASP A O 1
ATOM 4394 N N . LEU A 1 571 ? -11.920 12.915 40.563 1.00 50.00 571 LEU A N 1
ATOM 4395 C CA . LEU A 1 571 ? -13.311 13.379 40.461 1.00 50.00 571 LEU A CA 1
ATOM 4396 C C . LEU A 1 571 ? -13.566 14.724 41.170 1.00 50.00 571 LEU A C 1
ATOM 4398 O O . LEU A 1 571 ? -14.651 15.281 41.038 1.00 50.00 571 LEU A O 1
ATOM 4402 N N . VAL A 1 572 ? -12.599 15.232 41.947 1.00 43.31 572 VAL A N 1
ATOM 4403 C CA . VAL A 1 572 ? -12.789 16.371 42.876 1.00 43.31 572 VAL A CA 1
ATOM 4404 C C . VAL A 1 572 ? -11.861 17.567 42.562 1.00 43.31 572 VAL A C 1
ATOM 4406 O O . VAL A 1 572 ? -11.936 18.598 43.228 1.00 43.31 572 VAL A O 1
ATOM 4409 N N . LYS A 1 573 ? -11.016 17.486 41.526 1.00 38.16 573 LYS A N 1
ATOM 4410 C CA . LYS A 1 573 ? -10.197 18.603 41.007 1.00 38.16 573 LYS A CA 1
ATOM 4411 C C . LYS A 1 573 ? -10.530 18.909 39.549 1.00 38.16 573 LYS A C 1
ATOM 4413 O O . LYS A 1 573 ? -10.276 20.058 39.125 1.00 38.16 573 LYS A O 1
#

Radius of gyration: 35.6 Å; chains: 1; bounding box: 108×53×100 Å

Secondary structure (DSSP, 8-state):
-HHHHHHHHHHHHH-TT-HHHHHHHHHHHHHHH-EEETTEEE---STTSHHHHHHHH-HHHHHHHHHHHHHTT-HHHHHHHHHHHHHH--GGGGS-BTTB--HHHHHTT-S-HHHHHHHHHHHHHT--SS--TTHHHHHHHHHHHHH--S---EEEEEE-S-HHHHHHHHHHHHHTTEEEEEESSHHHHHHHHTSSS--SEEEEETT--SS-HHHHHHHHHHSTTTTTS-EEEEE-THHHHHHHTHHHHHHHHHHHHHHHHHHHHHHHHHHHHHS-----HHHHHHHHHHHHHHHHHHHHHHTS-HHHHHHHHHHHHHHHHHTTT------SS-HHHHHHHHHHHHHHHHHHHHHHHHHHHHHHHHHHHHHTT--------PPPP-PPPHHHHHHHHHHHHHH-TTEEEEE--SSHHHHHHHHHHHHHHH---PPPHHHHHHHHHHHHHHHHHHHHSGGGGTS--GGGHHHHHHHTT-TTTHHHHHHHHTT---HHHHHHHHHHHH-TTS-HHHHHHHHHHHHHHHHHH-----HHHHHHHHHHHHH---HHHHHHHHHHHHHH---TTTT--

pLDDT: mean 75.8, std 21.68, range [26.33, 98.56]